Protein AF-A0AAN6Y343-F1 (afdb_monomer)

Foldseek 3Di:
DVVVVVVVVVVVVVVCVVCVVVVVVVCVVQVQLVVQQVVLVVQQVVQVVQQVVCLVVPVQEGDDQGEDGARDPQAFCACCCLPVVVVVVVVCCVPPPLRDYHTDHDDDPVDDPVVVVLVVLQVQQDQDPHGDPPNNVPDPLSNLNVLLVVLCCVQVVDPVNVQQLLQQLLVQLQVVVVVVDVVVDDDDDDDPDPLVVLQLSSLLSNCCQAFNNCLCPVQQVCLSVLLVQLVVCVSVVVSVPDCVVCVSNVVSVVSNLVSLLSSLVVLVVVDQPDPDDDCADNSGHHPSSNSLNVSCVSSVNDSSRNSVVVSVVSVQPRPVVSVLVVQLVVQQVVVHDQSVVLLCLQQVVQAPDGPRSHGNGSPVSCVRQLSVLSSQLSLLQPFWDKAKDFDQAQPDWDFDCDPDSRHTHGDHGGRIDIDTLNSLSQDQQWWQQFAQEPVPSHGPRHSNHGDSQLQKDFPPGPSGYTTHDPPDHGYDYPVPDDDDHSVRSVRIDGHDPPCVVRHDSPSDD

Mean predicted a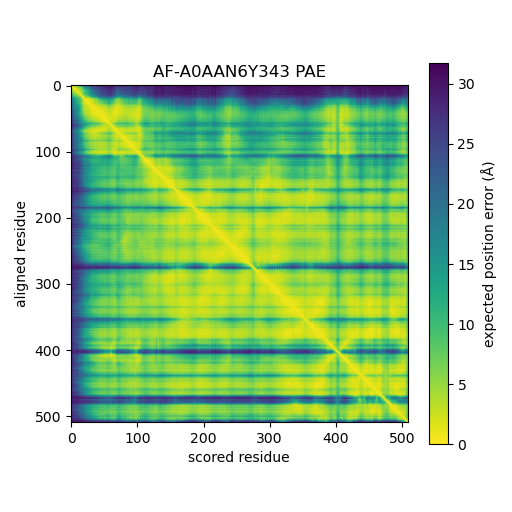ligned error: 9.2 Å

Structure (mmCIF, N/CA/C/O backbone):
data_AF-A0AAN6Y343-F1
#
_entry.id   AF-A0AAN6Y343-F1
#
loop_
_atom_site.group_PDB
_atom_site.id
_atom_site.type_symbol
_atom_site.label_atom_id
_atom_site.label_alt_id
_atom_site.label_comp_id
_atom_site.label_asym_id
_atom_site.label_entity_id
_atom_site.label_seq_id
_atom_site.pdbx_PDB_ins_code
_atom_site.Cartn_x
_atom_site.Cartn_y
_atom_site.Cartn_z
_atom_site.occupancy
_atom_site.B_iso_or_equiv
_atom_site.auth_seq_id
_atom_site.auth_comp_id
_atom_site.auth_asym_id
_atom_site.auth_atom_id
_atom_site.pdbx_PDB_model_num
ATOM 1 N N . MET A 1 1 ? -20.548 -42.676 -24.683 1.00 46.25 1 MET A N 1
ATOM 2 C CA . MET A 1 1 ? -19.450 -41.699 -24.480 1.00 46.25 1 MET A CA 1
ATOM 3 C C . MET A 1 1 ? -18.209 -42.011 -25.326 1.00 46.25 1 MET A C 1
ATOM 5 O O . MET A 1 1 ? -17.721 -41.102 -25.979 1.00 46.25 1 MET A O 1
ATOM 9 N N . PHE A 1 2 ? -17.742 -43.265 -25.418 1.00 39.06 2 PHE A N 1
ATOM 10 C CA . PHE A 1 2 ? -16.559 -43.635 -26.226 1.00 39.06 2 PHE A CA 1
ATOM 11 C C . PHE A 1 2 ? -16.686 -43.419 -27.751 1.00 39.06 2 PHE A C 1
ATOM 13 O O . PHE A 1 2 ? -15.700 -43.112 -28.414 1.00 39.06 2 PHE A O 1
ATOM 20 N N . THR A 1 3 ? -17.891 -43.504 -28.321 1.00 43.38 3 THR A N 1
ATOM 21 C CA . THR A 1 3 ? -18.121 -43.343 -29.770 1.00 43.38 3 THR A CA 1
ATOM 22 C C . THR A 1 3 ? -18.009 -41.898 -30.270 1.00 43.38 3 THR A C 1
ATOM 24 O O . THR A 1 3 ? -17.685 -41.691 -31.436 1.00 43.38 3 THR A O 1
ATOM 27 N N . SER A 1 4 ? -18.210 -40.900 -29.401 1.00 47.56 4 SER A N 1
ATOM 28 C CA . SER A 1 4 ? -18.133 -39.466 -29.741 1.00 47.56 4 SER A CA 1
ATOM 29 C C . SER A 1 4 ? -16.691 -38.942 -29.781 1.00 47.56 4 SER A C 1
ATOM 31 O O . SER A 1 4 ? -16.356 -38.147 -30.655 1.00 47.56 4 SER A O 1
ATOM 33 N N . LEU A 1 5 ? -15.818 -39.441 -28.899 1.00 44.97 5 LEU A N 1
ATOM 34 C CA . LEU A 1 5 ? -14.389 -39.104 -28.912 1.00 44.97 5 LEU A CA 1
ATOM 35 C C . LEU A 1 5 ? -13.673 -39.726 -30.115 1.00 44.97 5 LEU A C 1
ATOM 37 O O . LEU A 1 5 ? -12.875 -39.054 -30.762 1.00 44.97 5 LEU A O 1
ATOM 41 N N . ALA A 1 6 ? -13.997 -40.977 -30.463 1.00 45.94 6 ALA A N 1
ATOM 42 C CA . ALA A 1 6 ? -13.415 -41.653 -31.622 1.00 45.94 6 ALA A CA 1
ATOM 43 C C . ALA A 1 6 ? -13.793 -40.968 -32.947 1.00 45.94 6 ALA A C 1
ATOM 45 O O . ALA A 1 6 ? -12.943 -40.794 -33.815 1.00 45.94 6 ALA A O 1
ATOM 46 N N . SER A 1 7 ? -15.042 -40.518 -33.092 1.00 45.28 7 SER A N 1
ATOM 47 C CA . SER A 1 7 ? -15.488 -39.812 -34.299 1.00 45.28 7 SER A CA 1
ATOM 48 C C . SER A 1 7 ? -14.919 -38.390 -34.395 1.00 45.28 7 SER A C 1
ATOM 50 O O . SER A 1 7 ? -14.540 -37.986 -35.490 1.00 45.28 7 SER A O 1
ATOM 52 N N . GLN A 1 8 ? -14.730 -37.672 -33.278 1.00 45.81 8 GLN A N 1
ATOM 53 C CA . GLN A 1 8 ? -13.968 -36.413 -33.269 1.00 45.81 8 GLN A CA 1
ATOM 54 C C . GLN A 1 8 ? -12.487 -36.621 -33.629 1.00 45.81 8 GLN A C 1
ATOM 56 O O . GLN A 1 8 ? -11.945 -35.844 -34.411 1.00 45.81 8 GLN A O 1
ATOM 61 N N . TYR A 1 9 ? -11.849 -37.690 -33.135 1.00 50.53 9 TYR A N 1
ATOM 62 C CA . TYR A 1 9 ? -10.461 -38.038 -33.473 1.00 50.53 9 TYR A CA 1
ATOM 63 C C . TYR A 1 9 ? -10.283 -38.407 -34.950 1.00 50.53 9 TYR A C 1
ATOM 65 O O . TYR A 1 9 ? -9.330 -37.956 -35.584 1.00 50.53 9 TYR A O 1
ATOM 73 N N . ILE A 1 10 ? -11.206 -39.196 -35.512 1.00 50.91 10 ILE A N 1
ATOM 74 C CA . ILE A 1 10 ? -11.195 -39.578 -36.932 1.00 50.91 10 ILE A CA 1
ATOM 75 C C . ILE A 1 10 ? -11.452 -38.353 -37.820 1.00 50.91 10 ILE A C 1
ATOM 77 O O . ILE A 1 10 ? -10.828 -38.209 -38.868 1.00 50.91 10 ILE A O 1
ATOM 81 N N . PHE A 1 11 ? -12.321 -37.429 -37.400 1.00 49.31 11 PHE A N 1
ATOM 82 C CA . PHE A 1 11 ? -12.572 -36.197 -38.152 1.00 49.31 11 PHE A CA 1
ATOM 83 C C . PHE A 1 11 ? -11.365 -35.244 -38.118 1.00 49.31 11 PHE A C 1
ATOM 85 O O . PHE A 1 11 ? -11.015 -34.663 -39.148 1.00 49.31 11 PHE A O 1
ATOM 92 N N . LEU A 1 12 ? -10.680 -35.134 -36.971 1.00 50.88 12 LEU A N 1
ATOM 93 C CA . LEU A 1 12 ? -9.429 -34.378 -36.857 1.00 50.88 12 LEU A CA 1
ATOM 94 C C . LEU A 1 12 ? -8.316 -35.003 -37.716 1.00 50.88 12 LEU A C 1
ATOM 96 O O . LEU A 1 12 ? -7.625 -34.282 -38.434 1.00 50.88 12 LEU A O 1
ATOM 100 N N . SER A 1 13 ? -8.160 -36.334 -37.698 1.00 53.44 13 SER A N 1
ATOM 101 C CA . SER A 1 13 ? -7.120 -37.024 -38.479 1.00 53.44 13 SER A CA 1
ATOM 102 C C . SER A 1 13 ? -7.369 -36.945 -39.991 1.00 53.44 13 SER A C 1
ATOM 104 O O . SER A 1 13 ? -6.433 -36.727 -40.763 1.00 53.44 13 SER A O 1
ATOM 106 N N . ALA A 1 14 ? -8.632 -37.020 -40.422 1.00 52.72 14 ALA A N 1
ATOM 107 C CA . ALA A 1 14 ? -9.017 -36.884 -41.825 1.00 52.72 14 ALA A CA 1
ATOM 108 C C . ALA A 1 14 ? -8.813 -35.456 -42.372 1.00 52.72 14 ALA A C 1
ATOM 110 O O . ALA A 1 14 ? -8.491 -35.291 -43.550 1.00 52.72 14 ALA A O 1
ATOM 111 N N . GLN A 1 15 ? -8.963 -34.421 -41.536 1.00 54.88 15 GLN A N 1
ATOM 112 C CA . GLN A 1 15 ? -8.649 -33.027 -41.892 1.00 54.88 15 GLN A CA 1
ATOM 113 C C . GLN A 1 15 ? -7.131 -32.778 -41.952 1.00 54.88 15 GLN A C 1
ATOM 115 O O . GLN A 1 15 ? -6.648 -32.110 -42.867 1.00 54.88 15 GLN A O 1
ATOM 120 N N . VAL A 1 16 ? -6.361 -33.382 -41.040 1.00 55.34 16 VAL A N 1
ATOM 121 C CA . VAL A 1 16 ? -4.888 -33.306 -41.004 1.00 55.34 16 VAL A CA 1
ATOM 122 C C . VAL A 1 16 ? -4.246 -33.857 -42.285 1.00 55.34 16 VAL A C 1
ATOM 124 O O . VAL A 1 16 ? -3.305 -33.255 -42.803 1.00 55.34 16 VAL A O 1
ATOM 127 N N . HIS A 1 17 ? -4.778 -34.941 -42.859 1.00 59.00 17 HIS A N 1
ATOM 128 C CA . HIS A 1 17 ? -4.286 -35.486 -44.134 1.00 59.00 17 HIS A CA 1
ATOM 129 C C . HIS A 1 17 ? -4.532 -34.585 -45.353 1.00 59.00 17 HIS A C 1
ATOM 131 O O . HIS A 1 17 ? -3.800 -34.694 -46.334 1.00 59.00 17 HIS A O 1
ATOM 137 N N . LYS A 1 18 ? -5.515 -33.676 -45.309 1.00 62.81 18 LYS A N 1
ATOM 138 C CA . LYS A 1 18 ? -5.800 -32.747 -46.419 1.00 62.81 18 LYS A CA 1
ATOM 139 C C . LYS A 1 18 ? -4.938 -31.483 -46.392 1.00 62.81 18 LYS A C 1
ATOM 141 O O . LYS A 1 18 ? -4.827 -30.804 -47.408 1.00 62.81 18 LYS A O 1
ATOM 146 N N . HIS A 1 19 ? -4.295 -31.190 -45.261 1.00 67.12 19 HIS A N 1
ATOM 147 C CA . HIS A 1 19 ? -3.446 -30.012 -45.081 1.00 67.12 19 HIS A CA 1
ATOM 148 C C . HIS A 1 19 ? -2.105 -30.380 -44.416 1.00 67.12 19 HIS A C 1
ATOM 150 O O . HIS A 1 19 ? -1.792 -29.863 -43.341 1.00 67.12 19 HIS A O 1
ATOM 156 N N . PRO A 1 20 ? -1.274 -31.243 -45.040 1.00 69.88 20 PRO A N 1
ATOM 157 C CA . PRO A 1 20 ? 0.013 -31.659 -44.472 1.00 69.88 20 PRO A CA 1
ATOM 158 C C . PRO A 1 20 ? 0.933 -30.463 -44.204 1.00 69.88 20 PRO A C 1
ATOM 160 O O . PRO A 1 20 ? 1.634 -30.436 -43.198 1.00 69.88 20 PRO A O 1
ATOM 163 N N . TYR A 1 21 ? 0.857 -29.427 -45.043 1.00 73.50 21 TYR A N 1
ATOM 164 C CA . TYR A 1 21 ? 1.581 -28.175 -44.844 1.00 73.50 21 TYR A CA 1
ATOM 165 C C . TYR A 1 21 ? 1.161 -27.450 -43.562 1.00 73.50 21 TYR A C 1
ATOM 167 O O . TYR A 1 21 ? 2.031 -26.955 -42.865 1.00 73.50 21 TYR A O 1
ATOM 175 N N . LEU A 1 22 ? -0.126 -27.453 -43.188 1.00 73.81 22 LEU A N 1
ATOM 176 C CA . LEU A 1 22 ? -0.590 -26.830 -41.943 1.00 73.81 22 LEU A CA 1
ATOM 177 C C . LEU A 1 22 ? -0.021 -27.553 -40.718 1.00 73.81 22 LEU A C 1
ATOM 179 O O . LEU A 1 22 ? 0.433 -26.907 -39.780 1.00 73.81 22 LEU A O 1
ATOM 183 N N . VAL A 1 23 ? 0.001 -28.888 -40.734 1.00 74.56 23 VAL A N 1
ATOM 184 C CA . VAL A 1 23 ? 0.574 -29.679 -39.635 1.00 74.56 23 VAL A CA 1
ATOM 185 C C . VAL A 1 23 ? 2.085 -29.509 -39.553 1.00 74.56 23 VAL A C 1
ATOM 187 O O . VAL A 1 23 ? 2.605 -29.298 -38.463 1.00 74.56 23 VAL A O 1
ATOM 190 N N . ILE A 1 24 ? 2.787 -29.525 -40.688 1.00 77.38 24 ILE A N 1
ATOM 191 C CA . ILE A 1 24 ? 4.227 -29.249 -40.731 1.00 77.38 24 ILE A CA 1
ATOM 192 C C . ILE A 1 24 ? 4.507 -27.829 -40.223 1.00 77.38 24 ILE A C 1
ATOM 194 O O . ILE A 1 24 ? 5.395 -27.656 -39.398 1.00 77.38 24 ILE A O 1
ATOM 198 N N . THR A 1 25 ? 3.728 -26.824 -40.631 1.00 78.31 25 THR A N 1
ATOM 199 C CA . THR A 1 25 ? 3.859 -25.447 -40.134 1.00 78.31 25 THR A CA 1
ATOM 200 C C . THR A 1 25 ? 3.620 -25.366 -38.627 1.00 78.31 25 THR A C 1
ATOM 202 O O . THR A 1 25 ? 4.433 -24.774 -37.926 1.00 78.31 25 THR A O 1
ATOM 205 N N . LEU A 1 26 ? 2.566 -25.992 -38.096 1.00 79.25 26 LEU A N 1
ATOM 206 C CA . LEU A 1 26 ? 2.306 -26.018 -36.652 1.00 79.25 26 LEU A CA 1
ATOM 207 C C . LEU A 1 26 ? 3.423 -26.731 -35.877 1.00 79.25 26 LEU A C 1
ATOM 209 O O . LEU A 1 26 ? 3.828 -26.251 -34.822 1.00 79.25 26 LEU A O 1
ATOM 213 N N . LEU A 1 27 ? 3.962 -27.832 -36.407 1.00 79.56 27 LEU A N 1
ATOM 214 C CA . LEU A 1 27 ? 5.097 -28.539 -35.810 1.00 79.56 27 LEU A CA 1
ATOM 215 C C . LEU A 1 27 ? 6.378 -27.701 -35.851 1.00 79.56 27 LEU A C 1
ATOM 217 O O . LEU A 1 27 ? 7.088 -27.647 -34.852 1.00 79.56 27 LEU A O 1
ATOM 221 N N . LEU A 1 28 ? 6.657 -27.010 -36.959 1.00 81.50 28 LEU A N 1
ATOM 222 C CA . LEU A 1 28 ? 7.802 -26.104 -37.081 1.00 81.50 28 LEU A CA 1
ATOM 223 C C . LEU A 1 28 ? 7.682 -24.895 -36.144 1.00 81.50 28 LEU A C 1
ATOM 225 O O . LEU A 1 28 ? 8.693 -24.450 -35.611 1.00 81.50 28 LEU A O 1
ATOM 229 N N . LEU A 1 29 ? 6.466 -24.400 -35.896 1.00 83.44 29 LEU A N 1
ATOM 230 C CA . LEU A 1 29 ? 6.205 -23.343 -34.912 1.00 83.44 29 LEU A CA 1
ATOM 231 C C . LEU A 1 29 ? 6.300 -23.856 -33.465 1.00 83.44 29 LEU A C 1
ATOM 233 O O . LEU A 1 29 ? 6.765 -23.131 -32.588 1.00 83.44 29 LEU A O 1
ATOM 237 N N . ALA A 1 30 ? 5.895 -25.102 -33.203 1.00 85.44 30 ALA A N 1
ATOM 238 C CA . ALA A 1 30 ? 5.945 -25.710 -31.873 1.00 85.44 30 ALA A CA 1
ATOM 239 C C . ALA A 1 30 ? 7.348 -26.201 -31.482 1.00 85.44 30 ALA A C 1
ATOM 241 O O . ALA A 1 30 ? 7.701 -26.167 -30.304 1.00 85.44 30 ALA A O 1
ATOM 242 N N . LEU A 1 31 ? 8.163 -26.639 -32.446 1.00 89.38 31 LEU A N 1
ATOM 243 C CA . LEU A 1 31 ? 9.509 -27.167 -32.221 1.00 89.38 31 LEU A CA 1
ATOM 244 C C . LEU A 1 31 ? 10.419 -26.223 -31.410 1.00 89.38 31 LEU A C 1
ATOM 246 O O . LEU A 1 31 ? 10.967 -26.687 -30.410 1.00 89.38 31 LEU A O 1
ATOM 250 N N . PRO A 1 32 ? 10.580 -24.925 -31.745 1.00 88.69 32 PRO A N 1
ATOM 251 C CA . PRO A 1 32 ? 11.407 -24.025 -30.942 1.00 88.69 32 PRO A CA 1
ATOM 252 C C . PRO A 1 32 ? 10.867 -23.855 -29.519 1.00 88.69 32 PRO A C 1
ATOM 254 O O . PRO A 1 32 ? 11.659 -23.731 -28.589 1.00 88.69 32 PRO A O 1
ATOM 257 N N . LEU A 1 33 ? 9.546 -23.904 -29.318 1.00 90.44 33 LEU A N 1
ATOM 258 C CA . LEU A 1 33 ? 8.936 -23.815 -27.988 1.00 90.44 33 LEU A CA 1
ATOM 259 C C . LEU A 1 33 ? 9.229 -25.068 -27.151 1.00 90.44 33 LEU A C 1
ATOM 261 O O . LEU A 1 33 ? 9.635 -24.970 -25.995 1.00 90.44 33 LEU A O 1
ATOM 265 N N . LEU A 1 34 ? 9.078 -26.253 -27.752 1.00 91.38 34 LEU A N 1
ATOM 266 C CA . LEU A 1 34 ? 9.373 -27.539 -27.114 1.00 91.38 34 LEU A CA 1
ATOM 267 C C . LEU A 1 34 ? 10.863 -27.674 -26.782 1.00 91.38 34 LEU A C 1
ATOM 269 O O . LEU A 1 34 ? 11.205 -28.087 -25.675 1.00 91.38 34 LEU A O 1
ATOM 273 N N . LEU A 1 35 ? 11.748 -27.296 -27.709 1.00 92.88 35 LEU A N 1
ATOM 274 C CA . LEU A 1 35 ? 13.197 -27.310 -27.492 1.00 92.88 35 LEU A CA 1
ATOM 275 C C . LEU A 1 35 ? 13.606 -26.342 -26.382 1.00 92.88 35 LEU A C 1
ATOM 277 O O . LEU A 1 35 ? 14.426 -26.691 -25.536 1.00 92.88 35 LEU A O 1
ATOM 281 N N . THR A 1 36 ? 13.001 -25.155 -26.347 1.00 92.75 36 THR A N 1
ATOM 282 C CA . THR A 1 36 ? 13.247 -24.156 -25.301 1.00 92.75 36 THR A CA 1
ATOM 283 C C . THR A 1 36 ? 12.793 -24.663 -23.939 1.00 92.75 36 THR A C 1
ATOM 285 O O . THR A 1 36 ? 13.538 -24.562 -22.962 1.00 92.75 36 THR A O 1
ATOM 288 N N . TYR A 1 37 ? 11.616 -25.285 -23.868 1.00 93.19 37 TYR A N 1
ATOM 289 C CA . TYR A 1 37 ? 11.121 -25.889 -22.637 1.00 93.19 37 TYR A CA 1
ATOM 290 C C . TYR A 1 37 ? 12.002 -27.052 -22.164 1.00 93.19 37 TYR A C 1
ATOM 292 O O . TYR A 1 37 ? 12.371 -27.108 -20.990 1.00 93.19 37 TYR A O 1
ATOM 300 N N . ALA A 1 38 ? 12.406 -27.949 -23.068 1.00 94.81 38 ALA A N 1
ATOM 301 C CA . ALA A 1 38 ? 13.276 -29.075 -22.740 1.00 94.81 38 ALA A CA 1
ATOM 302 C C . ALA A 1 38 ? 14.657 -28.606 -22.250 1.00 94.81 38 ALA A C 1
ATOM 304 O O . ALA A 1 38 ? 15.135 -29.057 -21.206 1.00 94.81 38 ALA A O 1
ATOM 305 N N . LEU A 1 39 ? 15.274 -27.655 -22.960 1.00 95.44 39 LEU A N 1
ATOM 306 C CA . LEU A 1 39 ? 16.577 -27.101 -22.599 1.00 95.44 39 LEU A CA 1
ATOM 307 C C . LEU A 1 39 ? 16.520 -26.340 -21.269 1.00 95.44 39 LEU A C 1
ATOM 309 O O . LEU A 1 39 ? 17.350 -26.580 -20.394 1.00 95.44 39 LEU A O 1
ATOM 313 N N . SER A 1 40 ? 15.538 -25.455 -21.085 1.00 94.50 40 SER A N 1
ATOM 314 C CA . SER A 1 40 ? 15.382 -24.700 -19.833 1.00 94.50 40 SER A CA 1
ATOM 315 C C . SER A 1 40 ? 15.086 -25.615 -18.639 1.00 94.50 40 SER A C 1
ATOM 317 O O . SER A 1 40 ? 15.648 -25.408 -17.566 1.00 94.50 40 SER A O 1
ATOM 319 N N . THR A 1 41 ? 14.314 -26.690 -18.832 1.00 94.94 41 THR A N 1
ATOM 320 C CA . THR A 1 41 ? 14.096 -27.736 -17.815 1.00 94.94 41 THR A CA 1
ATOM 321 C C . THR A 1 41 ? 15.395 -28.441 -17.432 1.00 94.94 41 THR A C 1
ATOM 323 O O . THR A 1 41 ? 15.697 -28.587 -16.246 1.00 94.94 41 THR A O 1
ATOM 326 N N . TYR A 1 42 ? 16.204 -28.835 -18.418 1.00 96.75 42 TYR A N 1
ATOM 327 C CA . TYR A 1 42 ? 17.512 -29.435 -18.157 1.00 96.75 42 TYR A CA 1
ATOM 328 C C . TYR A 1 42 ? 18.430 -28.483 -17.370 1.00 96.75 42 TYR A C 1
ATOM 330 O O . TYR A 1 42 ? 19.020 -28.880 -16.361 1.00 96.75 42 TYR A O 1
ATOM 338 N N . LEU A 1 43 ? 18.512 -27.213 -17.783 1.00 95.00 43 LEU A N 1
ATOM 339 C CA . LEU A 1 43 ? 19.330 -26.197 -17.114 1.00 95.00 43 LEU A CA 1
ATOM 340 C C . LEU A 1 43 ? 18.863 -25.923 -15.678 1.00 95.00 43 LEU A C 1
ATOM 342 O O . LEU A 1 43 ? 19.702 -25.800 -14.786 1.00 95.00 43 LEU A O 1
ATOM 346 N N . PHE A 1 44 ? 17.551 -25.894 -15.435 1.00 93.38 44 PHE A N 1
ATOM 347 C CA . PHE A 1 44 ? 16.966 -25.741 -14.103 1.00 93.38 44 PHE A CA 1
ATOM 348 C C . PHE A 1 44 ? 17.410 -26.859 -13.149 1.00 93.38 44 PHE A C 1
ATOM 350 O O . PHE A 1 44 ? 17.939 -26.589 -12.068 1.00 93.38 44 PHE A O 1
ATOM 357 N N . HIS A 1 45 ? 17.258 -28.123 -13.555 1.00 93.00 45 HIS A N 1
ATOM 358 C CA . HIS A 1 45 ? 17.655 -29.259 -12.718 1.00 93.00 45 HIS A CA 1
ATOM 359 C C . HIS A 1 45 ? 19.170 -29.329 -12.507 1.00 93.00 45 HIS A C 1
ATOM 361 O O . HIS A 1 45 ? 19.623 -29.626 -11.398 1.00 93.00 45 HIS A O 1
ATOM 367 N N . ARG A 1 46 ? 19.958 -28.992 -13.535 1.00 94.38 46 ARG A N 1
ATOM 368 C CA . ARG A 1 46 ? 21.414 -28.870 -13.411 1.00 94.38 46 ARG A CA 1
ATOM 369 C C . ARG A 1 46 ? 21.798 -27.786 -12.399 1.00 94.38 46 ARG A C 1
ATOM 371 O O . ARG A 1 46 ? 22.648 -28.045 -11.554 1.00 94.38 46 ARG A O 1
ATOM 378 N N . ALA A 1 47 ? 21.154 -26.617 -12.437 1.00 89.88 47 ALA A N 1
ATOM 379 C CA . ALA A 1 47 ? 21.402 -25.528 -11.491 1.00 89.88 47 ALA A CA 1
ATOM 380 C C . ALA A 1 47 ? 21.105 -25.941 -10.042 1.00 89.88 47 ALA A C 1
ATOM 382 O O . ALA A 1 47 ? 21.939 -25.714 -9.171 1.00 89.88 47 ALA A O 1
ATOM 383 N N . ILE A 1 48 ? 19.981 -26.624 -9.788 1.00 89.00 48 ILE A N 1
ATOM 384 C CA . ILE A 1 48 ? 19.658 -27.155 -8.452 1.00 89.00 48 ILE A CA 1
ATOM 385 C C . ILE A 1 48 ? 20.723 -28.145 -7.975 1.00 89.00 48 ILE A C 1
ATOM 387 O O . ILE A 1 48 ? 21.147 -28.081 -6.820 1.00 89.00 48 ILE A O 1
ATOM 391 N N . SER A 1 49 ? 21.150 -29.066 -8.842 1.00 89.88 49 SER A N 1
ATOM 392 C CA . SER A 1 49 ? 22.184 -30.042 -8.491 1.00 89.88 49 SER A CA 1
ATOM 393 C C . SER A 1 49 ? 23.492 -29.347 -8.116 1.00 89.88 49 SER A C 1
ATOM 395 O O . SER A 1 49 ? 24.046 -29.624 -7.056 1.00 89.88 49 SER A O 1
ATOM 397 N N . THR A 1 50 ? 23.950 -28.402 -8.940 1.00 90.44 50 THR A N 1
ATOM 398 C CA . THR A 1 50 ? 25.163 -27.615 -8.680 1.00 90.44 50 THR A CA 1
ATOM 399 C C . THR A 1 50 ? 25.047 -26.805 -7.389 1.00 90.44 50 THR A C 1
ATOM 401 O O . THR A 1 50 ? 25.971 -26.805 -6.582 1.00 90.44 50 THR A O 1
ATOM 404 N N . ALA A 1 51 ? 23.900 -26.163 -7.151 1.00 87.25 51 ALA A N 1
ATOM 405 C CA . ALA A 1 51 ? 23.654 -25.372 -5.950 1.00 87.25 51 ALA A CA 1
ATOM 406 C C . ALA A 1 51 ? 23.738 -26.215 -4.670 1.00 87.25 51 ALA A C 1
ATOM 408 O O . ALA A 1 51 ? 24.339 -25.775 -3.692 1.00 87.25 51 ALA A O 1
ATOM 409 N N . LYS A 1 52 ? 23.203 -27.445 -4.686 1.00 86.38 52 LYS A N 1
ATOM 410 C CA . LYS A 1 52 ? 23.325 -28.394 -3.566 1.00 86.38 52 LYS A CA 1
ATOM 411 C C . LYS A 1 52 ? 24.775 -28.809 -3.321 1.00 86.38 52 LYS A C 1
ATOM 413 O O . LYS A 1 52 ? 25.210 -28.812 -2.173 1.00 86.38 52 LYS A O 1
ATOM 418 N N . THR A 1 53 ? 25.523 -29.123 -4.381 1.00 88.56 53 THR A N 1
ATOM 419 C CA . THR A 1 53 ? 26.950 -29.463 -4.276 1.00 88.56 53 THR A CA 1
ATOM 420 C C . THR A 1 53 ? 27.759 -28.299 -3.703 1.00 88.56 53 THR A C 1
ATOM 422 O O . THR A 1 53 ? 28.553 -28.496 -2.787 1.00 88.56 53 THR A O 1
ATOM 425 N N . ASN A 1 54 ? 27.509 -27.078 -4.179 1.00 87.00 54 ASN A N 1
ATOM 426 C CA . ASN A 1 54 ? 28.172 -25.872 -3.686 1.00 87.00 54 ASN A CA 1
ATOM 427 C C . ASN A 1 54 ? 27.831 -25.589 -2.221 1.00 87.00 54 ASN A C 1
ATOM 429 O O . ASN A 1 54 ? 28.735 -25.317 -1.438 1.00 87.00 54 ASN A O 1
ATOM 433 N N . ALA A 1 55 ? 26.563 -25.723 -1.827 1.00 85.88 55 ALA A N 1
ATOM 434 C CA . ALA A 1 55 ? 26.152 -25.530 -0.441 1.00 85.88 55 ALA A CA 1
ATOM 435 C C . ALA A 1 55 ? 26.834 -26.532 0.504 1.00 85.88 55 ALA A C 1
ATOM 437 O O . ALA A 1 55 ? 27.267 -26.148 1.588 1.00 85.88 55 ALA A O 1
ATOM 438 N N . ALA A 1 56 ? 26.980 -27.792 0.082 1.00 85.88 56 ALA A N 1
ATOM 439 C CA . ALA A 1 56 ? 27.693 -28.805 0.857 1.00 85.88 56 ALA A CA 1
ATOM 440 C C . ALA A 1 56 ? 29.198 -28.502 0.991 1.00 85.88 56 ALA A C 1
ATOM 442 O O . ALA A 1 56 ? 29.777 -28.772 2.039 1.00 85.88 56 ALA A O 1
ATOM 443 N N . ALA A 1 57 ? 29.824 -27.929 -0.042 1.00 87.75 57 ALA A N 1
ATOM 444 C CA . ALA A 1 57 ? 31.249 -27.590 -0.035 1.00 87.75 57 ALA A CA 1
ATOM 445 C C . ALA A 1 57 ? 31.569 -26.260 0.678 1.00 87.75 57 ALA A C 1
ATOM 447 O O . ALA A 1 57 ? 32.646 -26.114 1.247 1.00 87.75 57 ALA A O 1
ATOM 448 N N . ASN A 1 58 ? 30.643 -25.296 0.658 1.00 83.69 58 ASN A N 1
ATOM 449 C CA . ASN A 1 58 ? 30.900 -23.900 1.022 1.00 83.69 58 ASN A CA 1
ATOM 450 C C . ASN A 1 58 ? 30.029 -23.420 2.193 1.00 83.69 58 ASN A C 1
ATOM 452 O O . ASN A 1 58 ? 29.396 -22.370 2.097 1.00 83.69 58 ASN A O 1
ATOM 456 N N . ASN A 1 59 ? 29.959 -24.175 3.294 1.00 82.62 59 ASN A N 1
ATOM 457 C CA . ASN A 1 59 ? 29.233 -23.777 4.514 1.00 82.62 59 ASN A CA 1
ATOM 458 C C . ASN A 1 59 ? 27.788 -23.281 4.257 1.00 82.62 59 ASN A C 1
ATOM 460 O O . ASN A 1 59 ? 27.345 -22.293 4.844 1.00 82.62 59 ASN A O 1
ATOM 464 N N . GLY A 1 60 ? 27.057 -23.936 3.351 1.00 80.75 60 GLY A N 1
ATOM 465 C CA . GLY A 1 60 ? 25.673 -23.593 3.011 1.00 80.75 60 GLY A CA 1
ATOM 466 C C . GLY A 1 60 ? 25.503 -22.537 1.909 1.00 80.75 60 GLY A C 1
ATOM 467 O O . GLY A 1 60 ? 24.367 -22.194 1.587 1.00 80.75 60 GLY A O 1
ATOM 468 N N . LEU A 1 61 ? 26.576 -22.024 1.294 1.00 83.94 61 LEU A N 1
ATOM 469 C CA . LEU A 1 61 ? 26.483 -21.069 0.178 1.00 83.94 61 LEU A CA 1
ATOM 470 C C . LEU A 1 61 ? 26.066 -21.768 -1.132 1.00 83.94 61 LEU A C 1
ATOM 472 O O . LEU A 1 61 ? 26.829 -22.541 -1.712 1.00 83.94 61 LEU A O 1
ATOM 476 N N . ALA A 1 62 ? 24.867 -21.465 -1.628 1.00 83.81 62 ALA A N 1
ATOM 477 C CA . ALA A 1 62 ? 24.314 -22.001 -2.870 1.00 83.81 62 ALA A CA 1
ATOM 478 C C . ALA A 1 62 ? 24.439 -21.018 -4.041 1.00 83.81 62 ALA A C 1
ATOM 480 O O . ALA A 1 62 ? 24.122 -19.833 -3.932 1.00 83.81 62 ALA A O 1
ATOM 481 N N . SER A 1 63 ? 24.853 -21.545 -5.193 1.00 85.50 63 SER A N 1
ATOM 482 C CA . SER A 1 63 ? 24.899 -20.848 -6.482 1.00 85.50 63 SER A CA 1
ATOM 483 C C . SER A 1 63 ? 24.944 -21.882 -7.623 1.00 85.50 63 SER A C 1
ATOM 485 O O . SER A 1 63 ? 25.530 -22.951 -7.415 1.00 85.50 63 SER A O 1
ATOM 487 N N . PRO A 1 64 ? 24.375 -21.614 -8.814 1.00 86.06 64 PRO A N 1
ATOM 488 C CA . PRO A 1 64 ? 23.584 -20.434 -9.174 1.00 86.06 64 PRO A CA 1
ATOM 489 C C . PRO A 1 64 ? 22.118 -20.552 -8.733 1.00 86.06 64 PRO A C 1
ATOM 491 O O . PRO A 1 64 ? 21.611 -21.651 -8.502 1.00 86.06 64 PRO A O 1
ATOM 494 N N . THR A 1 65 ? 21.416 -19.419 -8.660 1.00 86.94 65 THR A N 1
ATOM 495 C CA . THR A 1 65 ? 19.959 -19.405 -8.449 1.00 86.94 65 THR A CA 1
ATOM 496 C C . THR A 1 65 ? 19.250 -20.015 -9.669 1.00 86.94 65 THR A C 1
ATOM 498 O O . THR A 1 65 ? 19.510 -19.579 -10.796 1.00 86.94 65 THR A O 1
ATOM 501 N N . PRO A 1 66 ? 18.371 -21.021 -9.494 1.00 89.69 66 PRO A N 1
ATOM 502 C CA . PRO A 1 66 ? 17.789 -21.754 -10.611 1.00 89.69 66 PRO A CA 1
ATOM 503 C C . PRO A 1 66 ? 16.751 -20.910 -11.360 1.00 89.69 66 PRO A C 1
ATOM 505 O O . PRO A 1 66 ? 15.865 -20.305 -10.755 1.00 89.69 66 PRO A O 1
ATOM 508 N N . ALA A 1 67 ? 16.841 -20.890 -12.691 1.00 91.31 67 ALA A N 1
ATOM 509 C CA . ALA A 1 67 ? 15.883 -20.195 -13.546 1.00 91.31 67 ALA A CA 1
ATOM 510 C C . ALA A 1 67 ? 14.752 -21.120 -13.983 1.00 91.31 67 ALA A C 1
ATOM 512 O O . ALA A 1 67 ? 15.009 -22.221 -14.471 1.00 91.31 67 ALA A O 1
ATOM 513 N N . LEU A 1 68 ? 13.510 -20.679 -13.795 1.00 92.56 68 LEU A N 1
ATOM 514 C CA . LEU A 1 68 ? 12.349 -21.523 -14.044 1.00 92.56 68 LEU A CA 1
ATOM 515 C C . LEU A 1 68 ? 12.213 -21.895 -15.525 1.00 92.56 68 LEU A C 1
ATOM 517 O O . LEU A 1 68 ? 12.488 -21.055 -16.387 1.00 92.56 68 LEU A O 1
ATOM 521 N N . PRO A 1 69 ? 11.781 -23.133 -15.834 1.00 92.69 69 PRO A N 1
ATOM 522 C CA . PRO A 1 69 ? 11.550 -23.546 -17.211 1.00 92.69 69 PRO A CA 1
ATOM 523 C C . PRO A 1 69 ? 10.445 -22.728 -17.880 1.00 92.69 69 PRO A C 1
ATOM 525 O O . PRO A 1 69 ? 9.392 -22.485 -17.286 1.00 92.69 69 PRO A O 1
ATOM 528 N N . TYR A 1 70 ? 10.656 -22.360 -19.143 1.00 91.44 70 TYR A N 1
ATOM 529 C CA . TYR A 1 70 ? 9.728 -21.536 -19.917 1.00 91.44 70 TYR A CA 1
ATOM 530 C C . TYR A 1 70 ? 9.589 -22.036 -21.354 1.00 91.44 70 TYR A C 1
ATOM 532 O O . TYR A 1 70 ? 10.465 -22.708 -21.893 1.00 91.44 70 TYR A O 1
ATOM 540 N N . TRP A 1 71 ? 8.454 -21.704 -21.967 1.00 88.62 71 TRP A N 1
ATOM 541 C CA . TRP A 1 71 ? 8.093 -22.176 -23.305 1.00 88.62 71 TRP A CA 1
ATOM 542 C C . TRP A 1 71 ? 8.539 -21.232 -24.412 1.00 88.62 71 TRP A C 1
ATOM 544 O O . TRP A 1 71 ? 8.963 -21.687 -25.465 1.00 88.62 71 TRP A O 1
ATOM 554 N N . ILE A 1 72 ? 8.408 -19.922 -24.197 1.00 85.81 72 ILE A N 1
ATOM 555 C CA . ILE A 1 72 ? 8.525 -18.940 -25.272 1.00 85.81 72 ILE A CA 1
ATOM 556 C C . ILE A 1 72 ? 9.879 -18.233 -25.170 1.00 85.81 72 ILE A C 1
ATOM 558 O O . ILE A 1 72 ? 10.102 -17.513 -24.192 1.00 85.81 72 ILE A O 1
ATOM 562 N N . PRO A 1 73 ? 10.779 -18.407 -26.156 1.00 83.31 73 PRO A N 1
ATOM 563 C CA . PRO A 1 73 ? 12.012 -17.632 -26.245 1.00 83.31 73 PRO A CA 1
ATOM 564 C C . PRO A 1 73 ? 11.739 -16.131 -26.142 1.00 83.31 73 PRO A C 1
ATOM 566 O O . PRO A 1 73 ? 10.731 -15.652 -26.661 1.00 83.31 73 PRO A O 1
ATOM 569 N N . PHE A 1 74 ? 12.644 -15.393 -25.498 1.00 79.00 74 PHE A N 1
ATOM 570 C CA . PHE A 1 74 ? 12.580 -13.938 -25.271 1.00 79.00 74 PHE A CA 1
ATOM 571 C C . PHE A 1 74 ? 11.445 -13.454 -24.348 1.00 79.00 74 PHE A C 1
ATOM 573 O O . PHE A 1 74 ? 11.691 -12.600 -23.503 1.00 79.00 74 PHE A O 1
ATOM 580 N N . LEU A 1 75 ? 10.232 -14.014 -24.440 1.00 79.81 75 LEU A N 1
ATOM 581 C CA . LEU A 1 75 ? 9.111 -13.655 -23.560 1.00 79.81 75 LEU A CA 1
ATOM 582 C C . LEU A 1 75 ? 9.182 -14.334 -22.187 1.00 79.81 75 LEU A C 1
ATOM 584 O O . LEU A 1 75 ? 8.652 -13.804 -21.213 1.00 79.81 75 LEU A O 1
ATOM 588 N N . GLY A 1 76 ? 9.799 -15.513 -22.083 1.00 88.31 76 GLY A N 1
ATOM 589 C CA . GLY A 1 76 ? 9.930 -16.232 -20.817 1.00 88.31 76 GLY A CA 1
ATOM 590 C C . GLY A 1 76 ? 8.577 -16.483 -20.139 1.00 88.31 76 GLY A C 1
ATOM 591 O O . GLY A 1 76 ? 7.728 -17.210 -20.655 1.00 88.31 76 GLY A O 1
ATOM 592 N N . HIS A 1 77 ? 8.382 -15.868 -18.974 1.00 89.56 77 HIS A N 1
ATOM 593 C CA . HIS A 1 77 ? 7.207 -15.972 -18.109 1.00 89.56 77 HIS A CA 1
ATOM 594 C C . HIS A 1 77 ? 6.240 -14.787 -18.257 1.00 89.56 77 HIS A C 1
ATOM 596 O O . HIS A 1 77 ? 5.264 -14.727 -17.509 1.00 89.56 77 HIS A O 1
ATOM 602 N N . THR A 1 78 ? 6.467 -13.858 -19.199 1.00 83.38 78 THR A N 1
ATOM 603 C CA . THR A 1 78 ? 5.647 -12.643 -19.360 1.00 83.38 78 THR A CA 1
ATOM 604 C C . THR A 1 78 ? 4.156 -12.953 -19.442 1.00 83.38 78 THR A C 1
ATOM 606 O O . THR A 1 78 ? 3.381 -12.340 -18.723 1.00 83.38 78 THR A O 1
ATOM 609 N N . ILE A 1 79 ? 3.729 -13.936 -20.244 1.00 82.75 79 ILE A N 1
ATOM 610 C CA . ILE A 1 79 ? 2.296 -14.260 -20.389 1.00 82.75 79 ILE A CA 1
ATOM 611 C C . ILE A 1 79 ? 1.692 -14.699 -19.047 1.00 82.75 79 ILE A C 1
ATOM 613 O O . ILE A 1 79 ? 0.650 -14.186 -18.639 1.00 82.75 79 ILE A O 1
ATOM 617 N N . SER A 1 80 ? 2.369 -15.598 -18.328 1.00 84.00 80 SER A N 1
ATOM 618 C CA . SER A 1 80 ? 1.923 -16.072 -17.013 1.00 84.00 80 SER A CA 1
ATOM 619 C C . SER A 1 80 ? 1.874 -14.942 -15.985 1.00 84.00 80 SER A C 1
ATOM 621 O O . SER A 1 80 ? 0.934 -14.868 -15.198 1.00 84.00 80 SER A O 1
ATOM 623 N N . LEU A 1 81 ? 2.857 -14.038 -16.008 1.00 80.00 81 LEU A N 1
ATOM 624 C CA . LEU A 1 81 ? 2.934 -12.894 -15.099 1.00 80.00 81 LEU A CA 1
ATOM 625 C C . LEU A 1 81 ? 1.920 -11.793 -15.429 1.00 80.00 81 LEU A C 1
ATOM 627 O O . LEU A 1 81 ? 1.459 -11.128 -14.511 1.00 80.00 81 LEU A O 1
ATOM 631 N N . VAL A 1 82 ? 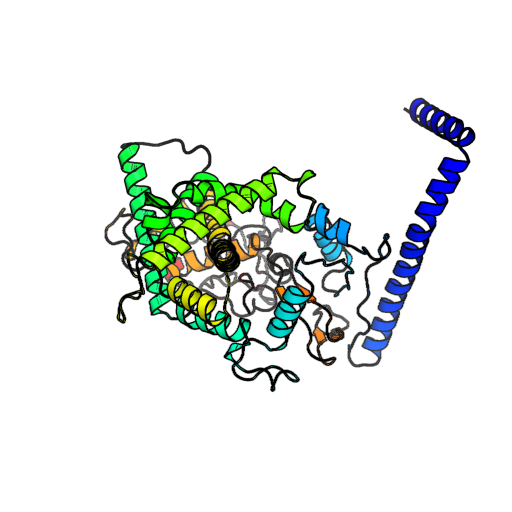1.542 -11.617 -16.695 1.00 78.50 82 VAL A N 1
ATOM 632 C CA . VAL A 1 82 ? 0.618 -10.564 -17.157 1.00 78.50 82 VAL A CA 1
ATOM 633 C C . VAL A 1 82 ? -0.852 -10.985 -17.041 1.00 78.50 82 VAL A C 1
ATOM 635 O O . VAL A 1 82 ? -1.712 -10.164 -16.702 1.00 78.50 82 VAL A O 1
ATOM 638 N N . PHE A 1 83 ? -1.161 -12.254 -17.326 1.00 81.19 83 PHE A N 1
ATOM 639 C CA . PHE A 1 83 ? -2.543 -12.743 -17.413 1.00 81.19 83 PHE A CA 1
ATOM 640 C C . PHE A 1 83 ? -2.952 -13.679 -16.269 1.00 81.19 83 PHE A C 1
ATOM 642 O O . PHE A 1 83 ? -4.141 -13.768 -15.973 1.00 81.19 83 PHE A O 1
ATOM 649 N N . GLU A 1 84 ? -2.005 -14.340 -15.593 1.00 82.69 84 GLU A N 1
ATOM 650 C CA . GLU A 1 84 ? -2.299 -15.333 -14.548 1.00 82.69 84 GLU A CA 1
ATOM 651 C C . GLU A 1 84 ? -1.479 -15.142 -13.261 1.00 82.69 84 GLU A C 1
ATOM 653 O O . GLU A 1 84 ? -1.262 -16.107 -12.521 1.00 82.69 84 GLU A O 1
ATOM 658 N N . THR A 1 85 ? -1.047 -13.913 -12.954 1.00 80.50 85 THR A N 1
ATOM 659 C CA . THR A 1 85 ? -0.080 -13.600 -11.884 1.00 80.50 85 THR A CA 1
ATOM 660 C C . THR A 1 85 ? -0.368 -14.348 -10.584 1.00 80.50 85 THR A C 1
ATOM 662 O O . THR A 1 85 ? 0.483 -15.077 -10.085 1.00 80.50 85 THR A O 1
ATOM 665 N N . SER A 1 86 ? -1.591 -14.253 -10.048 1.00 75.00 86 SER A N 1
ATOM 666 C CA . SER A 1 86 ? -1.933 -14.863 -8.757 1.00 75.00 86 SER A CA 1
ATOM 667 C C . SER A 1 86 ? -1.881 -16.391 -8.784 1.00 75.00 86 SER A C 1
ATOM 669 O O . SER A 1 86 ? -1.429 -17.014 -7.825 1.00 75.00 86 SER A O 1
ATOM 671 N N . ARG A 1 87 ? -2.352 -17.023 -9.869 1.00 83.31 87 ARG A N 1
ATOM 672 C CA . ARG A 1 87 ? -2.307 -18.487 -10.013 1.00 83.31 87 ARG A CA 1
ATOM 673 C C . ARG A 1 87 ? -0.865 -18.955 -10.183 1.00 83.31 87 ARG A C 1
ATOM 675 O O . ARG A 1 87 ? -0.470 -19.932 -9.550 1.00 83.31 87 ARG A O 1
ATOM 682 N N . PHE A 1 88 ? -0.095 -18.238 -10.996 1.00 85.88 88 PHE A N 1
ATOM 683 C CA . PHE A 1 88 ? 1.312 -18.511 -11.233 1.00 85.88 88 PHE A CA 1
ATOM 684 C C . PHE A 1 88 ? 2.121 -18.415 -9.933 1.00 85.88 88 PHE A C 1
ATOM 686 O O . PHE A 1 88 ? 2.741 -19.399 -9.541 1.00 85.88 88 PHE A O 1
ATOM 693 N N . MET A 1 89 ? 2.018 -17.303 -9.198 1.00 82.62 89 MET A N 1
ATOM 694 C CA . MET A 1 89 ? 2.743 -17.099 -7.937 1.00 82.62 89 MET A CA 1
ATOM 695 C C . MET A 1 89 ? 2.356 -18.116 -6.857 1.00 82.62 89 MET A C 1
ATOM 697 O O . MET A 1 89 ? 3.241 -18.662 -6.202 1.00 82.62 89 MET A O 1
ATOM 701 N N . ARG A 1 90 ? 1.063 -18.454 -6.710 1.00 81.62 90 ARG A N 1
ATOM 702 C CA . ARG A 1 90 ? 0.626 -19.514 -5.780 1.00 81.62 90 ARG A CA 1
ATOM 703 C C . ARG A 1 90 ? 1.234 -20.871 -6.122 1.00 81.62 90 ARG A C 1
ATOM 705 O O . ARG A 1 90 ? 1.686 -21.573 -5.224 1.00 81.62 90 ARG A O 1
ATOM 712 N N . ARG A 1 91 ? 1.282 -21.225 -7.410 1.00 85.44 91 ARG A N 1
ATOM 713 C CA . ARG A 1 91 ? 1.911 -22.470 -7.869 1.00 85.44 91 ARG A CA 1
ATOM 714 C C . ARG A 1 91 ? 3.411 -22.478 -7.582 1.00 85.44 91 ARG A C 1
ATOM 716 O O . ARG A 1 91 ? 3.938 -23.517 -7.195 1.00 85.44 91 ARG A O 1
ATOM 723 N N . LEU A 1 92 ? 4.101 -21.353 -7.771 1.00 84.06 92 LEU A N 1
ATOM 724 C CA . LEU A 1 92 ? 5.524 -21.254 -7.441 1.00 84.06 92 LEU A CA 1
ATOM 725 C C . LEU A 1 92 ? 5.757 -21.450 -5.943 1.00 84.06 92 LEU A C 1
ATOM 727 O O . LEU A 1 92 ? 6.556 -22.307 -5.573 1.00 84.06 92 LEU A O 1
ATOM 731 N N . ALA A 1 93 ? 5.002 -20.740 -5.103 1.00 79.50 93 ALA A N 1
ATOM 732 C CA . ALA A 1 93 ? 5.092 -20.864 -3.653 1.00 79.50 93 ALA A CA 1
ATOM 733 C C . ALA A 1 93 ? 4.811 -22.300 -3.178 1.00 79.50 93 ALA A C 1
ATOM 735 O O . ALA A 1 93 ? 5.580 -22.847 -2.394 1.00 79.50 93 ALA A O 1
ATOM 736 N N . SER A 1 94 ? 3.773 -22.961 -3.706 1.00 81.50 94 SER A N 1
ATOM 737 C CA . SER A 1 94 ? 3.446 -24.341 -3.321 1.00 81.50 94 SER A CA 1
ATOM 738 C C . SER A 1 94 ? 4.473 -25.371 -3.800 1.00 81.50 94 SER A C 1
ATOM 740 O O . SER A 1 94 ? 4.619 -26.420 -3.183 1.00 81.50 94 SER A O 1
ATOM 742 N N . THR A 1 95 ? 5.148 -25.112 -4.924 1.00 84.44 95 THR A N 1
ATOM 743 C CA . THR A 1 95 ? 6.088 -26.068 -5.536 1.00 84.44 95 THR A CA 1
ATOM 744 C C . THR A 1 95 ? 7.498 -25.925 -4.968 1.00 84.44 95 THR A C 1
ATOM 746 O O . THR A 1 95 ? 8.189 -26.924 -4.783 1.00 84.44 95 THR A O 1
ATOM 749 N N . TYR A 1 96 ? 7.938 -24.691 -4.716 1.00 81.38 96 TYR A N 1
ATOM 750 C CA . TYR A 1 96 ? 9.330 -24.376 -4.388 1.00 81.38 96 TYR A CA 1
ATOM 751 C C . TYR A 1 96 ? 9.520 -23.810 -2.975 1.00 81.38 96 TYR A C 1
ATOM 753 O O . TYR A 1 96 ? 10.660 -23.677 -2.528 1.00 81.38 96 TYR A O 1
ATOM 761 N N . GLY A 1 97 ? 8.434 -23.504 -2.257 1.00 77.50 97 GLY A N 1
ATOM 762 C CA . GLY A 1 97 ? 8.490 -22.910 -0.924 1.00 77.50 97 GLY A CA 1
ATOM 763 C C . GLY A 1 97 ? 9.321 -21.625 -0.917 1.00 77.50 97 GLY A C 1
ATOM 764 O O . GLY A 1 97 ? 9.142 -20.753 -1.763 1.00 77.50 97 GLY A O 1
ATOM 765 N N . ASN A 1 98 ? 10.279 -21.554 0.010 1.00 74.56 98 ASN A N 1
ATOM 766 C CA . ASN A 1 98 ? 11.170 -20.405 0.206 1.00 74.56 98 ASN A CA 1
ATOM 767 C C . ASN A 1 98 ? 12.466 -20.477 -0.628 1.00 74.56 98 ASN A C 1
ATOM 769 O O . ASN A 1 98 ? 13.456 -19.820 -0.295 1.00 74.56 98 ASN A O 1
ATOM 773 N N . MET A 1 99 ? 12.513 -21.312 -1.670 1.00 81.00 99 MET A N 1
ATOM 774 C CA . MET A 1 99 ? 13.640 -21.332 -2.603 1.00 81.00 99 MET A CA 1
ATOM 775 C C . MET A 1 99 ? 13.511 -20.162 -3.592 1.00 81.00 99 MET A C 1
ATOM 777 O O . MET A 1 99 ? 12.500 -20.085 -4.294 1.00 81.00 99 MET A O 1
ATOM 781 N N . PRO A 1 100 ? 14.516 -19.275 -3.713 1.00 84.19 100 PRO A N 1
ATOM 782 C CA . PRO A 1 100 ? 14.503 -18.249 -4.743 1.00 84.19 100 PRO A CA 1
ATOM 783 C C . PRO A 1 100 ? 14.576 -18.891 -6.129 1.00 84.19 100 PRO A C 1
ATOM 785 O O . PRO A 1 100 ? 15.334 -19.833 -6.372 1.00 84.19 100 PRO A O 1
ATOM 788 N N . VAL A 1 101 ? 13.782 -18.354 -7.049 1.00 88.38 101 VAL A N 1
ATOM 789 C CA . VAL A 1 101 ? 13.694 -18.806 -8.437 1.00 88.38 101 VAL A CA 1
ATOM 790 C C . VAL A 1 101 ? 13.813 -17.608 -9.369 1.00 88.38 101 VAL A C 1
ATOM 792 O O . VAL A 1 101 ? 13.187 -16.574 -9.148 1.00 88.38 101 VAL A O 1
ATOM 795 N N . LYS A 1 102 ? 14.624 -17.738 -10.421 1.00 90.12 102 LYS A N 1
ATOM 796 C CA . LYS A 1 102 ? 14.813 -16.681 -11.420 1.00 90.12 102 LYS A CA 1
ATOM 797 C C . LYS A 1 102 ? 13.704 -16.770 -12.471 1.00 90.12 102 LYS A C 1
ATOM 799 O O . LYS A 1 102 ? 13.486 -17.824 -13.073 1.00 90.12 102 LYS A O 1
ATOM 804 N N . LEU A 1 103 ? 13.009 -15.655 -12.682 1.00 89.88 103 LEU A N 1
ATOM 805 C CA . LEU A 1 103 ? 11.969 -15.493 -13.694 1.00 89.88 103 LEU A CA 1
ATOM 806 C C . LEU A 1 103 ? 12.480 -14.577 -14.803 1.00 89.88 103 LEU A C 1
ATOM 808 O O . LEU A 1 103 ? 12.987 -13.495 -14.538 1.00 89.88 103 LEU A O 1
ATOM 812 N N . TYR A 1 104 ? 12.302 -14.999 -16.049 1.00 86.69 104 TYR A N 1
ATOM 813 C CA . TYR A 1 104 ? 12.468 -14.130 -17.213 1.00 86.69 104 TYR A CA 1
ATOM 814 C C . TYR A 1 104 ? 11.139 -13.485 -17.568 1.00 86.69 104 TYR A C 1
ATOM 816 O O . TYR A 1 104 ? 10.157 -14.206 -17.729 1.00 86.69 104 TYR A O 1
ATOM 824 N N . PHE A 1 105 ? 11.108 -12.170 -17.720 1.00 79.06 105 PHE A N 1
ATOM 825 C CA . PHE A 1 105 ? 9.974 -11.457 -18.286 1.00 79.06 105 PHE A CA 1
ATOM 826 C C . PHE A 1 105 ? 10.497 -10.299 -19.126 1.00 79.06 105 PHE A C 1
ATOM 828 O O . PHE A 1 105 ? 11.456 -9.627 -18.757 1.00 79.06 105 PHE A O 1
ATOM 835 N N . MET A 1 106 ? 9.876 -10.088 -20.277 1.00 73.50 106 MET A N 1
ATOM 836 C CA . MET A 1 106 ? 10.094 -8.900 -21.081 1.00 73.50 106 MET A CA 1
ATOM 837 C C . MET A 1 106 ? 9.483 -7.697 -20.356 1.00 73.50 106 MET A C 1
ATOM 839 O O . MET A 1 106 ? 8.265 -7.638 -20.174 1.00 73.50 106 MET A O 1
ATOM 843 N N . ALA A 1 107 ? 10.337 -6.766 -19.939 1.00 64.06 107 ALA A N 1
ATOM 844 C CA . ALA A 1 107 ? 9.947 -5.446 -19.473 1.00 64.06 107 ALA A CA 1
ATOM 845 C C . ALA A 1 107 ? 10.122 -4.467 -20.636 1.00 64.06 107 ALA A C 1
ATOM 847 O O . ALA A 1 107 ? 11.232 -4.240 -21.104 1.00 64.06 107 ALA A O 1
ATOM 848 N N . ASP A 1 108 ? 9.023 -3.908 -21.127 1.00 63.12 108 ASP A N 1
ATOM 849 C CA . ASP A 1 108 ? 9.062 -2.696 -21.937 1.00 63.12 108 ASP A CA 1
ATOM 850 C C . ASP A 1 108 ? 8.272 -1.654 -21.147 1.00 63.12 108 ASP A C 1
ATOM 852 O O . ASP A 1 108 ? 7.097 -1.865 -20.834 1.00 63.12 108 ASP A O 1
ATOM 856 N N . THR A 1 109 ? 8.942 -0.573 -20.759 1.00 57.12 109 THR A N 1
ATOM 857 C CA . THR A 1 109 ? 8.355 0.511 -19.964 1.00 57.12 109 THR A CA 1
ATOM 858 C C . THR A 1 109 ? 7.475 1.419 -20.822 1.00 57.12 109 THR A C 1
ATOM 860 O O . THR A 1 109 ? 6.641 2.146 -20.291 1.00 57.12 109 THR A O 1
ATOM 863 N N . GLY A 1 110 ? 7.616 1.374 -22.155 1.00 56.88 110 GLY A N 1
ATOM 864 C CA . GLY A 1 110 ? 6.948 2.289 -23.084 1.00 56.88 110 GLY A CA 1
ATOM 865 C C . GLY A 1 110 ? 7.455 3.717 -23.059 1.00 56.88 110 GLY A C 1
ATOM 866 O O . GLY A 1 110 ? 6.918 4.556 -23.777 1.00 56.88 110 GLY A O 1
ATOM 867 N N . LEU A 1 111 ? 8.476 3.973 -22.249 1.00 62.50 111 LEU A N 1
ATOM 868 C CA . LEU A 1 111 ? 9.197 5.228 -22.204 1.00 62.50 111 LEU A CA 1
ATOM 869 C C . LEU A 1 111 ? 10.131 5.319 -23.412 1.00 62.50 111 LEU A C 1
ATOM 871 O O . LEU A 1 111 ? 10.626 4.296 -23.900 1.00 62.50 111 LEU A O 1
ATOM 875 N N . SER A 1 112 ? 10.392 6.539 -23.883 1.00 72.62 112 SER A N 1
ATOM 876 C CA . SER A 1 112 ? 11.430 6.765 -24.890 1.00 72.62 112 SER A CA 1
ATOM 877 C C . SER A 1 112 ? 12.786 6.284 -24.355 1.00 72.62 112 SER A C 1
ATOM 879 O O . SER A 1 112 ? 12.986 6.209 -23.142 1.00 72.62 112 SER A O 1
ATOM 881 N N . ARG A 1 113 ? 13.754 5.963 -25.227 1.00 74.38 113 ARG A N 1
ATOM 882 C CA . ARG A 1 113 ? 15.094 5.565 -24.750 1.00 74.38 113 ARG A CA 1
ATOM 883 C C . ARG A 1 113 ? 15.731 6.659 -23.889 1.00 74.38 113 ARG A C 1
ATOM 885 O O . ARG A 1 113 ? 16.451 6.339 -22.954 1.00 74.38 113 ARG A O 1
ATOM 892 N N . GLU A 1 114 ? 15.447 7.922 -24.186 1.00 76.69 114 GLU A N 1
ATOM 893 C CA . GLU A 1 114 ? 15.902 9.055 -23.385 1.00 76.69 114 GLU A CA 1
ATOM 894 C C . GLU A 1 114 ? 15.288 9.044 -21.980 1.00 76.69 114 GLU A C 1
ATOM 896 O O . GLU A 1 114 ? 16.017 9.144 -20.998 1.00 76.69 114 GLU A O 1
ATOM 901 N N . ASP A 1 115 ? 13.975 8.846 -21.865 1.00 70.62 115 ASP A N 1
ATOM 902 C CA . ASP A 1 115 ? 13.289 8.792 -20.568 1.00 70.62 115 ASP A CA 1
ATOM 903 C C . ASP A 1 115 ? 13.676 7.549 -19.758 1.00 70.62 115 ASP A C 1
ATOM 905 O O . ASP A 1 115 ? 13.822 7.627 -18.541 1.00 70.62 115 ASP A O 1
ATOM 909 N N . GLN A 1 116 ? 13.908 6.413 -20.427 1.00 70.75 116 GLN A N 1
ATOM 910 C CA . GLN A 1 116 ? 14.473 5.221 -19.790 1.00 70.75 116 GLN A CA 1
ATOM 911 C C . GLN A 1 116 ? 15.855 5.515 -19.214 1.00 70.75 116 GLN A C 1
ATOM 913 O O . GLN A 1 116 ? 16.103 5.191 -18.063 1.00 70.75 116 GLN A O 1
ATOM 918 N N . LEU A 1 117 ? 16.734 6.168 -19.981 1.00 77.44 117 LEU A N 1
ATOM 919 C CA . LEU A 1 117 ? 18.065 6.542 -19.506 1.00 77.44 117 LEU A CA 1
ATOM 920 C C . LEU A 1 117 ? 17.993 7.520 -18.330 1.00 77.44 117 LEU A C 1
ATOM 922 O O . LEU A 1 117 ? 18.771 7.388 -17.394 1.00 77.44 117 LEU A O 1
ATOM 926 N N . ARG A 1 118 ? 17.060 8.481 -18.345 1.00 76.00 118 ARG A N 1
ATOM 927 C CA . ARG A 1 118 ? 16.834 9.381 -17.203 1.00 76.00 118 ARG A CA 1
ATOM 928 C C . ARG A 1 118 ? 16.390 8.608 -15.960 1.00 76.00 118 ARG A C 1
ATOM 930 O O . ARG A 1 118 ? 16.954 8.836 -14.897 1.00 76.00 118 ARG A O 1
ATOM 937 N N . GLY A 1 119 ? 15.445 7.678 -16.106 1.00 74.62 119 GLY A N 1
ATOM 938 C CA . GLY A 1 119 ? 15.017 6.791 -15.021 1.00 74.62 119 GLY A CA 1
ATOM 939 C C . GLY A 1 119 ? 16.151 5.902 -14.503 1.00 74.62 119 GLY A C 1
ATOM 940 O O . GLY A 1 119 ? 16.361 5.827 -13.299 1.00 74.62 119 GLY A O 1
ATOM 941 N N . GLU A 1 120 ? 16.942 5.303 -15.399 1.00 78.56 120 GLU A N 1
ATOM 942 C CA . GLU A 1 120 ? 18.120 4.494 -15.053 1.00 78.56 120 GLU A CA 1
ATOM 943 C C . GLU A 1 120 ? 19.153 5.325 -14.273 1.00 78.56 120 GLU A C 1
ATOM 945 O O . GLU A 1 120 ? 19.625 4.891 -13.226 1.00 78.56 120 GLU A O 1
ATOM 950 N N . ILE A 1 121 ? 19.487 6.535 -14.744 1.00 82.44 121 ILE A N 1
ATOM 951 C CA . ILE A 1 121 ? 20.398 7.462 -14.048 1.00 82.44 121 ILE A CA 1
ATOM 952 C C . ILE A 1 121 ? 19.897 7.737 -12.632 1.00 82.44 121 ILE A C 1
ATOM 954 O O . ILE A 1 121 ? 20.664 7.719 -11.668 1.00 82.44 121 ILE A O 1
ATOM 958 N N . ASP A 1 122 ? 18.604 7.998 -12.509 1.00 78.94 122 ASP A N 1
ATOM 959 C CA . ASP A 1 122 ? 18.017 8.412 -11.255 1.00 78.94 122 ASP A CA 1
ATOM 960 C C . ASP A 1 122 ? 17.919 7.267 -10.238 1.00 78.94 122 ASP A C 1
ATOM 962 O O . ASP A 1 122 ? 18.258 7.443 -9.065 1.00 78.94 122 ASP A O 1
ATOM 966 N N . GLU A 1 123 ? 17.541 6.066 -10.683 1.00 80.69 123 GLU A N 1
ATOM 967 C CA . GLU A 1 123 ? 17.571 4.846 -9.869 1.00 80.69 123 GLU A CA 1
ATOM 968 C C . GLU A 1 123 ? 18.997 4.509 -9.418 1.00 80.69 123 GLU A C 1
ATOM 970 O O . GLU A 1 123 ? 19.235 4.210 -8.244 1.00 80.69 123 GLU A O 1
ATOM 975 N N . LEU A 1 124 ? 19.964 4.587 -10.334 1.00 84.25 124 LEU A N 1
ATOM 976 C CA . LEU A 1 124 ? 21.337 4.181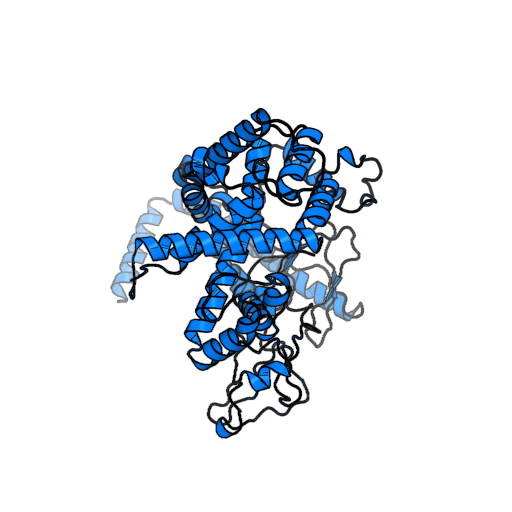 -10.061 1.00 84.25 124 LEU A CA 1
ATOM 977 C C . LEU A 1 124 ? 22.102 5.206 -9.222 1.00 84.25 124 LEU A C 1
ATOM 979 O O . LEU A 1 124 ? 22.958 4.798 -8.440 1.00 84.25 124 LEU A O 1
ATOM 983 N N . SER A 1 125 ? 21.782 6.501 -9.311 1.00 88.94 125 SER A N 1
ATOM 984 C CA . SER A 1 125 ? 22.425 7.540 -8.491 1.00 88.94 125 SER A CA 1
ATOM 985 C C . SER A 1 125 ? 22.024 7.488 -7.010 1.00 88.94 125 SER A C 1
ATOM 987 O O . SER A 1 125 ? 22.782 7.953 -6.157 1.00 88.94 125 SER A O 1
ATOM 989 N N . GLY A 1 126 ? 20.874 6.883 -6.692 1.00 87.19 126 GLY A N 1
ATOM 990 C CA . GLY A 1 126 ? 20.382 6.673 -5.329 1.00 87.19 126 GLY A CA 1
ATOM 991 C C . GLY A 1 126 ? 19.712 7.896 -4.688 1.00 87.19 126 GLY A C 1
ATOM 992 O O . GLY A 1 126 ? 19.794 9.016 -5.188 1.00 87.19 126 GLY A O 1
ATOM 993 N N . VAL A 1 127 ? 19.073 7.672 -3.534 1.00 89.44 127 VAL A N 1
ATOM 994 C CA . VAL A 1 127 ? 18.259 8.668 -2.797 1.00 89.44 127 VAL A CA 1
ATOM 995 C C . VAL A 1 127 ? 19.013 9.410 -1.684 1.00 89.44 127 VAL A C 1
ATOM 997 O O . VAL A 1 127 ? 18.467 10.324 -1.073 1.00 89.44 127 VAL A O 1
ATOM 1000 N N . LEU A 1 128 ? 20.246 9.003 -1.369 1.00 89.38 128 LEU A N 1
ATOM 1001 C CA . LEU A 1 128 ? 21.022 9.551 -0.250 1.00 89.38 128 LEU A CA 1
ATOM 1002 C C . LEU A 1 128 ? 21.865 10.765 -0.671 1.00 89.38 128 LEU A C 1
ATOM 1004 O O . LEU A 1 128 ? 22.229 10.866 -1.843 1.00 89.38 128 LEU A O 1
ATOM 1008 N N . PRO A 1 129 ? 22.254 11.661 0.262 1.00 89.69 129 PRO A N 1
ATOM 1009 C CA . PRO A 1 129 ? 23.107 12.804 -0.064 1.00 89.69 129 PRO A CA 1
ATOM 1010 C C . PRO A 1 129 ? 24.405 12.403 -0.773 1.00 89.69 129 PRO A C 1
ATOM 1012 O O . PRO A 1 129 ? 24.754 13.002 -1.783 1.00 89.69 129 PRO A O 1
ATOM 1015 N N . GLN A 1 130 ? 25.077 11.338 -0.320 1.00 90.62 130 GLN A N 1
ATOM 1016 C CA . GLN A 1 130 ? 26.137 10.723 -1.120 1.00 90.62 130 GLN A CA 1
ATOM 1017 C C . GLN A 1 130 ? 25.531 9.907 -2.272 1.00 90.62 130 GLN A C 1
ATOM 1019 O O . GLN A 1 130 ? 24.724 9.014 -1.998 1.00 90.62 130 GLN A O 1
ATOM 1024 N N . PRO A 1 131 ? 25.923 10.170 -3.534 1.00 91.19 131 PRO A N 1
ATOM 1025 C CA . PRO A 1 131 ? 25.574 9.306 -4.654 1.00 91.19 131 PRO A CA 1
ATOM 1026 C C . PRO A 1 131 ? 26.109 7.886 -4.466 1.00 91.19 131 PRO A C 1
ATOM 1028 O O . PRO A 1 131 ? 27.136 7.672 -3.819 1.00 91.19 131 PRO A O 1
ATOM 1031 N N . ASN A 1 132 ? 25.437 6.921 -5.087 1.00 88.31 132 ASN A N 1
ATOM 1032 C CA . ASN A 1 132 ? 25.947 5.556 -5.172 1.00 88.31 132 ASN A CA 1
ATOM 1033 C C . ASN A 1 132 ? 27.290 5.499 -5.935 1.00 88.31 132 ASN A C 1
ATOM 1035 O O . ASN A 1 132 ? 27.551 6.355 -6.789 1.00 88.31 132 ASN A O 1
ATOM 1039 N N . PRO A 1 133 ? 28.116 4.458 -5.699 1.00 87.12 133 PRO A N 1
ATOM 1040 C CA . PRO A 1 133 ? 29.384 4.282 -6.401 1.00 87.12 133 PRO A CA 1
ATOM 1041 C C . PRO A 1 133 ? 29.245 4.350 -7.928 1.00 87.12 133 PRO A C 1
ATOM 1043 O O . PRO A 1 133 ? 28.407 3.663 -8.514 1.00 87.12 133 PRO A O 1
ATOM 1046 N N . GLY A 1 134 ? 30.085 5.161 -8.575 1.00 88.00 134 GLY A N 1
ATOM 1047 C CA . GLY A 1 134 ? 30.059 5.403 -10.023 1.00 88.00 134 GLY A CA 1
ATOM 1048 C C . GLY A 1 134 ? 29.206 6.601 -10.460 1.00 88.00 134 GLY A C 1
ATOM 1049 O O . GLY A 1 134 ? 29.271 6.992 -11.628 1.00 88.00 134 GLY A O 1
ATOM 1050 N N . TRP A 1 135 ? 28.453 7.216 -9.543 1.00 90.31 135 TRP A N 1
ATOM 1051 C CA . TRP A 1 135 ? 27.582 8.371 -9.799 1.00 90.31 135 TRP A CA 1
ATOM 1052 C C . TRP A 1 135 ? 28.021 9.647 -9.074 1.00 90.31 135 TRP A C 1
ATOM 1054 O O . TRP A 1 135 ? 27.295 10.637 -9.067 1.00 90.31 135 TRP A O 1
ATOM 1064 N N . GLU A 1 136 ? 29.233 9.676 -8.517 1.00 92.50 136 GLU A N 1
ATOM 1065 C CA . GLU A 1 136 ? 29.770 10.799 -7.733 1.00 92.50 136 GLU A CA 1
ATOM 1066 C C . GLU A 1 136 ? 29.917 12.095 -8.548 1.00 92.50 136 GLU A C 1
ATOM 1068 O O . GLU A 1 136 ? 30.009 13.187 -7.993 1.00 92.50 136 GLU A O 1
ATOM 1073 N N . HIS A 1 137 ? 29.941 11.979 -9.876 1.00 91.12 137 HIS A N 1
ATOM 1074 C CA . HIS A 1 137 ? 30.037 13.092 -10.815 1.00 91.12 137 HIS A CA 1
ATOM 1075 C C . HIS A 1 137 ? 28.691 13.793 -11.074 1.00 91.12 137 HIS A C 1
ATOM 1077 O O . HIS A 1 137 ? 28.672 14.879 -11.660 1.00 91.12 137 HIS A O 1
ATOM 1083 N N . LEU A 1 138 ? 27.567 13.173 -10.698 1.00 90.06 138 LEU A N 1
ATOM 1084 C CA . LEU A 1 138 ? 26.234 13.699 -10.961 1.00 90.06 138 LEU A CA 1
ATOM 1085 C C . LEU A 1 138 ? 25.845 14.706 -9.862 1.00 90.06 138 LEU A C 1
ATOM 1087 O O . LEU A 1 138 ? 25.760 14.326 -8.695 1.00 90.06 138 LEU A O 1
ATOM 1091 N N . PRO A 1 139 ? 25.591 15.985 -10.194 1.00 89.31 139 PRO A N 1
ATOM 1092 C CA . PRO A 1 139 ? 25.222 16.979 -9.193 1.00 89.31 139 PRO A CA 1
ATOM 1093 C C . PRO A 1 139 ? 23.801 16.745 -8.659 1.00 89.31 139 PRO A C 1
ATOM 1095 O O . PRO A 1 139 ? 22.919 16.310 -9.398 1.00 89.31 139 PRO A O 1
ATOM 1098 N N . ASP A 1 140 ? 23.551 17.133 -7.406 1.00 88.56 140 ASP A N 1
ATOM 1099 C CA . ASP A 1 140 ? 22.277 16.886 -6.706 1.00 88.56 140 ASP A CA 1
ATOM 1100 C C . ASP A 1 140 ? 21.036 17.426 -7.431 1.00 88.56 140 ASP A C 1
ATOM 1102 O O . ASP A 1 140 ? 19.988 16.787 -7.418 1.00 88.56 140 ASP A O 1
ATOM 1106 N N . HIS A 1 141 ? 21.143 18.556 -8.138 1.00 85.94 141 HIS A N 1
ATOM 1107 C CA . HIS A 1 141 ? 20.028 19.122 -8.915 1.00 85.94 141 HIS A CA 1
ATOM 1108 C C . HIS A 1 141 ? 19.644 18.291 -10.155 1.00 85.94 141 HIS A C 1
ATOM 1110 O O . HIS A 1 141 ? 18.691 18.633 -10.845 1.00 85.94 141 HIS A O 1
ATOM 1116 N N . LYS A 1 142 ? 20.389 17.224 -10.469 1.00 86.75 142 LYS A N 1
ATOM 1117 C CA . LYS A 1 142 ? 20.062 16.251 -11.524 1.00 86.75 142 LYS A CA 1
ATOM 1118 C C . LYS A 1 142 ? 19.607 14.899 -10.971 1.00 86.75 142 LYS A C 1
ATOM 1120 O O . LYS A 1 142 ? 19.351 13.993 -11.756 1.00 86.75 142 LYS A O 1
ATOM 1125 N N . ARG A 1 143 ? 19.523 14.761 -9.645 1.00 90.50 143 ARG A N 1
ATOM 1126 C CA . ARG A 1 143 ? 19.129 13.533 -8.944 1.00 90.50 143 ARG A CA 1
ATOM 1127 C C . ARG A 1 143 ? 17.684 13.682 -8.484 1.00 90.50 143 ARG A C 1
ATOM 1129 O O . ARG A 1 143 ? 17.417 14.201 -7.400 1.00 90.50 143 ARG A O 1
ATOM 1136 N N . TRP A 1 144 ? 16.751 13.293 -9.344 1.00 88.62 144 TRP A N 1
ATOM 1137 C CA . TRP A 1 144 ? 15.318 13.397 -9.088 1.00 88.62 144 TRP A CA 1
ATOM 1138 C C . TRP A 1 144 ? 14.914 12.599 -7.845 1.00 88.62 144 TRP A C 1
ATOM 1140 O O . TRP A 1 144 ? 14.325 13.177 -6.941 1.00 88.62 144 TRP A O 1
ATOM 1150 N N . ASN A 1 145 ? 15.331 11.343 -7.716 1.00 89.31 145 ASN A N 1
ATOM 1151 C CA . ASN A 1 145 ? 15.043 10.467 -6.583 1.00 89.31 145 ASN A CA 1
ATOM 1152 C C . ASN A 1 145 ? 15.561 11.032 -5.255 1.00 89.31 145 ASN A C 1
ATOM 1154 O O . ASN A 1 145 ? 14.876 10.929 -4.241 1.00 89.31 145 ASN A O 1
ATOM 1158 N N . LEU A 1 146 ? 16.738 11.674 -5.241 1.00 91.62 146 LEU A N 1
ATOM 1159 C CA . LEU A 1 146 ? 17.238 12.396 -4.062 1.00 91.62 146 LEU A CA 1
ATOM 1160 C C . LEU A 1 146 ? 16.270 13.517 -3.658 1.00 91.62 146 LEU A C 1
ATOM 1162 O O . LEU A 1 146 ? 15.925 13.655 -2.483 1.00 91.62 146 LEU A O 1
ATOM 1166 N N . ARG A 1 147 ? 15.840 14.330 -4.629 1.00 91.00 147 ARG A N 1
ATOM 1167 C CA . ARG A 1 147 ? 14.950 15.474 -4.387 1.00 91.00 147 ARG A CA 1
ATOM 1168 C C . ARG A 1 147 ? 13.545 15.021 -4.003 1.00 91.00 147 ARG A C 1
ATOM 1170 O O . ARG A 1 147 ? 13.004 15.528 -3.027 1.00 91.00 147 ARG A O 1
ATOM 1177 N N . GLU A 1 148 ? 12.995 14.030 -4.693 1.00 89.62 148 GLU A N 1
ATOM 1178 C CA . GLU A 1 148 ? 11.681 13.458 -4.415 1.00 89.62 148 GLU A CA 1
ATOM 1179 C C . GLU A 1 148 ? 11.657 12.791 -3.033 1.00 89.62 148 GLU A C 1
ATOM 1181 O O . GLU A 1 148 ? 10.745 13.043 -2.244 1.00 89.62 148 GLU A O 1
ATOM 1186 N N . HIS A 1 149 ? 12.697 12.026 -2.682 1.00 89.94 149 HIS A N 1
ATOM 1187 C CA . HIS A 1 149 ? 12.836 11.432 -1.352 1.00 89.94 149 HIS A CA 1
ATOM 1188 C C . HIS A 1 149 ? 12.912 12.498 -0.252 1.00 89.94 149 HIS A C 1
ATOM 1190 O O . HIS A 1 149 ? 12.239 12.373 0.770 1.00 89.94 149 HIS A O 1
ATOM 1196 N N . ALA A 1 150 ? 13.677 13.575 -0.466 1.00 89.81 150 ALA A N 1
ATOM 1197 C CA . ALA A 1 150 ? 13.755 14.686 0.480 1.00 89.81 150 ALA A CA 1
ATOM 1198 C C . ALA A 1 150 ? 12.405 15.410 0.647 1.00 89.81 150 ALA A C 1
ATOM 1200 O O . ALA A 1 150 ? 12.021 15.723 1.773 1.00 89.81 150 ALA A O 1
ATOM 1201 N N . VAL A 1 151 ? 11.669 15.637 -0.449 1.00 90.00 151 VAL A N 1
ATOM 1202 C CA . VAL A 1 151 ? 10.331 16.249 -0.428 1.00 90.00 151 VAL A CA 1
ATOM 1203 C C . VAL A 1 151 ? 9.350 15.367 0.347 1.00 90.00 151 VAL A C 1
ATOM 1205 O O . VAL A 1 151 ? 8.741 15.833 1.308 1.00 90.00 151 VAL A O 1
ATOM 1208 N N . TYR A 1 152 ? 9.224 14.080 0.017 1.00 89.25 152 TYR A N 1
ATOM 1209 C CA . TYR A 1 152 ? 8.319 13.205 0.768 1.00 89.25 152 TYR A CA 1
ATOM 1210 C C . TYR A 1 152 ? 8.745 13.049 2.232 1.00 89.25 152 TYR A C 1
ATOM 1212 O O . TYR A 1 152 ? 7.893 13.115 3.110 1.00 89.25 152 TYR A O 1
ATOM 1220 N N . GLY A 1 153 ? 10.041 12.922 2.527 1.00 87.88 153 GLY A N 1
ATOM 1221 C CA . GLY A 1 153 ? 10.524 12.841 3.908 1.00 87.88 153 GLY A CA 1
ATOM 1222 C C . GLY A 1 153 ? 10.179 14.085 4.734 1.00 87.88 153 GLY A C 1
ATOM 1223 O O . GLY A 1 153 ? 9.717 13.970 5.868 1.00 87.88 153 GLY A O 1
ATOM 1224 N N . ALA A 1 154 ? 10.332 15.283 4.165 1.00 85.94 154 ALA A N 1
ATOM 1225 C CA . ALA A 1 154 ? 10.003 16.531 4.854 1.00 85.94 154 ALA A CA 1
ATOM 1226 C C . ALA A 1 154 ? 8.488 16.722 5.054 1.00 85.94 154 ALA A C 1
ATOM 1228 O O . ALA A 1 154 ? 8.055 17.207 6.104 1.00 85.94 154 ALA A O 1
ATOM 1229 N N . HIS A 1 155 ? 7.689 16.328 4.059 1.00 86.81 155 HIS A N 1
ATOM 1230 C CA . HIS A 1 155 ? 6.273 16.690 3.975 1.00 86.81 155 HIS A CA 1
ATOM 1231 C C . HIS A 1 155 ? 5.288 15.557 4.304 1.00 86.81 155 HIS A C 1
ATOM 1233 O O . HIS A 1 155 ? 4.100 15.825 4.445 1.00 86.81 155 HIS A O 1
ATOM 1239 N N . LEU A 1 156 ? 5.754 14.312 4.453 1.00 85.19 156 LEU A N 1
ATOM 1240 C CA . LEU A 1 156 ? 4.938 13.172 4.894 1.00 85.19 156 LEU A CA 1
ATOM 1241 C C . LEU A 1 156 ? 5.441 12.501 6.171 1.00 85.19 156 LEU A C 1
ATOM 1243 O O . LEU A 1 156 ? 4.671 11.755 6.756 1.00 85.19 156 LEU A O 1
ATOM 1247 N N . SER A 1 157 ? 6.697 12.708 6.584 1.00 78.38 157 SER A N 1
ATOM 1248 C CA . SER A 1 157 ? 7.276 12.017 7.754 1.00 78.38 157 SER A CA 1
ATOM 1249 C C . SER A 1 157 ? 7.578 12.938 8.935 1.00 78.38 157 SER A C 1
ATOM 1251 O O . SER A 1 157 ? 8.090 12.491 9.962 1.00 78.38 157 SER A O 1
ATOM 1253 N N . SER A 1 158 ? 7.303 14.239 8.810 1.00 77.00 158 SER A N 1
ATOM 1254 C CA . SER A 1 158 ? 7.367 15.141 9.956 1.00 77.00 158 SER A CA 1
ATOM 1255 C C . SER A 1 158 ? 6.065 15.054 10.751 1.00 77.00 158 SER A C 1
ATOM 1257 O O . SER A 1 158 ? 4.973 15.115 10.189 1.00 77.00 158 SER A O 1
ATOM 1259 N N . SER A 1 159 ? 6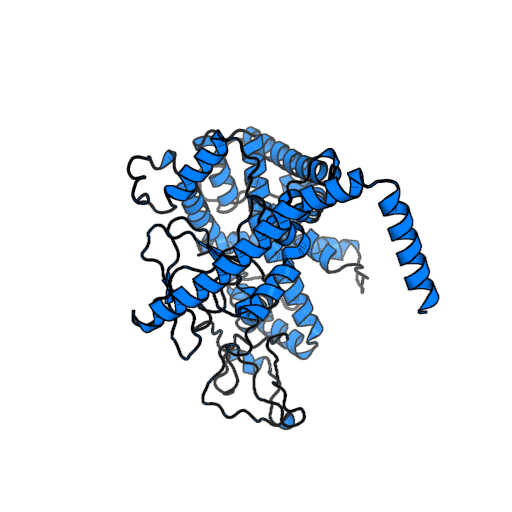.176 14.949 12.077 1.00 74.38 159 SER A N 1
ATOM 1260 C CA . SER A 1 159 ? 5.018 14.777 12.968 1.00 74.38 159 SER A CA 1
ATOM 1261 C C . SER A 1 159 ? 3.971 15.887 12.828 1.00 74.38 159 SER A C 1
ATOM 1263 O O . SER A 1 159 ? 2.781 15.635 13.002 1.00 74.38 159 SER A O 1
ATOM 1265 N N . ALA A 1 160 ? 4.397 17.108 12.498 1.00 78.50 160 ALA A N 1
ATOM 1266 C CA . ALA A 1 160 ? 3.497 18.230 12.261 1.00 78.50 160 ALA A CA 1
ATOM 1267 C C . ALA A 1 160 ? 2.688 18.058 10.962 1.00 78.50 160 ALA A C 1
ATOM 1269 O O . ALA A 1 160 ? 1.466 18.197 10.976 1.00 78.50 160 ALA A O 1
ATOM 1270 N N . GLN A 1 161 ? 3.340 17.667 9.861 1.00 78.25 161 GLN A N 1
ATOM 1271 C CA . GLN A 1 161 ? 2.665 17.454 8.577 1.00 78.25 161 GLN A CA 1
ATOM 1272 C C . GLN A 1 161 ? 1.748 16.230 8.607 1.00 78.25 161 GLN A C 1
ATOM 1274 O O . GLN A 1 161 ? 0.619 16.308 8.128 1.00 78.25 161 GLN A O 1
ATOM 1279 N N . GLU A 1 162 ? 2.189 15.131 9.227 1.00 79.94 162 GLU A N 1
ATOM 1280 C CA . GLU A 1 162 ? 1.349 13.948 9.449 1.00 79.94 162 GLU A CA 1
ATOM 1281 C C . GLU A 1 162 ? 0.069 14.309 10.215 1.00 79.94 162 GLU A C 1
ATOM 1283 O O . GLU A 1 162 ? -1.033 13.951 9.794 1.00 79.94 162 GLU A O 1
ATOM 1288 N N . SER A 1 163 ? 0.210 15.068 11.307 1.00 84.19 163 SER A N 1
ATOM 1289 C CA . SER A 1 163 ? -0.917 15.509 12.133 1.00 84.19 163 SER A CA 1
ATOM 1290 C C . SER A 1 163 ? -1.908 16.360 11.337 1.00 84.19 163 SER A C 1
ATOM 1292 O O . SER A 1 163 ? -3.115 16.124 11.391 1.00 84.19 163 SER A O 1
ATOM 1294 N N . ILE A 1 164 ? -1.415 17.306 10.536 1.00 87.88 164 ILE A N 1
ATOM 1295 C CA . ILE A 1 164 ? -2.265 18.238 9.785 1.00 87.88 164 ILE A CA 1
ATOM 1296 C C . ILE A 1 164 ? -2.962 17.569 8.616 1.00 87.88 164 ILE A C 1
ATOM 1298 O O . ILE A 1 164 ? -4.160 17.770 8.442 1.00 87.88 164 ILE A O 1
ATOM 1302 N N . LEU A 1 165 ? -2.260 16.746 7.838 1.00 89.19 165 LEU A N 1
ATOM 1303 C CA . LEU A 1 165 ? -2.890 15.982 6.763 1.00 89.19 165 LEU A CA 1
ATOM 1304 C C . LEU A 1 165 ? -3.929 15.006 7.323 1.00 89.19 165 LEU A C 1
ATOM 1306 O O . LEU A 1 165 ? -5.024 14.900 6.773 1.00 89.19 165 LEU A O 1
ATOM 1310 N N . GLY A 1 166 ? -3.624 14.350 8.447 1.00 89.56 166 GLY A N 1
ATOM 1311 C CA . GLY A 1 166 ? -4.570 13.490 9.154 1.00 89.56 166 GLY A CA 1
ATOM 1312 C C . GLY A 1 166 ? -5.798 14.251 9.661 1.00 89.56 166 GLY A C 1
ATOM 1313 O O . GLY A 1 166 ? -6.922 13.783 9.486 1.00 89.56 166 GLY A O 1
ATOM 1314 N N . ALA A 1 167 ? -5.606 15.438 10.243 1.00 90.25 167 ALA A N 1
ATOM 1315 C CA . ALA A 1 167 ? -6.691 16.310 10.688 1.00 90.25 167 ALA A CA 1
ATOM 1316 C C . ALA A 1 167 ? -7.555 16.793 9.516 1.00 90.25 167 ALA A C 1
ATOM 1318 O O . ALA A 1 167 ? -8.772 16.666 9.578 1.00 90.25 167 ALA A O 1
ATOM 1319 N N . ARG A 1 168 ? -6.950 17.257 8.415 1.00 91.75 168 ARG A N 1
ATOM 1320 C CA . ARG A 1 168 ? -7.677 17.696 7.211 1.00 91.75 168 ARG A CA 1
ATOM 1321 C C . ARG A 1 168 ? -8.473 16.574 6.563 1.00 91.75 168 ARG A C 1
ATOM 1323 O O . ARG A 1 168 ? -9.620 16.790 6.180 1.00 91.75 168 ARG A O 1
ATOM 1330 N N . LEU A 1 169 ? -7.893 15.379 6.480 1.00 92.50 169 LEU A N 1
ATOM 1331 C CA . LEU A 1 169 ? -8.599 14.192 6.007 1.00 92.50 169 LEU A CA 1
ATOM 1332 C C . LEU A 1 169 ? -9.822 13.895 6.887 1.00 92.50 169 LEU A C 1
ATOM 1334 O O . LEU A 1 169 ? -10.913 13.686 6.363 1.00 92.50 169 LEU A O 1
ATOM 1338 N N . ALA A 1 170 ? -9.646 13.890 8.210 1.00 92.56 170 ALA A N 1
ATOM 1339 C CA . ALA A 1 170 ? -10.723 13.636 9.162 1.00 92.56 170 ALA A CA 1
ATOM 1340 C C . ALA A 1 170 ? -11.825 14.706 9.098 1.00 92.56 170 ALA A C 1
ATOM 1342 O O . ALA A 1 170 ? -13.002 14.365 9.028 1.00 92.56 170 ALA A O 1
ATOM 1343 N N . GLU A 1 171 ? -11.452 15.987 9.075 1.00 91.94 171 GLU A N 1
ATOM 1344 C CA . GLU A 1 171 ? -12.372 17.121 8.941 1.00 91.94 171 GLU A CA 1
ATOM 1345 C C . GLU A 1 171 ? -13.189 17.029 7.649 1.00 91.94 171 GLU A C 1
ATOM 1347 O O . GLU A 1 171 ? -14.415 17.117 7.700 1.00 91.94 171 GLU A O 1
ATOM 1352 N N . GLY A 1 172 ? -12.524 16.815 6.507 1.00 92.44 172 GLY A N 1
ATOM 1353 C CA . GLY A 1 172 ? -13.180 16.684 5.206 1.00 92.44 172 GLY A CA 1
ATOM 1354 C C . GLY A 1 172 ? -14.134 15.494 5.167 1.00 92.44 172 GLY A C 1
ATOM 1355 O O . GLY A 1 172 ? -15.297 15.645 4.805 1.00 92.44 172 GLY A O 1
ATOM 1356 N N . PHE A 1 173 ? -13.685 14.328 5.637 1.00 93.31 173 PHE A N 1
ATOM 1357 C CA . PHE A 1 173 ? -14.513 13.124 5.664 1.00 93.31 173 PHE A CA 1
ATOM 1358 C C . PHE A 1 173 ? -15.738 13.279 6.578 1.00 93.31 173 PHE A C 1
ATOM 1360 O O . PHE A 1 173 ? -16.851 12.930 6.185 1.00 93.31 173 PHE A O 1
ATOM 1367 N N . THR A 1 174 ? -15.562 13.846 7.777 1.00 92.69 174 THR A N 1
ATOM 1368 C CA . THR A 1 174 ? -16.667 14.113 8.708 1.00 92.69 174 THR A CA 1
ATOM 1369 C C . THR A 1 174 ? -17.650 15.135 8.138 1.00 92.69 174 THR A C 1
ATOM 1371 O O . THR A 1 174 ? -18.860 14.920 8.216 1.00 92.69 174 THR A O 1
ATOM 1374 N N . ARG A 1 175 ? -17.159 16.228 7.541 1.00 91.94 175 ARG A N 1
ATOM 1375 C CA . ARG A 1 175 ? -17.991 17.261 6.901 1.00 91.94 175 ARG A CA 1
ATOM 1376 C C . ARG A 1 175 ? -18.871 16.670 5.802 1.00 91.94 175 ARG A C 1
ATOM 1378 O O . ARG A 1 175 ? -20.071 16.951 5.766 1.00 91.94 175 ARG A O 1
ATOM 1385 N N . ASP A 1 176 ? -18.284 15.860 4.929 1.00 90.50 176 ASP A N 1
ATOM 1386 C CA . ASP A 1 176 ? -18.983 15.306 3.771 1.00 90.50 176 ASP A CA 1
ATOM 1387 C C . ASP A 1 176 ? -20.013 14.252 4.220 1.00 90.50 176 ASP A C 1
ATOM 1389 O O . ASP A 1 176 ? -21.152 14.258 3.754 1.00 90.50 176 ASP A O 1
ATOM 1393 N N . LEU A 1 177 ? -19.676 13.430 5.223 1.00 89.94 177 LEU A N 1
ATOM 1394 C CA . LEU A 1 177 ? -20.603 12.457 5.807 1.00 89.94 177 LEU A CA 1
ATOM 1395 C C . LEU A 1 177 ? -21.784 13.121 6.535 1.00 89.94 177 LEU A C 1
ATOM 1397 O O . LEU A 1 177 ? -22.918 12.657 6.412 1.00 89.94 177 LEU A O 1
ATOM 1401 N N . LEU A 1 178 ? -21.544 14.210 7.274 1.00 89.81 178 LEU A N 1
ATOM 1402 C CA . LEU A 1 178 ? -22.603 14.983 7.934 1.00 89.81 178 LEU A CA 1
ATOM 1403 C C . LEU A 1 178 ? -23.517 15.679 6.921 1.00 89.81 178 LEU A C 1
ATOM 1405 O O . LEU A 1 178 ? -24.733 15.681 7.105 1.00 89.81 178 LEU A O 1
ATOM 1409 N N . SER A 1 179 ? -22.946 16.230 5.847 1.00 90.75 179 SER A N 1
ATOM 1410 C CA . SER A 1 179 ? -23.718 16.822 4.747 1.00 90.75 179 SER A CA 1
ATOM 1411 C C . SER A 1 179 ? -24.614 15.773 4.089 1.00 90.75 179 SER A C 1
ATOM 1413 O O . SER A 1 179 ? -25.818 15.982 3.963 1.00 90.75 179 SER A O 1
ATOM 1415 N N . TRP A 1 180 ? -24.054 14.601 3.776 1.00 89.81 180 TRP A N 1
ATOM 1416 C CA . TRP A 1 180 ? -24.811 13.482 3.220 1.00 89.81 180 TRP A CA 1
ATOM 1417 C C . TRP A 1 180 ? -25.941 13.026 4.155 1.00 89.81 180 TRP A C 1
ATOM 1419 O O . TRP A 1 180 ? -27.072 12.838 3.708 1.00 89.81 180 TRP A O 1
ATOM 1429 N N . ALA A 1 181 ? -25.676 12.900 5.459 1.00 87.62 181 ALA A N 1
ATOM 1430 C CA . ALA A 1 181 ? -26.696 12.528 6.439 1.00 87.62 181 ALA A CA 1
ATOM 1431 C C . ALA A 1 181 ? -27.826 13.572 6.528 1.00 87.62 181 ALA A C 1
ATOM 1433 O O . ALA A 1 181 ? -29.000 13.206 6.580 1.00 87.62 181 ALA A O 1
ATOM 1434 N N . ALA A 1 182 ? -27.495 14.866 6.488 1.00 89.94 182 ALA A N 1
ATOM 1435 C CA . ALA A 1 182 ? -28.481 15.946 6.514 1.00 89.94 182 ALA A CA 1
ATOM 1436 C C . ALA A 1 182 ? -29.403 15.939 5.280 1.00 89.94 182 ALA A C 1
ATOM 1438 O O . ALA A 1 182 ? -30.593 16.225 5.406 1.00 89.94 182 ALA A O 1
ATOM 1439 N N . GLU A 1 183 ? -28.882 15.578 4.105 1.00 91.62 183 GLU A N 1
ATOM 1440 C CA . GLU A 1 183 ? -29.665 15.469 2.865 1.00 91.62 183 GLU A CA 1
ATOM 1441 C C . GLU A 1 183 ? -30.663 14.303 2.875 1.00 91.62 183 GLU A C 1
ATOM 1443 O O . GLU A 1 183 ? -31.714 14.385 2.237 1.00 91.62 183 GLU A O 1
ATOM 1448 N N . HIS A 1 184 ? -30.351 13.223 3.594 1.00 89.06 184 HIS A N 1
ATOM 1449 C CA . HIS A 1 184 ? -31.156 11.998 3.595 1.00 89.06 184 HIS A CA 1
ATOM 1450 C C . HIS A 1 184 ? -32.074 11.864 4.825 1.00 89.06 184 HIS A C 1
ATOM 1452 O O . HIS A 1 184 ? -32.963 11.011 4.834 1.00 89.06 184 HIS A O 1
ATOM 1458 N N . GLY A 1 185 ? -31.920 12.740 5.822 1.00 83.06 185 GLY A N 1
ATOM 1459 C CA . GLY A 1 185 ? -32.784 12.822 6.998 1.00 83.06 185 GLY A CA 1
ATOM 1460 C C . GLY A 1 185 ? -32.491 11.773 8.076 1.00 83.06 185 GLY A C 1
ATOM 1461 O O . GLY A 1 185 ? -31.487 11.065 8.050 1.00 83.06 185 GLY A O 1
ATOM 1462 N N . GLU A 1 186 ? -33.379 11.693 9.068 1.00 83.19 186 GLU A N 1
ATOM 1463 C CA . GLU A 1 186 ? -33.253 10.756 10.187 1.00 83.19 186 GLU A CA 1
ATOM 1464 C C . GLU A 1 186 ? -33.824 9.375 9.823 1.00 83.19 186 GLU A C 1
ATOM 1466 O O . GLU A 1 186 ? -34.991 9.252 9.452 1.00 83.19 186 GLU A O 1
ATOM 1471 N N . GLY A 1 187 ? -33.022 8.314 9.965 1.00 86.44 187 GLY A N 1
ATOM 1472 C CA . GLY A 1 187 ? -33.472 6.934 9.770 1.00 86.44 187 GLY A CA 1
ATOM 1473 C C . GLY A 1 187 ? -32.398 6.010 9.201 1.00 86.44 187 GLY A C 1
ATOM 1474 O O . GLY A 1 187 ? -31.276 6.422 8.918 1.00 86.44 187 GLY A O 1
ATOM 1475 N N . TRP A 1 188 ? -32.750 4.733 9.040 1.00 90.12 188 TRP A N 1
ATOM 1476 C CA . TRP A 1 188 ? -31.910 3.788 8.307 1.00 90.12 188 TRP A CA 1
ATOM 1477 C C . TRP A 1 188 ? -32.023 4.053 6.808 1.00 90.12 188 TRP A C 1
ATOM 1479 O O . TRP A 1 188 ? -33.127 4.102 6.268 1.00 90.12 188 TRP A O 1
ATOM 1489 N N . ILE A 1 189 ? -30.873 4.192 6.153 1.00 89.69 189 ILE A N 1
ATOM 1490 C CA . ILE A 1 189 ? -30.762 4.369 4.706 1.00 89.69 189 ILE A CA 1
ATOM 1491 C C . ILE A 1 189 ? -30.055 3.145 4.142 1.00 89.69 189 ILE A C 1
ATOM 1493 O O . ILE A 1 189 ? -28.987 2.753 4.620 1.00 89.69 189 ILE A O 1
ATOM 1497 N N . ASP A 1 190 ? -30.636 2.564 3.099 1.00 89.31 190 ASP A N 1
ATOM 1498 C CA . ASP A 1 190 ? -30.002 1.476 2.370 1.00 89.31 190 ASP A CA 1
ATOM 1499 C C . ASP A 1 190 ? -28.886 2.035 1.479 1.00 89.31 190 ASP A C 1
ATOM 1501 O O . ASP A 1 190 ? -29.142 2.714 0.484 1.00 89.31 190 ASP A O 1
ATOM 1505 N N . VAL A 1 191 ? -27.633 1.729 1.825 1.00 90.12 191 VAL A N 1
ATOM 1506 C CA . VAL A 1 191 ? -26.458 2.000 0.983 1.00 90.12 191 VAL A CA 1
ATOM 1507 C C . VAL A 1 191 ? -26.166 0.743 0.154 1.00 90.12 191 VAL A C 1
ATOM 1509 O O . VAL A 1 191 ? -25.712 -0.253 0.721 1.00 90.12 191 VAL A O 1
ATOM 1512 N N . PRO A 1 192 ? -26.392 0.745 -1.178 1.00 88.69 192 PRO A N 1
ATOM 1513 C CA . PRO A 1 192 ? -26.309 -0.480 -1.983 1.00 88.69 192 PRO A CA 1
ATOM 1514 C C . PRO A 1 192 ? -24.909 -1.099 -2.039 1.00 88.69 192 PRO A C 1
ATOM 1516 O O . PRO A 1 192 ? -24.771 -2.314 -2.169 1.00 88.69 192 PRO A O 1
ATOM 1519 N N . ASP A 1 193 ? -23.871 -0.264 -1.967 1.00 93.00 193 ASP A N 1
ATOM 1520 C CA . ASP A 1 193 ? -22.473 -0.685 -2.007 1.00 93.00 193 ASP A CA 1
ATOM 1521 C C . ASP A 1 193 ? -21.643 0.153 -1.026 1.00 93.00 193 ASP A C 1
ATOM 1523 O O . ASP A 1 193 ? -21.235 1.279 -1.319 1.00 93.00 193 ASP A O 1
ATOM 1527 N N . LEU A 1 194 ? -21.379 -0.425 0.150 1.00 90.56 194 LEU A N 1
ATOM 1528 C CA . LEU A 1 194 ? -20.563 0.189 1.198 1.00 90.56 194 LEU A CA 1
ATOM 1529 C C . LEU A 1 194 ? -19.132 0.486 0.723 1.00 90.56 194 LEU A C 1
ATOM 1531 O O . LEU A 1 194 ? -18.547 1.490 1.120 1.00 90.56 194 LEU A O 1
ATOM 1535 N N . THR A 1 195 ? -18.564 -0.366 -0.135 1.00 92.12 195 THR A N 1
ATOM 1536 C CA . THR A 1 195 ? -17.194 -0.183 -0.637 1.00 92.12 195 THR A CA 1
ATOM 1537 C C . THR A 1 195 ? -17.139 1.018 -1.565 1.00 92.12 195 THR A C 1
ATOM 1539 O O . THR A 1 195 ? -16.256 1.863 -1.424 1.00 92.12 195 THR A O 1
ATOM 1542 N N . LYS A 1 196 ? -18.097 1.121 -2.492 1.00 92.44 196 LYS A N 1
ATOM 1543 C CA . LYS A 1 196 ? -18.207 2.268 -3.394 1.00 92.44 196 LYS A CA 1
ATOM 1544 C C . LYS A 1 196 ? -18.473 3.563 -2.623 1.00 92.44 196 LYS A C 1
ATOM 1546 O O . LYS A 1 196 ? -17.799 4.556 -2.869 1.00 92.44 196 LYS A O 1
ATOM 1551 N N . PHE A 1 197 ? -19.390 3.531 -1.659 1.00 92.44 197 PHE A N 1
ATOM 1552 C CA . PHE A 1 197 ? -19.689 4.688 -0.819 1.00 92.44 197 PHE A CA 1
ATOM 1553 C C . PHE A 1 197 ? -18.444 5.185 -0.071 1.00 92.44 197 PHE A C 1
ATOM 1555 O O . PHE A 1 197 ? -18.081 6.355 -0.169 1.00 92.44 197 PHE A O 1
ATOM 1562 N N . LEU A 1 198 ? -17.741 4.293 0.633 1.00 93.19 198 LEU A N 1
ATOM 1563 C CA . LEU A 1 198 ? -16.559 4.673 1.407 1.00 93.19 198 LEU A CA 1
ATOM 1564 C C . LEU A 1 198 ? -15.399 5.111 0.518 1.00 93.19 198 LEU A C 1
ATOM 1566 O O . LEU A 1 198 ? -14.743 6.097 0.841 1.00 93.19 198 LEU A O 1
ATOM 1570 N N . ARG A 1 199 ? -15.141 4.417 -0.600 1.00 92.75 199 ARG A N 1
ATOM 1571 C CA . ARG A 1 199 ? -14.014 4.766 -1.478 1.00 92.75 199 ARG A CA 1
ATOM 1572 C C . ARG A 1 199 ? -14.186 6.146 -2.110 1.00 92.75 199 ARG A C 1
ATOM 1574 O O . ARG A 1 199 ? -13.206 6.868 -2.239 1.00 92.75 199 ARG A O 1
ATOM 1581 N N . GLU A 1 200 ? -15.410 6.518 -2.483 1.00 92.06 200 GLU A N 1
ATOM 1582 C CA . GLU A 1 200 ? -15.695 7.824 -3.085 1.00 92.06 200 GLU A CA 1
ATOM 1583 C C . GLU A 1 200 ? -15.506 8.947 -2.059 1.00 92.06 200 GLU A C 1
ATOM 1585 O O . GLU A 1 200 ? -14.738 9.873 -2.313 1.00 92.06 200 GLU A O 1
ATOM 1590 N N . ASN A 1 201 ? -16.093 8.814 -0.866 1.00 92.75 201 ASN A N 1
ATOM 1591 C CA . ASN A 1 201 ? -15.969 9.820 0.194 1.00 92.75 201 ASN A CA 1
ATOM 1592 C C . ASN A 1 201 ? -14.531 9.948 0.732 1.00 92.75 201 ASN A C 1
ATOM 1594 O O . ASN A 1 201 ? -14.036 11.057 0.923 1.00 92.75 201 ASN A O 1
ATOM 1598 N N . LEU A 1 202 ? -13.819 8.831 0.931 1.00 93.81 202 LEU A N 1
ATOM 1599 C CA . LEU A 1 202 ? -12.415 8.862 1.365 1.00 93.81 202 LEU A CA 1
ATOM 1600 C C . LEU A 1 202 ? -11.503 9.482 0.303 1.00 93.81 202 LEU A C 1
ATOM 1602 O O . LEU A 1 202 ? -10.580 10.215 0.649 1.00 93.81 202 LEU A O 1
ATOM 1606 N N . PHE A 1 203 ? -11.756 9.214 -0.982 1.00 93.69 203 PHE A N 1
ATOM 1607 C CA . PHE A 1 203 ? -10.987 9.822 -2.065 1.00 93.69 203 PHE A CA 1
ATOM 1608 C C . PHE A 1 203 ? -11.175 11.338 -2.116 1.00 93.69 203 PHE A C 1
ATOM 1610 O O . PHE A 1 203 ? -10.185 12.053 -2.268 1.00 93.69 203 PHE A O 1
ATOM 1617 N N . ILE A 1 204 ? -12.413 11.821 -1.973 1.00 93.81 204 ILE A N 1
ATOM 1618 C CA . ILE A 1 204 ? -12.722 13.256 -1.943 1.00 93.81 204 ILE A CA 1
ATOM 1619 C C . ILE A 1 204 ? -11.973 13.920 -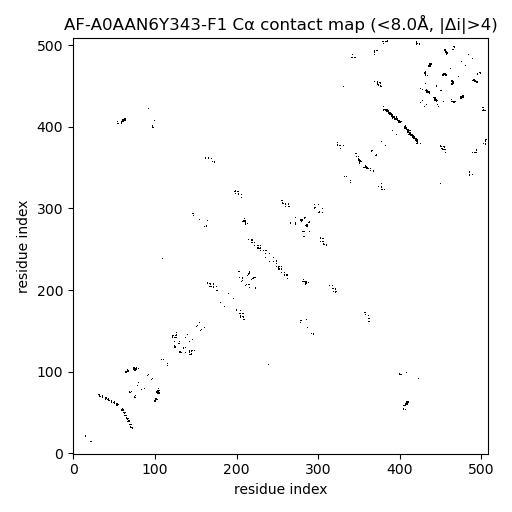0.785 1.00 93.81 204 ILE A C 1
ATOM 1621 O O . ILE A 1 204 ? -11.160 14.813 -1.020 1.00 93.81 204 ILE A O 1
ATOM 1625 N N . ALA A 1 205 ? -12.138 13.406 0.436 1.00 94.00 205 ALA A N 1
ATOM 1626 C CA . ALA A 1 205 ? -11.490 13.958 1.621 1.00 94.00 205 ALA A CA 1
ATOM 1627 C C . ALA A 1 205 ? -9.950 13.939 1.526 1.00 94.00 205 ALA A C 1
ATOM 1629 O O . ALA A 1 205 ? -9.294 14.933 1.839 1.00 94.00 205 ALA A O 1
ATOM 1630 N N . ALA A 1 206 ? -9.356 12.839 1.045 1.00 93.69 206 ALA A N 1
ATOM 1631 C CA . ALA A 1 206 ? -7.905 12.730 0.877 1.00 93.69 206 ALA A CA 1
ATOM 1632 C C . ALA A 1 206 ? -7.368 13.669 -0.211 1.00 93.69 206 ALA A C 1
ATOM 1634 O O . ALA A 1 206 ? -6.306 14.270 -0.048 1.00 93.69 206 ALA A O 1
ATOM 1635 N N . THR A 1 207 ? -8.100 13.815 -1.314 1.00 94.06 207 THR A N 1
ATOM 1636 C CA . THR A 1 207 ? -7.709 14.697 -2.416 1.00 94.06 207 THR A CA 1
ATOM 1637 C C . THR A 1 207 ? -7.792 16.160 -1.993 1.00 94.06 207 THR A C 1
ATOM 1639 O O . THR A 1 207 ? -6.825 16.887 -2.212 1.00 94.06 207 THR A O 1
ATOM 1642 N N . SER A 1 208 ? -8.861 16.570 -1.301 1.00 92.94 208 SER A N 1
ATOM 1643 C CA . SER A 1 208 ? -8.970 17.904 -0.695 1.00 92.94 208 SER A CA 1
ATOM 1644 C C . SER A 1 208 ? -7.844 18.181 0.305 1.00 92.94 208 SER A C 1
ATOM 1646 O O . SER A 1 208 ? -7.233 19.248 0.275 1.00 92.94 208 SER A O 1
ATOM 1648 N N . ALA A 1 209 ? -7.509 17.211 1.164 1.00 92.50 209 ALA A N 1
ATOM 1649 C CA . ALA A 1 209 ? -6.425 17.360 2.134 1.00 92.50 209 ALA A CA 1
ATOM 1650 C C . ALA A 1 209 ? -5.046 17.525 1.465 1.00 92.50 209 ALA A C 1
ATOM 1652 O O . ALA A 1 209 ? -4.206 18.277 1.956 1.00 92.50 209 ALA A O 1
ATOM 1653 N N . LEU A 1 210 ? -4.796 16.859 0.335 1.00 91.94 210 LEU A N 1
ATOM 1654 C CA . LEU A 1 210 ? -3.523 16.953 -0.385 1.00 91.94 210 LEU A CA 1
ATOM 1655 C C . LEU A 1 210 ? -3.428 18.199 -1.277 1.00 91.94 210 LEU A C 1
ATOM 1657 O O . LEU A 1 210 ? -2.379 18.852 -1.296 1.00 91.94 210 LEU A O 1
ATOM 1661 N N . TYR A 1 211 ? -4.483 18.506 -2.030 1.00 91.44 211 TYR A N 1
ATOM 1662 C CA . TYR A 1 211 ? -4.476 19.494 -3.110 1.00 91.44 211 TYR A CA 1
ATOM 1663 C C . TYR A 1 211 ? -5.156 20.791 -2.715 1.00 91.44 211 TYR A C 1
ATOM 1665 O O . TYR A 1 211 ? -4.457 21.771 -2.595 1.00 91.44 211 TYR A O 1
ATOM 1673 N N . GLU A 1 212 ? -6.476 20.816 -2.576 1.00 88.75 212 GLU A N 1
ATOM 1674 C CA . GLU A 1 212 ? -7.321 21.841 -1.945 1.00 88.75 212 GLU A CA 1
ATOM 1675 C C . GLU A 1 212 ? -8.798 21.513 -2.290 1.00 88.75 212 GLU A C 1
ATOM 1677 O O . GLU A 1 212 ? -9.066 20.544 -3.009 1.00 88.75 212 GLU A O 1
ATOM 1682 N N . ASP A 1 213 ? -9.763 22.282 -1.772 1.00 86.75 213 ASP A N 1
ATOM 1683 C CA . ASP A 1 213 ? -11.200 22.054 -2.014 1.00 86.75 213 ASP A CA 1
ATOM 1684 C C . ASP A 1 213 ? -11.715 22.532 -3.401 1.00 86.75 213 ASP A C 1
ATOM 1686 O O . ASP A 1 213 ? -12.657 21.963 -3.954 1.00 86.75 213 ASP A O 1
ATOM 1690 N N . GLU A 1 214 ? -11.113 23.562 -3.996 1.00 88.62 214 GLU A N 1
ATOM 1691 C CA . GLU A 1 214 ? -11.405 24.100 -5.338 1.00 88.62 214 GLU A CA 1
ATOM 1692 C C . GLU A 1 214 ? -11.163 23.083 -6.479 1.00 88.62 214 GLU A C 1
ATOM 1694 O O . GLU A 1 214 ? -11.905 23.086 -7.467 1.00 88.62 214 GLU A O 1
ATOM 1699 N N . LEU A 1 215 ? -10.188 22.175 -6.337 1.00 91.38 215 LEU A N 1
ATOM 1700 C CA . LEU A 1 215 ? -9.874 21.110 -7.291 1.00 91.38 215 LEU A CA 1
ATOM 1701 C C . LEU A 1 215 ? -11.119 20.276 -7.586 1.00 91.38 215 LEU A C 1
ATOM 1703 O O . LEU A 1 215 ? -11.467 20.078 -8.749 1.00 91.38 215 LEU A O 1
ATOM 1707 N N . LEU A 1 216 ? -11.785 19.798 -6.536 1.00 92.44 216 LEU A N 1
ATOM 1708 C CA . LEU A 1 216 ? -12.986 18.972 -6.653 1.00 92.44 216 LEU A CA 1
ATOM 1709 C C . LEU A 1 216 ? -14.271 19.803 -6.735 1.00 92.44 216 LEU A C 1
ATOM 1711 O O . LEU A 1 216 ? -15.304 19.283 -7.142 1.00 92.44 216 LEU A O 1
ATOM 1715 N N . GLY A 1 217 ? -14.212 21.085 -6.371 1.00 89.00 217 GLY A N 1
ATOM 1716 C CA . GLY A 1 217 ? -15.323 22.019 -6.493 1.00 89.00 217 GLY A CA 1
ATOM 1717 C C . GLY A 1 217 ? -15.475 22.579 -7.908 1.00 89.00 217 GLY A C 1
ATOM 1718 O O . GLY A 1 217 ? -16.299 22.119 -8.695 1.00 89.00 217 GLY A O 1
ATOM 1719 N N . SER A 1 218 ? -14.720 23.632 -8.223 1.00 90.31 218 SER A N 1
ATOM 1720 C CA . SER A 1 218 ? -14.936 24.445 -9.429 1.00 90.31 218 SER A CA 1
ATOM 1721 C C . SER A 1 218 ? -14.078 24.027 -10.626 1.00 90.31 218 SER A C 1
ATOM 1723 O O . SER A 1 218 ? -14.437 24.348 -11.761 1.00 90.31 218 SER A O 1
ATOM 1725 N N . ILE A 1 219 ? -12.959 23.327 -10.408 1.00 92.44 219 ILE A N 1
ATOM 1726 C CA . ILE A 1 219 ? -11.979 23.038 -11.467 1.00 92.44 219 ILE A CA 1
ATOM 1727 C C . ILE A 1 219 ? -12.250 21.692 -12.148 1.00 92.44 219 ILE A C 1
ATOM 1729 O O . ILE A 1 219 ? -12.322 21.619 -13.379 1.00 92.44 219 ILE A O 1
ATOM 1733 N N . ALA A 1 220 ? -12.357 20.621 -11.364 1.00 94.56 220 ALA A N 1
ATOM 1734 C CA . ALA A 1 220 ? -12.460 19.251 -11.852 1.00 94.56 220 ALA A CA 1
ATOM 1735 C C . ALA A 1 220 ? -13.442 18.403 -11.013 1.00 94.56 220 ALA A C 1
ATOM 1737 O O . ALA A 1 220 ? -13.039 17.397 -10.423 1.00 94.56 220 ALA A O 1
ATOM 1738 N N . PRO A 1 221 ? -14.744 18.752 -10.993 1.00 94.81 221 PRO A N 1
ATOM 1739 C CA . PRO A 1 221 ? -15.751 18.023 -10.214 1.00 94.81 221 PRO A CA 1
ATOM 1740 C C . PRO A 1 221 ? -15.919 16.554 -10.632 1.00 94.81 221 PRO A C 1
ATOM 1742 O O . PRO A 1 221 ? -16.269 15.711 -9.811 1.00 94.81 221 PRO A O 1
ATOM 1745 N N . ASP A 1 222 ? -15.613 16.215 -11.888 1.00 94.50 222 ASP A N 1
ATOM 1746 C CA . ASP A 1 222 ? -15.680 14.838 -12.395 1.00 94.50 222 ASP A CA 1
ATOM 1747 C C . ASP A 1 222 ? -14.447 13.985 -12.029 1.00 94.50 222 ASP A C 1
ATOM 1749 O O . ASP A 1 222 ? -14.448 12.768 -12.251 1.00 94.50 222 ASP A O 1
ATOM 1753 N N . LEU A 1 223 ? -13.398 14.585 -11.441 1.00 94.94 223 LEU A N 1
ATOM 1754 C CA . LEU A 1 223 ? -12.141 13.898 -11.124 1.00 94.94 223 LEU A CA 1
ATOM 1755 C C . LEU A 1 223 ? -12.332 12.631 -10.273 1.00 94.94 223 LEU A C 1
ATOM 1757 O O . LEU A 1 223 ? -11.704 11.632 -10.621 1.00 94.94 223 LEU A O 1
ATOM 1761 N N . PRO A 1 224 ? -13.170 12.588 -9.215 1.00 93.75 224 PRO A N 1
ATOM 1762 C CA . PRO A 1 224 ? -13.353 11.368 -8.430 1.00 93.75 224 PRO A CA 1
ATOM 1763 C C . PRO A 1 224 ? -13.844 10.202 -9.283 1.00 93.75 224 PRO A C 1
ATOM 1765 O O . PRO A 1 224 ? -13.283 9.106 -9.234 1.00 93.75 224 PRO A O 1
ATOM 1768 N N . LYS A 1 225 ? -14.849 10.447 -10.127 1.00 93.56 225 LYS A N 1
ATOM 1769 C CA . LYS A 1 225 ? -15.392 9.430 -11.024 1.00 93.56 225 LYS A CA 1
ATOM 1770 C C . LYS A 1 225 ? -14.346 8.994 -12.051 1.00 93.56 225 LYS A C 1
ATOM 1772 O O . LYS A 1 225 ? -14.129 7.798 -12.231 1.00 93.56 225 LYS A O 1
ATOM 1777 N N . ASP A 1 226 ? -13.695 9.948 -12.713 1.00 94.19 226 ASP A N 1
ATOM 1778 C CA . ASP A 1 226 ? -12.701 9.649 -13.744 1.00 94.19 226 ASP A CA 1
ATOM 1779 C C . ASP A 1 226 ? -11.478 8.923 -13.182 1.00 94.19 226 ASP A C 1
ATOM 1781 O O . ASP A 1 226 ? -10.951 8.018 -13.829 1.00 94.19 226 ASP A O 1
ATOM 1785 N N . TYR A 1 227 ? -11.057 9.267 -11.965 1.00 93.38 227 TYR A N 1
ATOM 1786 C CA . TYR A 1 227 ? -9.981 8.587 -11.258 1.00 93.38 227 TYR A CA 1
ATOM 1787 C C . TYR A 1 227 ? -10.325 7.123 -10.974 1.00 93.38 227 TYR A C 1
ATOM 1789 O O . TYR A 1 227 ? -9.517 6.247 -11.275 1.00 93.38 227 TYR A O 1
ATOM 1797 N N . TRP A 1 228 ? -11.513 6.829 -10.432 1.00 93.62 228 TRP A N 1
ATOM 1798 C CA . TRP A 1 228 ? -11.914 5.444 -10.161 1.00 93.62 228 TRP A CA 1
ATOM 1799 C C . TRP A 1 228 ? -12.126 4.645 -11.451 1.00 93.62 228 TRP A C 1
ATOM 1801 O O . TRP A 1 228 ? -11.682 3.499 -11.527 1.00 93.62 228 TRP A O 1
ATOM 1811 N N . ASP A 1 229 ? -12.695 5.260 -12.494 1.00 93.88 229 ASP A N 1
ATOM 1812 C CA . ASP A 1 229 ? -12.780 4.654 -13.828 1.00 93.88 229 ASP A CA 1
ATOM 1813 C C . ASP A 1 229 ? -11.381 4.312 -14.368 1.00 93.88 229 ASP A C 1
ATOM 1815 O O . ASP A 1 229 ? -11.176 3.238 -14.935 1.00 93.88 229 ASP A O 1
ATOM 1819 N N . TRP A 1 230 ? -10.402 5.206 -14.201 1.00 92.38 230 TRP A N 1
ATOM 1820 C CA . TRP A 1 230 ? -9.016 4.961 -14.594 1.00 92.38 230 TRP A CA 1
ATOM 1821 C C . TRP A 1 230 ? -8.374 3.849 -13.757 1.00 92.38 230 TRP A C 1
ATOM 1823 O O . TRP A 1 230 ? -7.782 2.925 -14.325 1.00 92.38 230 TRP A O 1
ATOM 1833 N N . LEU A 1 231 ? -8.528 3.889 -12.432 1.00 90.62 231 LEU A N 1
ATOM 1834 C CA . LEU A 1 231 ? -7.960 2.912 -11.507 1.00 90.62 231 LEU A CA 1
ATOM 1835 C C . LEU A 1 231 ? -8.490 1.496 -11.778 1.00 90.62 231 LEU A C 1
ATOM 1837 O O . LEU A 1 231 ? -7.707 0.548 -11.824 1.00 90.62 231 LEU A O 1
ATOM 1841 N N . ASP A 1 232 ? -9.785 1.344 -12.059 1.00 91.00 232 ASP A N 1
ATOM 1842 C CA . ASP A 1 232 ? -10.390 0.053 -12.415 1.00 91.00 232 ASP A CA 1
ATOM 1843 C C . ASP A 1 232 ? -9.823 -0.507 -13.741 1.00 91.00 232 ASP A C 1
ATOM 1845 O O . ASP A 1 232 ? -9.791 -1.722 -13.970 1.00 91.00 232 ASP A O 1
ATOM 1849 N N . GLN A 1 233 ? -9.316 0.364 -14.621 1.00 90.94 233 GLN A N 1
ATOM 1850 C CA . GLN A 1 233 ? -8.656 -0.017 -15.873 1.00 90.94 233 GLN A CA 1
ATOM 1851 C C . GLN A 1 233 ? -7.134 -0.192 -15.737 1.00 90.94 233 GLN A C 1
ATOM 1853 O O . GLN A 1 233 ? -6.517 -0.772 -16.639 1.00 90.94 233 GLN A O 1
ATOM 1858 N N . MET A 1 234 ? -6.516 0.242 -14.632 1.00 84.81 234 MET A N 1
ATOM 1859 C CA . MET A 1 234 ? -5.061 0.188 -14.433 1.00 84.81 234 MET A CA 1
ATOM 1860 C C . MET A 1 234 ? -4.451 -1.197 -14.659 1.00 84.81 234 MET A C 1
ATOM 1862 O O . MET A 1 234 ? -3.445 -1.274 -15.368 1.00 84.81 234 MET A O 1
ATOM 1866 N N . PRO A 1 235 ? -5.051 -2.315 -14.193 1.00 83.50 235 PRO A N 1
ATOM 1867 C CA . PRO A 1 235 ? -4.518 -3.638 -14.488 1.00 83.50 235 PRO A CA 1
ATOM 1868 C C . PRO A 1 235 ? -4.359 -3.903 -15.983 1.00 83.50 235 PRO A C 1
ATOM 1870 O O . PRO A 1 235 ? -3.434 -4.610 -16.349 1.00 83.50 235 PRO A O 1
ATOM 1873 N N . ARG A 1 236 ? -5.218 -3.345 -16.851 1.00 83.69 236 ARG A N 1
ATOM 1874 C CA . ARG A 1 236 ? -5.109 -3.472 -18.315 1.00 83.69 236 ARG A CA 1
ATOM 1875 C C . ARG A 1 236 ? -4.012 -2.575 -18.887 1.00 83.69 236 ARG A C 1
ATOM 1877 O O . ARG A 1 236 ? -3.295 -3.019 -19.781 1.00 83.69 236 ARG A O 1
ATOM 1884 N N . LEU A 1 237 ? -3.868 -1.359 -18.359 1.00 83.44 237 LEU A N 1
ATOM 1885 C CA . LEU A 1 237 ? -2.811 -0.418 -18.745 1.00 83.44 237 LEU A CA 1
ATOM 1886 C C . LEU A 1 237 ? -1.419 -0.954 -18.382 1.00 83.44 237 LEU A C 1
ATOM 1888 O O . LEU A 1 237 ? -0.514 -0.881 -19.208 1.00 83.44 237 LEU A O 1
ATOM 1892 N N . PHE A 1 238 ? -1.263 -1.598 -17.219 1.00 79.06 238 PHE A N 1
ATOM 1893 C CA . PHE A 1 238 ? -0.014 -2.263 -16.824 1.00 79.06 238 PHE A CA 1
ATOM 1894 C C . PHE A 1 238 ? 0.376 -3.429 -17.744 1.00 79.06 238 PHE A C 1
ATOM 1896 O O . PHE A 1 238 ? 1.559 -3.727 -17.880 1.00 79.06 238 PHE A O 1
ATOM 1903 N N . ARG A 1 239 ? -0.588 -4.064 -18.433 1.00 79.75 239 ARG A N 1
ATOM 1904 C CA . ARG A 1 239 ? -0.291 -5.061 -19.484 1.00 79.75 239 ARG A CA 1
ATOM 1905 C C . ARG A 1 239 ? 0.185 -4.430 -20.792 1.00 79.75 239 ARG A C 1
ATOM 1907 O O . ARG A 1 239 ? 0.550 -5.165 -21.704 1.00 79.75 239 ARG A O 1
ATOM 1914 N N . ARG A 1 240 ? 0.112 -3.099 -20.908 1.00 77.69 240 ARG A N 1
ATOM 1915 C CA . ARG A 1 240 ? 0.488 -2.309 -22.090 1.00 77.69 240 ARG A CA 1
ATOM 1916 C C . ARG A 1 240 ? -0.182 -2.791 -23.380 1.00 77.69 240 ARG A C 1
ATOM 1918 O O . ARG A 1 240 ? 0.425 -2.813 -24.448 1.00 77.69 240 ARG A O 1
ATOM 1925 N N . LEU A 1 241 ? -1.453 -3.186 -23.282 1.00 83.00 241 LEU A N 1
ATOM 1926 C CA . LEU A 1 241 ? -2.238 -3.565 -24.457 1.00 83.00 241 LEU A CA 1
ATOM 1927 C C . LEU A 1 241 ? -2.433 -2.338 -25.370 1.00 83.00 241 LEU A C 1
ATOM 1929 O O . LEU A 1 241 ? -2.711 -1.259 -24.854 1.00 83.00 241 LEU A O 1
ATOM 1933 N N . PRO A 1 242 ? -2.339 -2.480 -26.705 1.00 85.75 242 PRO A N 1
ATOM 1934 C CA . PRO A 1 242 ? -2.557 -1.385 -27.647 1.00 85.75 242 PRO A CA 1
ATOM 1935 C C . PRO A 1 242 ? -3.869 -0.616 -27.434 1.00 85.75 242 PRO A C 1
ATOM 1937 O O . PRO A 1 242 ? -4.899 -1.200 -27.090 1.00 85.75 242 PRO A O 1
ATOM 1940 N N . ARG A 1 243 ? -3.868 0.689 -27.750 1.00 90.81 243 ARG A N 1
ATOM 1941 C CA . ARG A 1 243 ? -5.035 1.582 -27.585 1.00 90.81 243 ARG A CA 1
ATOM 1942 C C . ARG A 1 243 ? -6.299 1.076 -28.277 1.00 90.81 243 ARG A C 1
ATOM 1944 O O . ARG A 1 243 ? -7.382 1.248 -27.740 1.00 90.81 243 ARG A O 1
ATOM 1951 N N . TRP A 1 244 ? -6.178 0.396 -29.416 1.00 92.12 244 TRP A N 1
ATOM 1952 C CA . TRP A 1 244 ? -7.327 -0.191 -30.114 1.00 92.12 244 TRP A CA 1
ATOM 1953 C C . TRP A 1 244 ? -7.931 -1.413 -29.394 1.00 92.12 244 TRP A C 1
ATOM 1955 O O . TRP A 1 244 ? -9.102 -1.709 -29.603 1.00 92.12 244 TRP A O 1
ATOM 1965 N N . MET A 1 245 ? -7.177 -2.104 -28.528 1.00 91.69 245 MET A N 1
ATOM 1966 C CA . MET A 1 245 ? -7.676 -3.229 -27.718 1.00 91.69 245 MET A CA 1
ATOM 1967 C C . MET A 1 245 ? -8.381 -2.764 -26.445 1.00 91.69 245 MET A C 1
ATOM 1969 O O . MET A 1 245 ? -9.306 -3.421 -25.971 1.00 91.69 245 MET A O 1
ATOM 1973 N N . ILE A 1 246 ? -7.918 -1.656 -25.864 1.00 92.81 246 ILE A N 1
ATOM 1974 C CA . ILE A 1 246 ? -8.425 -1.118 -24.597 1.00 92.81 246 ILE A CA 1
ATOM 1975 C C . ILE A 1 246 ? -8.704 0.395 -24.681 1.00 92.81 246 ILE A C 1
ATOM 1977 O O . ILE A 1 246 ? -8.242 1.148 -23.822 1.00 92.81 246 ILE A O 1
ATOM 1981 N N . PRO A 1 247 ? -9.477 0.878 -25.675 1.00 95.12 247 PRO A N 1
ATOM 1982 C CA . PRO A 1 247 ? -9.649 2.315 -25.909 1.00 95.12 247 PRO A CA 1
ATOM 1983 C C . PRO A 1 247 ? -10.250 3.035 -24.698 1.00 95.12 247 PRO A C 1
ATOM 1985 O O . PRO A 1 247 ? -9.815 4.131 -24.358 1.00 95.12 247 PRO A O 1
ATOM 1988 N N . GLY A 1 248 ? -11.173 2.383 -23.981 1.00 94.06 248 GLY A N 1
ATOM 1989 C CA . GLY A 1 248 ? -11.763 2.923 -22.755 1.00 94.06 248 GLY A CA 1
ATOM 1990 C C . GLY A 1 248 ? -10.761 3.117 -21.611 1.00 94.06 248 GLY A C 1
ATOM 1991 O O . GLY A 1 248 ? -10.897 4.070 -20.852 1.00 94.06 248 GLY A O 1
ATOM 1992 N N . ALA A 1 249 ? -9.729 2.271 -21.511 1.00 92.88 249 ALA A N 1
ATOM 1993 C CA . ALA A 1 249 ? -8.695 2.397 -20.483 1.00 92.88 249 ALA A CA 1
ATOM 1994 C C . ALA A 1 249 ? -7.806 3.626 -20.716 1.00 92.88 249 ALA A C 1
ATOM 1996 O O . ALA A 1 249 ? -7.517 4.370 -19.781 1.00 92.88 249 ALA A O 1
ATOM 1997 N N . TYR A 1 250 ? -7.412 3.859 -21.971 1.00 93.31 250 TYR A N 1
ATOM 1998 C CA . TYR A 1 250 ? -6.660 5.056 -22.350 1.00 93.31 250 TYR A CA 1
ATOM 1999 C C . TYR A 1 250 ? -7.504 6.319 -22.195 1.00 93.31 250 TYR A C 1
ATOM 2001 O O . TYR A 1 250 ? -7.036 7.279 -21.595 1.00 93.31 250 TYR A O 1
ATOM 2009 N N . ALA A 1 251 ? -8.762 6.289 -22.644 1.00 94.62 251 ALA A N 1
ATOM 2010 C CA . ALA A 1 251 ? -9.671 7.420 -22.493 1.00 94.62 251 ALA A CA 1
ATOM 2011 C C . ALA A 1 251 ? -9.918 7.780 -21.018 1.00 94.62 251 ALA A C 1
ATOM 2013 O O . ALA A 1 251 ? -10.016 8.956 -20.693 1.00 94.62 251 ALA A O 1
ATOM 2014 N N . ALA A 1 252 ? -10.019 6.794 -20.116 1.00 94.06 252 ALA A N 1
ATOM 2015 C CA . ALA A 1 252 ? -10.149 7.057 -18.681 1.00 94.06 252 ALA A CA 1
ATOM 2016 C C . ALA A 1 252 ? -8.906 7.762 -18.115 1.00 94.06 252 ALA A C 1
ATOM 2018 O O . ALA A 1 252 ? -9.042 8.796 -17.470 1.00 94.06 252 ALA A O 1
ATOM 2019 N N . ARG A 1 253 ? -7.700 7.269 -18.441 1.00 92.62 253 ARG A N 1
ATOM 2020 C CA . ARG A 1 253 ? -6.438 7.918 -18.048 1.00 92.62 253 ARG A CA 1
ATOM 2021 C C . ARG A 1 253 ? -6.345 9.356 -18.564 1.00 92.62 253 ARG A C 1
ATOM 2023 O O . ARG A 1 253 ? -5.934 10.239 -17.823 1.00 92.62 253 ARG A O 1
ATOM 2030 N N . GLU A 1 254 ? -6.699 9.578 -19.828 1.00 94.25 254 GLU A N 1
ATOM 2031 C CA . GLU A 1 254 ? -6.662 10.901 -20.465 1.00 94.25 254 GLU A CA 1
ATOM 2032 C C . GLU A 1 254 ? -7.582 11.897 -19.743 1.00 94.25 254 GLU A C 1
ATOM 2034 O O . GLU A 1 254 ? -7.124 12.978 -19.393 1.00 94.25 254 GLU A O 1
ATOM 2039 N N . ARG A 1 255 ? -8.819 11.511 -19.391 1.00 95.75 255 ARG A N 1
ATOM 2040 C CA . ARG A 1 255 ? -9.723 12.386 -18.616 1.00 95.75 255 ARG A CA 1
ATOM 2041 C C . ARG A 1 255 ? -9.173 12.749 -17.232 1.00 95.75 255 ARG A C 1
ATOM 2043 O O . ARG A 1 255 ? -9.259 13.905 -16.822 1.00 95.75 255 ARG A O 1
ATOM 2050 N N . THR A 1 256 ? -8.571 11.790 -16.520 1.00 94.06 256 THR A N 1
ATOM 2051 C CA . THR A 1 256 ? -7.915 12.061 -15.228 1.00 94.06 256 THR A CA 1
ATOM 2052 C C . THR A 1 256 ? -6.761 13.054 -15.383 1.00 94.06 256 THR A C 1
ATOM 2054 O O . THR A 1 256 ? -6.641 13.986 -14.589 1.00 94.06 256 THR A O 1
ATOM 2057 N N . LEU A 1 257 ? -5.921 12.877 -16.407 1.00 93.56 257 LEU A N 1
ATOM 2058 C CA . LEU A 1 257 ? -4.802 13.779 -16.681 1.00 93.56 257 LEU A CA 1
ATOM 2059 C C . LEU A 1 257 ? -5.283 15.179 -17.061 1.00 93.56 257 LEU A C 1
ATOM 2061 O O . LEU A 1 257 ? -4.763 16.150 -16.519 1.00 93.56 257 LEU A O 1
ATOM 2065 N N . ASP A 1 258 ? -6.306 15.289 -17.908 1.00 95.12 258 ASP A N 1
ATOM 2066 C CA . ASP A 1 258 ? -6.888 16.571 -18.308 1.00 95.12 258 ASP A CA 1
ATOM 2067 C C . ASP A 1 258 ? -7.391 17.371 -17.097 1.00 95.12 258 ASP A C 1
ATOM 2069 O O . ASP A 1 258 ? -7.164 18.578 -17.007 1.00 95.12 258 ASP A O 1
ATOM 2073 N N . SER A 1 259 ? -8.037 16.707 -16.135 1.00 95.31 259 SER A N 1
ATOM 2074 C CA . SER A 1 259 ? -8.483 17.323 -14.878 1.00 95.31 259 SER A CA 1
ATOM 2075 C C . SER A 1 259 ? -7.319 17.886 -14.057 1.00 95.31 259 SER A C 1
ATOM 2077 O O . SER A 1 259 ? -7.370 19.029 -13.601 1.00 95.31 259 SER A O 1
ATOM 2079 N N . LEU A 1 260 ? -6.231 17.124 -13.926 1.00 93.62 260 LEU A N 1
ATOM 2080 C CA . LEU A 1 260 ? -5.040 17.559 -13.192 1.00 93.62 260 LEU A CA 1
ATOM 2081 C C . LEU A 1 260 ? -4.260 18.650 -13.933 1.00 93.62 260 LEU A C 1
ATOM 2083 O O . LEU A 1 260 ? -3.700 19.535 -13.293 1.00 93.62 260 LEU A O 1
ATOM 2087 N N . MET A 1 261 ? -4.258 18.634 -15.267 1.00 93.06 261 MET A N 1
ATOM 2088 C CA . MET A 1 261 ? -3.672 19.702 -16.081 1.00 93.06 261 MET A CA 1
ATOM 2089 C C . MET A 1 261 ? -4.425 21.023 -15.906 1.00 93.06 261 MET A C 1
ATOM 2091 O O . MET A 1 261 ? -3.787 22.064 -15.757 1.00 93.06 261 MET A O 1
ATOM 2095 N N . LYS A 1 262 ? -5.766 20.992 -15.896 1.00 93.00 262 LYS A N 1
ATOM 2096 C CA . LYS A 1 262 ? -6.597 22.181 -15.633 1.00 93.00 262 LYS A CA 1
ATOM 2097 C C . LYS A 1 262 ? -6.311 22.763 -14.253 1.00 93.00 262 LYS A C 1
ATOM 2099 O O . LYS A 1 262 ? -6.182 23.978 -14.121 1.00 93.00 262 LYS A O 1
ATOM 2104 N N . TRP A 1 263 ? -6.186 21.899 -13.249 1.00 91.75 263 TRP A N 1
ATOM 2105 C CA . TRP A 1 263 ? -5.832 22.306 -11.893 1.00 91.75 263 TRP A CA 1
ATOM 2106 C C . TRP A 1 263 ? -4.444 22.937 -11.814 1.00 91.75 263 TRP A C 1
ATOM 2108 O O . TRP A 1 263 ? -4.320 24.068 -11.353 1.00 91.75 263 TRP A O 1
ATOM 2118 N N . ASP A 1 264 ? -3.421 22.266 -12.341 1.00 88.06 264 ASP A N 1
ATOM 2119 C CA . ASP A 1 264 ? -2.040 22.758 -12.333 1.00 88.06 264 ASP A CA 1
ATOM 2120 C C . ASP A 1 264 ? -1.927 24.114 -13.062 1.00 88.06 264 ASP A C 1
ATOM 2122 O O . ASP A 1 264 ? -1.264 25.047 -12.606 1.00 88.06 264 ASP A O 1
ATOM 2126 N N . GLU A 1 265 ? -2.656 24.285 -14.170 1.00 87.50 265 GLU A N 1
ATOM 2127 C CA . GLU A 1 265 ? -2.752 25.568 -14.868 1.00 87.50 265 GLU A CA 1
ATOM 2128 C C . GLU A 1 265 ? -3.450 26.655 -14.037 1.00 87.50 265 GLU A C 1
ATOM 2130 O O . GLU A 1 265 ? -2.963 27.789 -13.987 1.00 87.50 265 GLU A O 1
ATOM 2135 N N . ALA A 1 266 ? -4.567 26.335 -13.380 1.00 87.12 266 ALA A N 1
ATOM 2136 C CA . ALA A 1 266 ? -5.277 27.275 -12.517 1.00 87.12 266 ALA A CA 1
ATOM 2137 C C . ALA A 1 266 ? -4.390 27.745 -11.354 1.00 87.12 266 ALA A C 1
ATOM 2139 O O . ALA A 1 266 ? -4.294 28.948 -11.104 1.00 87.12 266 ALA A O 1
ATOM 2140 N N . LYS A 1 267 ? -3.669 26.823 -10.704 1.00 84.31 267 LYS A N 1
ATOM 2141 C CA . LYS A 1 267 ? -2.759 27.148 -9.599 1.00 84.31 267 LYS A CA 1
ATOM 2142 C C . LYS A 1 267 ? -1.588 28.012 -10.055 1.00 84.31 267 LYS A C 1
ATOM 2144 O O . LYS A 1 267 ? -1.331 29.045 -9.446 1.00 84.31 267 LYS A O 1
ATOM 2149 N N . ARG A 1 268 ? -0.945 27.690 -11.183 1.00 79.62 268 ARG A N 1
ATOM 2150 C CA . ARG A 1 268 ? 0.138 28.534 -11.725 1.00 79.62 268 ARG A CA 1
ATOM 2151 C C . ARG A 1 268 ? -0.318 29.955 -12.080 1.00 79.62 268 ARG A C 1
ATOM 2153 O O . ARG A 1 268 ? 0.480 30.885 -11.987 1.00 79.62 268 ARG A O 1
ATOM 2160 N N . ARG A 1 269 ? -1.584 30.155 -12.473 1.00 82.81 269 ARG A N 1
ATOM 2161 C CA . ARG A 1 269 ? -2.157 31.497 -12.711 1.00 82.81 269 ARG A CA 1
ATOM 2162 C C . ARG A 1 269 ? -2.476 32.253 -11.417 1.00 82.81 269 ARG A C 1
ATOM 2164 O O . ARG A 1 269 ? -2.438 33.480 -11.430 1.00 82.81 269 ARG A O 1
ATOM 2171 N N . GLY A 1 270 ? -2.788 31.539 -10.334 1.00 76.31 270 GLY A N 1
ATOM 2172 C CA . GLY A 1 270 ? -3.128 32.101 -9.021 1.00 76.31 270 GLY A CA 1
ATOM 2173 C C . GLY A 1 270 ? -1.959 32.762 -8.282 1.00 76.31 270 GLY A C 1
ATOM 2174 O O . GLY A 1 270 ? -2.184 33.500 -7.326 1.00 76.31 270 GLY A O 1
ATOM 2175 N N . GLY A 1 271 ? -0.727 32.565 -8.760 1.00 74.00 271 GLY A N 1
ATOM 2176 C CA . GLY A 1 271 ? 0.490 33.094 -8.150 1.00 74.00 271 GLY A CA 1
ATOM 2177 C C . GLY A 1 271 ? 1.194 32.070 -7.262 1.00 74.00 271 GLY A C 1
ATOM 2178 O O . GLY A 1 271 ? 0.792 30.915 -7.171 1.00 74.00 271 GLY A O 1
ATOM 2179 N N . ALA A 1 272 ? 2.306 32.484 -6.653 1.00 69.94 272 ALA A N 1
ATOM 2180 C CA . ALA A 1 272 ? 3.035 31.638 -5.716 1.00 69.94 272 ALA A CA 1
ATOM 2181 C C . ALA A 1 272 ? 2.347 31.644 -4.337 1.00 69.94 272 ALA A C 1
ATOM 2183 O O . ALA A 1 272 ? 1.819 32.691 -3.942 1.00 69.94 272 ALA A O 1
ATOM 2184 N N . PRO A 1 273 ? 2.423 30.538 -3.573 1.00 68.00 273 PRO A N 1
ATOM 2185 C CA . PRO A 1 273 ? 1.943 30.510 -2.197 1.00 68.00 273 PRO A CA 1
ATOM 2186 C C . PRO A 1 273 ? 2.602 31.619 -1.370 1.00 68.00 273 PRO A C 1
ATOM 2188 O O . PRO A 1 273 ? 3.759 31.998 -1.599 1.00 68.00 273 PRO A O 1
ATOM 2191 N N . SER A 1 274 ? 1.868 32.160 -0.395 1.00 63.47 274 SER A N 1
ATOM 2192 C CA . SER A 1 274 ? 2.417 33.183 0.495 1.00 63.47 274 SER A CA 1
ATOM 2193 C C . SER A 1 274 ? 3.655 32.642 1.212 1.00 63.47 274 SER A C 1
ATOM 2195 O O . SER A 1 274 ? 3.621 31.555 1.789 1.00 63.47 274 SER A O 1
ATOM 2197 N N . LYS A 1 275 ? 4.764 33.396 1.191 1.00 56.16 275 LYS A N 1
ATOM 2198 C CA . LYS A 1 275 ? 5.996 33.013 1.895 1.00 56.16 275 LYS A CA 1
ATOM 2199 C C . LYS A 1 275 ? 5.760 33.030 3.411 1.00 56.16 275 LYS A C 1
ATOM 2201 O O . LYS A 1 275 ? 5.933 34.068 4.042 1.00 56.16 275 LYS A O 1
ATOM 2206 N N . GLY A 1 276 ? 5.419 31.873 3.981 1.00 56.22 276 GLY A N 1
ATOM 2207 C CA . GLY A 1 276 ? 5.443 31.613 5.421 1.00 56.22 276 GLY A CA 1
ATOM 2208 C C . GLY A 1 276 ? 4.165 31.013 6.026 1.00 56.22 276 GLY A C 1
ATOM 2209 O O . GLY A 1 276 ? 3.056 31.445 5.740 1.00 56.22 276 GLY A O 1
ATOM 2210 N N . GLN A 1 277 ? 4.403 30.084 6.961 1.00 55.72 277 GLN A N 1
ATOM 2211 C CA . GLN A 1 277 ? 3.587 29.651 8.111 1.00 55.72 277 GLN A CA 1
ATOM 2212 C C . GLN A 1 277 ? 2.401 28.696 7.949 1.00 55.72 277 GLN A C 1
ATOM 2214 O O . GLN A 1 277 ? 2.094 28.031 8.937 1.00 55.72 277 GLN A O 1
ATOM 2219 N N . LEU A 1 278 ? 1.752 28.566 6.793 1.00 59.03 278 LEU A N 1
ATOM 2220 C CA . LEU A 1 278 ? 0.655 27.599 6.686 1.00 59.03 278 LEU A CA 1
ATOM 2221 C C . LEU A 1 278 ? 1.180 26.217 6.302 1.00 59.03 278 LEU A C 1
ATOM 2223 O O . LEU A 1 278 ? 1.692 26.001 5.208 1.00 59.03 278 LEU A O 1
ATOM 2227 N N . GLU A 1 279 ? 1.020 25.263 7.213 1.00 75.12 279 GLU A N 1
ATOM 2228 C CA . GLU A 1 279 ? 1.303 23.850 6.950 1.00 75.12 279 GLU A CA 1
ATOM 2229 C C . GLU A 1 279 ? 0.259 23.218 6.001 1.00 75.12 279 GLU A C 1
ATOM 2231 O O . GLU A 1 279 ? 0.489 22.146 5.443 1.00 75.12 279 GLU A O 1
ATOM 2236 N N . TRP A 1 280 ? -0.853 23.924 5.760 1.00 83.38 280 TRP A N 1
ATOM 2237 C CA . TRP A 1 280 ? -1.834 23.669 4.706 1.00 83.38 280 TRP A CA 1
ATOM 2238 C C . TRP A 1 280 ? -2.494 24.987 4.265 1.00 83.38 280 TRP A C 1
ATOM 2240 O O . TRP A 1 280 ? -3.032 25.717 5.102 1.00 83.38 280 TRP A O 1
ATOM 2250 N N . ASP A 1 281 ? -2.454 25.296 2.968 1.00 83.81 281 ASP A N 1
ATOM 2251 C CA . ASP A 1 281 ? -2.938 26.546 2.370 1.00 83.81 281 ASP A CA 1
ATOM 2252 C C . ASP A 1 281 ? -4.289 26.329 1.650 1.00 83.81 281 ASP A C 1
ATOM 2254 O O . ASP A 1 281 ? -4.377 25.441 0.805 1.00 83.81 281 ASP A O 1
ATOM 2258 N N . PRO A 1 282 ? -5.340 27.127 1.915 1.00 83.69 282 PRO A N 1
ATOM 2259 C CA . PRO A 1 282 ? -6.645 26.949 1.266 1.00 83.69 282 PRO A CA 1
ATOM 2260 C C . PRO A 1 282 ? -6.662 27.100 -0.263 1.00 83.69 282 PRO A C 1
ATOM 2262 O O . PRO A 1 282 ? -7.592 26.624 -0.905 1.00 83.69 282 PRO A O 1
ATOM 2265 N N . LEU A 1 283 ? -5.677 27.787 -0.848 1.00 81.19 283 LEU A N 1
ATOM 2266 C CA . LEU A 1 283 ? -5.583 28.043 -2.288 1.00 81.19 283 LEU A CA 1
ATOM 2267 C C . LEU A 1 283 ? -4.566 27.133 -2.987 1.00 81.19 283 LEU A C 1
ATOM 2269 O O . LEU A 1 283 ? -4.706 26.892 -4.189 1.00 81.19 283 LEU A O 1
ATOM 2273 N N . HIS A 1 284 ? -3.551 26.660 -2.259 1.00 82.44 284 HIS A N 1
ATOM 2274 C CA . HIS A 1 284 ? -2.406 25.921 -2.809 1.00 82.44 284 HIS A CA 1
ATOM 2275 C C . HIS A 1 284 ? -2.212 24.519 -2.218 1.00 82.44 284 HIS A C 1
ATOM 2277 O O . HIS A 1 284 ? -1.359 23.771 -2.700 1.00 82.44 284 HIS A O 1
ATOM 2283 N N . GLY A 1 285 ? -2.958 24.165 -1.174 1.00 88.31 285 GLY A N 1
ATOM 2284 C CA . GLY A 1 285 ? -2.951 22.838 -0.582 1.00 88.31 285 GLY A CA 1
ATOM 2285 C C . GLY A 1 285 ? -1.906 22.561 0.459 1.00 88.31 285 GLY A C 1
ATOM 2286 O O . GLY A 1 285 ? -1.336 23.450 1.093 1.00 88.31 285 GLY A O 1
ATOM 2287 N N . SER A 1 286 ? -1.619 21.270 0.590 1.00 89.75 286 SER A N 1
ATOM 2288 C CA . SER A 1 286 ? -0.543 20.784 1.438 1.00 89.75 286 SER A CA 1
ATOM 2289 C C . SER A 1 286 ? 0.817 21.315 0.992 1.00 89.75 286 SER A C 1
ATOM 2291 O O . SER A 1 286 ? 1.082 21.533 -0.196 1.00 89.75 286 SER A O 1
ATOM 2293 N N . THR A 1 287 ? 1.728 21.445 1.953 1.00 88.69 287 THR A N 1
ATOM 2294 C CA . THR A 1 287 ? 3.125 21.784 1.657 1.00 88.69 287 THR A CA 1
ATOM 2295 C C . THR A 1 287 ? 3.795 20.750 0.742 1.00 88.69 287 THR A C 1
ATOM 2297 O O . THR A 1 287 ? 4.664 21.121 -0.043 1.00 88.69 287 THR A O 1
ATOM 2300 N N . LEU A 1 288 ? 3.350 19.484 0.769 1.00 89.50 288 LEU A N 1
ATOM 2301 C CA . LEU A 1 288 ? 3.799 18.440 -0.156 1.00 89.50 288 LEU A CA 1
ATOM 2302 C C . LEU A 1 288 ? 3.495 18.809 -1.610 1.00 89.50 288 LEU A C 1
ATOM 2304 O O . LEU A 1 288 ? 4.390 18.786 -2.453 1.00 89.50 288 LEU A O 1
ATOM 2308 N N . THR A 1 289 ? 2.239 19.144 -1.911 1.00 89.88 289 THR A N 1
ATOM 2309 C CA . THR A 1 289 ? 1.814 19.492 -3.272 1.00 89.88 289 THR A CA 1
ATOM 2310 C C . THR A 1 289 ? 2.582 20.709 -3.780 1.00 89.88 289 THR A C 1
ATOM 2312 O O . THR A 1 289 ? 3.124 20.667 -4.883 1.00 89.88 289 THR A O 1
ATOM 2315 N N . GLN A 1 290 ? 2.731 21.736 -2.941 1.00 88.12 290 GLN A N 1
ATOM 2316 C CA . GLN A 1 290 ? 3.492 22.944 -3.267 1.00 88.12 290 GLN A CA 1
ATOM 2317 C C . GLN A 1 290 ? 4.975 22.646 -3.545 1.00 88.12 290 GLN A C 1
ATOM 2319 O O . GLN A 1 290 ? 5.519 23.085 -4.559 1.00 88.12 290 GLN A O 1
ATOM 2324 N N . ALA A 1 291 ? 5.632 21.870 -2.675 1.00 89.06 291 ALA A N 1
ATOM 2325 C CA . ALA A 1 291 ? 7.038 21.502 -2.832 1.00 89.06 291 ALA A CA 1
ATOM 2326 C C . ALA A 1 291 ? 7.280 20.674 -4.102 1.00 89.06 291 ALA A C 1
ATOM 2328 O O . ALA A 1 291 ? 8.291 20.865 -4.780 1.00 89.06 291 ALA A O 1
ATOM 2329 N N . ARG A 1 292 ? 6.337 19.795 -4.466 1.00 90.31 292 ARG A N 1
ATOM 2330 C CA . ARG A 1 292 ? 6.401 19.026 -5.715 1.00 90.31 292 ARG A CA 1
ATOM 2331 C C . ARG A 1 292 ? 6.263 19.915 -6.944 1.00 90.31 292 ARG A C 1
ATOM 2333 O O . ARG A 1 292 ? 7.052 19.754 -7.866 1.00 90.31 292 ARG A O 1
ATOM 2340 N N . THR A 1 293 ? 5.345 20.882 -6.954 1.00 87.44 293 THR A N 1
ATOM 2341 C CA . THR A 1 293 ? 5.229 21.832 -8.075 1.00 87.44 293 THR A CA 1
ATOM 2342 C C . THR A 1 293 ? 6.522 22.629 -8.270 1.00 87.44 293 THR A C 1
ATOM 2344 O O . THR A 1 293 ? 7.009 22.729 -9.393 1.00 87.44 293 THR A O 1
ATOM 2347 N N . VAL A 1 294 ? 7.139 23.113 -7.183 1.00 87.81 294 VAL A N 1
ATOM 2348 C CA . VAL A 1 294 ? 8.452 23.786 -7.246 1.00 87.81 294 VAL A CA 1
ATOM 2349 C C . VAL A 1 294 ? 9.523 22.849 -7.803 1.00 87.81 294 VAL A C 1
ATOM 2351 O O . VAL A 1 294 ? 10.265 23.231 -8.703 1.00 87.81 294 VAL A O 1
ATOM 2354 N N . MET A 1 295 ? 9.582 21.610 -7.310 1.00 89.44 295 MET A N 1
ATOM 2355 C CA . MET A 1 295 ? 10.516 20.602 -7.809 1.00 8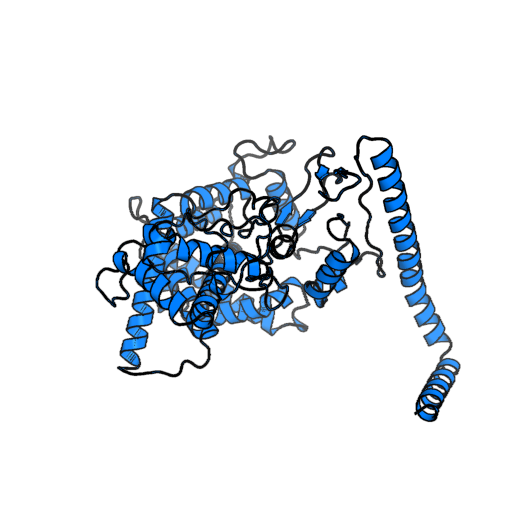9.44 295 MET A CA 1
ATOM 2356 C C . MET A 1 295 ? 10.315 20.344 -9.310 1.00 89.44 295 MET A C 1
ATOM 2358 O O . MET A 1 295 ? 11.285 20.274 -10.057 1.00 89.44 295 MET A O 1
ATOM 2362 N N . PHE A 1 296 ? 9.079 20.239 -9.791 1.00 88.50 296 PHE A N 1
ATOM 2363 C CA . PHE A 1 296 ? 8.805 20.027 -11.213 1.00 88.50 296 PHE A CA 1
ATOM 2364 C C . PHE A 1 296 ? 9.336 21.175 -12.072 1.00 88.50 296 PHE A C 1
ATOM 2366 O O . PHE A 1 296 ? 9.954 20.920 -13.107 1.00 88.50 296 PHE A O 1
ATOM 2373 N N . ASP A 1 297 ? 9.167 22.415 -11.616 1.00 86.69 297 ASP A N 1
ATOM 2374 C CA . ASP A 1 297 ? 9.691 23.590 -12.305 1.00 86.69 297 ASP A CA 1
ATOM 2375 C C . ASP A 1 297 ? 11.239 23.617 -12.281 1.00 86.69 297 ASP A C 1
ATOM 2377 O O . ASP A 1 297 ? 11.858 23.894 -13.310 1.00 86.69 297 ASP A O 1
ATOM 2381 N N . GLU A 1 298 ? 11.883 23.246 -11.162 1.00 87.56 298 GLU A N 1
ATOM 2382 C CA . GLU A 1 298 ? 13.353 23.115 -11.045 1.00 87.56 298 GLU A CA 1
ATOM 2383 C C . GLU A 1 298 ? 13.937 22.092 -12.036 1.00 87.56 298 GLU A C 1
ATOM 2385 O O . GLU A 1 298 ? 15.003 22.319 -12.613 1.00 87.56 298 GLU A O 1
ATOM 2390 N N . PHE A 1 299 ? 13.233 20.978 -12.259 1.00 86.50 299 PHE A N 1
ATOM 2391 C CA . PHE A 1 299 ? 13.632 19.925 -13.199 1.00 86.50 299 PHE A CA 1
ATOM 2392 C C . PHE A 1 299 ? 13.174 20.185 -14.646 1.00 86.50 299 PHE A C 1
ATOM 2394 O O . PHE A 1 299 ? 13.452 19.374 -15.533 1.00 86.50 299 PHE A O 1
ATOM 2401 N N . GLY A 1 300 ? 12.488 21.302 -14.912 1.00 86.75 300 GLY A N 1
ATOM 2402 C CA . GLY A 1 300 ? 11.986 21.643 -16.245 1.00 86.75 300 GLY A CA 1
ATOM 2403 C C . GLY A 1 300 ? 10.900 20.688 -16.753 1.00 86.75 300 GLY A C 1
ATOM 2404 O O . GLY A 1 300 ? 10.771 20.478 -17.961 1.00 86.75 300 GLY A O 1
ATOM 2405 N N . ILE A 1 301 ? 10.134 20.080 -15.845 1.00 85.38 301 ILE A N 1
ATOM 2406 C CA . ILE A 1 301 ? 9.041 19.174 -16.188 1.00 85.38 301 ILE A CA 1
ATOM 2407 C C . ILE A 1 301 ? 7.897 19.974 -16.818 1.00 85.38 301 ILE A C 1
ATOM 2409 O O . ILE A 1 301 ? 7.354 20.910 -16.234 1.00 85.38 301 ILE A O 1
ATOM 2413 N N . GLY A 1 302 ? 7.507 19.587 -18.033 1.00 86.31 302 GLY A N 1
ATOM 2414 C CA . GLY A 1 302 ? 6.377 20.199 -18.729 1.00 86.31 302 GLY A CA 1
ATOM 2415 C C . GLY A 1 302 ? 5.032 19.904 -18.056 1.00 86.31 302 GLY A C 1
ATOM 2416 O O . GLY A 1 302 ? 4.903 18.993 -17.242 1.00 86.31 302 GLY A O 1
ATOM 2417 N N . ARG A 1 303 ? 3.986 20.637 -18.455 1.00 83.50 303 ARG A N 1
ATOM 2418 C CA . ARG A 1 303 ? 2.631 20.528 -17.873 1.00 83.50 303 ARG A CA 1
ATOM 2419 C C . ARG A 1 303 ? 2.059 19.109 -17.880 1.00 83.50 303 ARG A C 1
ATOM 2421 O O . ARG A 1 303 ? 1.508 18.664 -16.882 1.00 83.50 303 ARG A O 1
ATOM 2428 N N . GLU A 1 304 ? 2.212 18.394 -18.990 1.00 84.75 304 GLU A N 1
ATOM 2429 C CA . GLU A 1 304 ? 1.742 17.008 -19.102 1.00 84.75 304 GLU A CA 1
ATOM 2430 C C . GLU A 1 304 ? 2.488 16.079 -18.129 1.00 84.75 304 GLU A C 1
ATOM 2432 O O . GLU A 1 304 ? 1.873 15.244 -17.468 1.00 84.75 304 GLU A O 1
ATOM 2437 N N . GLY A 1 305 ? 3.803 16.272 -17.978 1.00 85.44 305 GLY A N 1
ATOM 2438 C CA . GLY A 1 305 ? 4.612 15.542 -17.002 1.00 85.44 305 GLY A CA 1
ATOM 2439 C C . GLY A 1 305 ? 4.203 15.854 -15.562 1.00 85.44 305 GLY A C 1
ATOM 2440 O O . GLY A 1 305 ? 4.030 14.936 -14.767 1.00 85.44 305 GLY A O 1
ATOM 2441 N N . SER A 1 306 ? 3.964 17.128 -15.241 1.00 87.06 306 SER A N 1
ATOM 2442 C CA . SER A 1 306 ? 3.464 17.571 -13.932 1.00 87.06 306 SER A CA 1
ATOM 2443 C C . SER A 1 306 ? 2.142 16.880 -13.581 1.00 87.06 306 SER A C 1
ATOM 2445 O O . SER A 1 306 ? 2.031 16.222 -12.544 1.00 87.06 306 SER A O 1
ATOM 2447 N N . ALA A 1 307 ? 1.160 16.920 -14.488 1.00 88.56 307 ALA A N 1
ATOM 2448 C CA . ALA A 1 307 ? -0.123 16.244 -14.304 1.00 88.56 307 ALA A CA 1
ATOM 2449 C C . ALA A 1 307 ? 0.029 14.724 -14.141 1.00 88.56 307 ALA A C 1
ATOM 2451 O O . ALA A 1 307 ? -0.630 14.122 -13.290 1.00 88.56 307 ALA A O 1
ATOM 2452 N N . LEU A 1 308 ? 0.941 14.099 -14.894 1.00 86.94 308 LEU A N 1
ATOM 2453 C CA . LEU A 1 308 ? 1.267 12.685 -14.728 1.00 86.94 308 LEU A CA 1
ATOM 2454 C C . LEU A 1 308 ? 1.816 12.392 -13.326 1.00 86.94 308 LEU A C 1
ATOM 2456 O O . LEU A 1 308 ? 1.333 11.470 -12.669 1.00 86.94 308 LEU A O 1
ATOM 2460 N N . PHE A 1 309 ? 2.764 13.182 -12.827 1.00 88.44 309 PHE A N 1
ATOM 2461 C CA . PHE A 1 309 ? 3.317 12.995 -11.486 1.00 88.44 309 PHE A CA 1
ATOM 2462 C C . PHE A 1 309 ? 2.307 13.303 -10.372 1.00 88.44 309 PHE A C 1
ATOM 2464 O O . PHE A 1 309 ? 2.329 12.651 -9.324 1.00 88.44 309 PHE A O 1
ATOM 2471 N N . HIS A 1 310 ? 1.386 14.246 -10.568 1.00 90.06 310 HIS A N 1
ATOM 2472 C CA . HIS A 1 310 ? 0.251 14.446 -9.665 1.00 90.06 310 HIS A CA 1
ATOM 2473 C C . HIS A 1 310 ? -0.692 13.232 -9.673 1.00 90.06 310 HIS A C 1
ATOM 2475 O O . HIS A 1 310 ? -1.056 12.739 -8.606 1.00 90.06 310 HIS A O 1
ATOM 2481 N N . SER A 1 311 ? -0.994 12.659 -10.843 1.00 89.31 311 SER A N 1
ATOM 2482 C CA . SER A 1 311 ? -1.804 11.434 -10.930 1.00 89.31 311 SER A CA 1
ATOM 2483 C C . SER A 1 311 ? -1.133 10.246 -10.229 1.00 89.31 311 SER A C 1
ATOM 2485 O O . SER A 1 311 ? -1.800 9.468 -9.546 1.00 89.31 311 SER A O 1
ATOM 2487 N N . ALA A 1 312 ? 0.197 10.143 -10.328 1.00 86.75 312 ALA A N 1
ATOM 2488 C CA . ALA A 1 312 ? 0.984 9.116 -9.655 1.00 86.75 312 ALA A CA 1
ATOM 2489 C C . ALA A 1 312 ? 0.951 9.271 -8.126 1.00 86.75 312 ALA A C 1
ATOM 2491 O O . ALA A 1 312 ? 0.851 8.273 -7.417 1.00 86.75 312 ALA A O 1
ATOM 2492 N N . MET A 1 313 ? 0.962 10.505 -7.611 1.00 89.69 313 MET A N 1
ATOM 2493 C CA . MET A 1 313 ? 0.817 10.761 -6.173 1.00 89.69 313 MET A CA 1
ATOM 2494 C C . MET A 1 313 ? -0.571 10.371 -5.664 1.00 89.69 313 MET A C 1
ATOM 2496 O O . MET A 1 313 ? -0.667 9.698 -4.641 1.00 89.69 313 MET A O 1
ATOM 2500 N N . LEU A 1 314 ? -1.639 10.704 -6.399 1.00 90.12 314 LEU A N 1
ATOM 2501 C CA . LEU A 1 314 ? -2.985 10.230 -6.062 1.00 90.12 314 LEU A CA 1
ATOM 2502 C C . LEU A 1 314 ? -3.052 8.698 -6.067 1.00 90.12 314 LEU A C 1
ATOM 2504 O O . LEU A 1 314 ? -3.614 8.112 -5.151 1.00 90.12 314 LEU A O 1
ATOM 2508 N N . PHE A 1 315 ? -2.460 8.033 -7.063 1.00 85.81 315 PHE A N 1
ATOM 2509 C CA . PHE A 1 315 ? -2.350 6.569 -7.105 1.00 85.81 315 PHE A CA 1
ATOM 2510 C C . PHE A 1 315 ? -1.583 5.985 -5.909 1.00 85.81 315 PHE A C 1
ATOM 2512 O O . PHE A 1 315 ? -1.977 4.947 -5.382 1.00 85.81 315 PHE A O 1
ATOM 2519 N N . ALA A 1 316 ? -0.507 6.635 -5.467 1.00 83.94 316 ALA A N 1
ATOM 2520 C CA . ALA A 1 316 ? 0.311 6.148 -4.364 1.00 83.94 316 ALA A CA 1
ATOM 2521 C C . ALA A 1 316 ? -0.363 6.331 -2.993 1.00 83.94 316 ALA A C 1
ATOM 2523 O O . ALA A 1 316 ? -0.278 5.438 -2.148 1.00 83.94 316 ALA A O 1
ATOM 2524 N N . LEU A 1 317 ? -1.032 7.468 -2.771 1.00 84.00 317 LEU A N 1
ATOM 2525 C CA . LEU A 1 317 ? -1.483 7.881 -1.439 1.00 84.00 317 LEU A CA 1
ATOM 2526 C C . LEU A 1 317 ? -2.927 7.485 -1.101 1.00 84.00 317 LEU A C 1
ATOM 2528 O O . LEU A 1 317 ? -3.238 7.354 0.079 1.00 84.00 317 LEU A O 1
ATOM 2532 N N . THR A 1 318 ? -3.814 7.272 -2.081 1.00 85.94 318 THR A N 1
ATOM 2533 C CA . THR A 1 318 ? -5.254 7.112 -1.785 1.00 85.94 318 THR A CA 1
ATOM 2534 C C . THR A 1 318 ? -5.768 5.664 -1.786 1.00 85.94 318 THR A C 1
ATOM 2536 O O . THR A 1 318 ? -6.391 5.272 -0.791 1.00 85.94 318 THR A O 1
ATOM 2539 N N . PRO A 1 319 ? -5.521 4.796 -2.793 1.00 86.19 319 PRO A N 1
ATOM 2540 C CA . PRO A 1 319 ? -6.265 3.540 -2.916 1.00 86.19 319 PRO A CA 1
ATOM 2541 C C . PRO A 1 319 ? -5.901 2.516 -1.844 1.00 86.19 319 PRO A C 1
ATOM 2543 O O . PRO A 1 319 ? -6.784 1.867 -1.289 1.00 86.19 319 PRO A O 1
ATOM 2546 N N . ASN A 1 320 ? -4.612 2.380 -1.521 1.00 87.62 320 ASN A N 1
ATOM 2547 C CA . ASN A 1 320 ? -4.152 1.402 -0.533 1.00 87.62 320 ASN A CA 1
ATOM 2548 C C . ASN A 1 320 ? -4.718 1.706 0.859 1.00 87.62 320 ASN A C 1
ATOM 2550 O O . ASN A 1 320 ? -5.250 0.806 1.508 1.00 87.62 320 ASN A O 1
ATOM 2554 N N . ALA A 1 321 ? -4.656 2.972 1.284 1.00 88.69 321 ALA A N 1
ATOM 2555 C CA . ALA A 1 321 ? -5.242 3.422 2.543 1.00 88.69 321 ALA A CA 1
ATOM 2556 C C . ALA A 1 321 ? -6.766 3.224 2.543 1.00 88.69 321 ALA A C 1
ATOM 2558 O O . ALA A 1 321 ? -7.313 2.648 3.478 1.00 88.69 321 ALA A O 1
ATOM 2559 N N . THR A 1 322 ? -7.437 3.599 1.450 1.00 91.75 322 THR A N 1
ATOM 2560 C CA . THR A 1 322 ? -8.889 3.439 1.284 1.00 91.75 322 THR A CA 1
ATOM 2561 C C . THR A 1 322 ? -9.329 1.985 1.451 1.00 91.75 322 THR A C 1
ATOM 2563 O O . THR A 1 322 ? -10.194 1.682 2.272 1.00 91.75 322 THR A O 1
ATOM 2566 N N . TYR A 1 323 ? -8.715 1.055 0.716 1.00 92.38 323 TYR A N 1
ATOM 2567 C CA . TYR A 1 323 ? -9.084 -0.357 0.805 1.00 92.38 323 TYR A CA 1
ATOM 2568 C C . TYR A 1 323 ? -8.675 -0.988 2.139 1.00 92.38 323 TYR A C 1
ATOM 2570 O O . TYR A 1 323 ? -9.405 -1.848 2.631 1.00 92.38 323 TYR A O 1
ATOM 2578 N N . ALA A 1 324 ? -7.566 -0.565 2.756 1.00 93.56 324 ALA A N 1
ATOM 2579 C CA . ALA A 1 324 ? -7.203 -1.010 4.101 1.00 93.56 324 ALA A CA 1
ATOM 2580 C C . ALA A 1 324 ? -8.265 -0.599 5.134 1.00 93.56 324 ALA A C 1
ATOM 2582 O O . ALA A 1 324 ? -8.701 -1.440 5.919 1.00 93.56 324 ALA A O 1
ATOM 2583 N N . THR A 1 325 ? -8.749 0.646 5.080 1.00 94.31 325 THR A N 1
ATOM 2584 C CA . THR A 1 325 ? -9.833 1.149 5.938 1.00 94.31 325 THR A CA 1
ATOM 2585 C C . THR A 1 325 ? -11.131 0.371 5.728 1.00 94.31 325 THR A C 1
ATOM 2587 O O . THR A 1 325 ? -11.746 -0.077 6.696 1.00 94.31 325 THR A O 1
ATOM 2590 N N . ILE A 1 326 ? -11.531 0.147 4.471 1.00 95.62 326 ILE A N 1
ATOM 2591 C CA . ILE A 1 326 ? -12.752 -0.607 4.146 1.00 95.62 326 ILE A CA 1
ATOM 2592 C C . ILE A 1 326 ? -12.656 -2.042 4.672 1.00 95.62 326 ILE A C 1
ATOM 2594 O O . ILE A 1 326 ? -13.588 -2.527 5.312 1.00 95.62 326 ILE A O 1
ATOM 2598 N N . TRP A 1 327 ? -11.527 -2.725 4.456 1.00 96.94 327 TRP A N 1
ATOM 2599 C CA . TRP A 1 327 ? -11.339 -4.077 4.979 1.00 96.94 327 TRP A CA 1
ATOM 2600 C C . TRP A 1 327 ? -11.342 -4.118 6.506 1.00 96.94 327 TRP A C 1
ATOM 2602 O O . TRP A 1 327 ? -11.992 -4.999 7.065 1.00 96.94 327 TRP A O 1
ATOM 2612 N N . ALA A 1 328 ? -10.672 -3.178 7.177 1.00 97.31 328 ALA A N 1
ATOM 2613 C CA . ALA A 1 328 ? -10.662 -3.094 8.635 1.00 97.31 328 ALA A CA 1
ATOM 2614 C C . ALA A 1 328 ? -12.084 -2.923 9.194 1.00 97.31 328 ALA A C 1
ATOM 2616 O O . ALA A 1 328 ? -12.480 -3.656 10.101 1.00 97.31 328 ALA A O 1
ATOM 2617 N N . LEU A 1 329 ? -12.889 -2.037 8.596 1.00 96.69 329 LEU A N 1
ATOM 2618 C CA . LEU A 1 329 ? -14.292 -1.856 8.968 1.00 96.69 329 LEU A CA 1
ATOM 2619 C C . LEU A 1 329 ? -15.111 -3.134 8.749 1.00 96.69 329 LEU A C 1
ATOM 2621 O O . LEU A 1 329 ? -15.837 -3.560 9.643 1.00 96.69 329 LEU A O 1
ATOM 2625 N N . LEU A 1 330 ? -14.977 -3.781 7.587 1.00 96.50 330 LEU A N 1
ATOM 2626 C CA . LEU A 1 330 ? -15.674 -5.038 7.297 1.00 96.50 330 LEU A CA 1
ATOM 2627 C C . LEU A 1 330 ? -15.293 -6.147 8.285 1.00 96.50 330 LEU A C 1
ATOM 2629 O O . LEU A 1 330 ? -16.150 -6.940 8.670 1.00 96.50 330 LEU A O 1
ATOM 2633 N N . HIS A 1 331 ? -14.029 -6.204 8.708 1.00 97.31 331 HIS A N 1
ATOM 2634 C CA . HIS A 1 331 ? -13.571 -7.130 9.737 1.00 97.31 331 HIS A CA 1
ATOM 2635 C C . HIS A 1 331 ? -14.221 -6.830 11.094 1.00 97.31 331 HIS A C 1
ATOM 2637 O O . HIS A 1 331 ? -14.787 -7.741 11.693 1.00 97.31 331 HIS A O 1
ATOM 2643 N N . ILE A 1 332 ? -14.249 -5.565 11.528 1.00 97.56 332 ILE A N 1
ATOM 2644 C CA . ILE A 1 332 ? -14.924 -5.146 12.769 1.00 97.56 332 ILE A CA 1
ATOM 2645 C C . ILE A 1 332 ? -16.410 -5.533 12.753 1.00 97.56 332 ILE A C 1
ATOM 2647 O O . ILE A 1 332 ? -16.902 -6.150 13.698 1.00 97.56 332 ILE A O 1
ATOM 2651 N N . LEU A 1 333 ? -17.116 -5.211 11.666 1.00 96.06 333 LEU A N 1
ATOM 2652 C CA . LEU A 1 333 ? -18.545 -5.499 11.521 1.00 96.06 333 LEU A CA 1
ATOM 2653 C C . LEU A 1 333 ? -18.836 -7.004 11.496 1.00 96.06 333 LEU A C 1
ATOM 2655 O O . LEU A 1 333 ? -19.847 -7.446 12.039 1.00 96.06 333 LEU A O 1
ATOM 2659 N N . ARG A 1 334 ? -17.952 -7.795 10.877 1.00 96.31 334 ARG A N 1
ATOM 2660 C CA . ARG A 1 334 ? -18.106 -9.248 10.759 1.00 96.31 334 ARG A CA 1
ATOM 2661 C C . ARG A 1 334 ? -17.882 -9.986 12.078 1.00 96.31 334 ARG A C 1
ATOM 2663 O O . ARG A 1 334 ? -18.595 -10.953 12.326 1.00 96.31 334 ARG A O 1
ATOM 2670 N N . GLU A 1 335 ? -16.909 -9.569 12.888 1.00 94.56 335 GLU A N 1
ATOM 2671 C CA . GLU A 1 335 ? -16.661 -10.168 14.213 1.00 94.56 335 GLU A CA 1
ATOM 2672 C C . GLU A 1 335 ? -17.827 -9.913 15.182 1.00 94.56 335 GLU A C 1
ATOM 2674 O O . GLU A 1 335 ? -18.114 -10.723 16.062 1.00 94.56 335 GLU A O 1
ATOM 2679 N N . GLY A 1 336 ? -18.558 -8.814 14.982 1.00 95.38 336 GLY A N 1
ATOM 2680 C CA . GLY A 1 336 ? -19.837 -8.574 15.634 1.00 95.38 336 GLY A CA 1
ATOM 2681 C C . GLY A 1 336 ? -19.756 -7.722 16.908 1.00 95.38 336 GLY A C 1
ATOM 2682 O O . GLY A 1 336 ? -18.783 -6.996 17.133 1.00 95.38 336 GLY A O 1
ATOM 2683 N N . PRO A 1 337 ? -20.810 -7.755 17.748 1.00 96.50 337 PRO A N 1
ATOM 2684 C CA . PRO A 1 337 ? -21.037 -6.740 18.779 1.00 96.50 337 PRO A CA 1
ATOM 2685 C C . PRO A 1 337 ? -19.922 -6.598 19.820 1.00 96.50 337 PRO A C 1
ATOM 2687 O O . PRO A 1 337 ? -19.680 -5.487 20.295 1.00 96.50 337 PRO A O 1
ATOM 2690 N N . ASN A 1 338 ? -19.225 -7.688 20.167 1.00 96.38 338 ASN A N 1
ATOM 2691 C CA . ASN A 1 338 ? -18.134 -7.634 21.141 1.00 96.38 338 ASN A CA 1
ATOM 2692 C C . ASN A 1 338 ? -16.998 -6.723 20.650 1.00 96.38 338 ASN A C 1
ATOM 2694 O O . ASN A 1 338 ? -16.658 -5.756 21.337 1.00 96.38 338 ASN A O 1
ATOM 2698 N N . LEU A 1 339 ? -16.464 -6.978 19.448 1.00 97.81 339 LEU A N 1
ATOM 2699 C CA . LEU A 1 339 ? -15.357 -6.194 18.900 1.00 97.81 339 LEU A CA 1
ATOM 2700 C C . LEU A 1 339 ? -15.776 -4.744 18.644 1.00 97.81 339 LEU A C 1
ATOM 2702 O O . LEU A 1 339 ? -15.035 -3.830 19.000 1.00 97.81 339 LEU A O 1
ATOM 2706 N N . ILE A 1 340 ? -16.990 -4.528 18.121 1.00 97.75 340 ILE A N 1
ATOM 2707 C CA . ILE A 1 340 ? -17.559 -3.185 17.935 1.00 97.75 340 ILE A CA 1
ATOM 2708 C C . ILE A 1 340 ? -17.553 -2.412 19.261 1.00 97.75 340 ILE A C 1
ATOM 2710 O O . ILE A 1 340 ? -17.048 -1.294 19.318 1.00 97.75 340 ILE A O 1
ATOM 2714 N N . SER A 1 341 ? -18.051 -3.010 20.349 1.00 97.31 341 SER A N 1
ATOM 2715 C CA . SER A 1 341 ? -18.118 -2.332 21.650 1.00 97.31 341 SER A CA 1
ATOM 2716 C C . SER A 1 341 ? -16.739 -1.973 22.212 1.00 97.31 341 SER A C 1
ATOM 2718 O O . SER A 1 341 ? -16.579 -0.927 22.839 1.00 97.31 341 SER A O 1
ATOM 2720 N N . ARG A 1 342 ? -15.728 -2.811 21.961 1.00 97.81 342 ARG A N 1
ATOM 2721 C CA . ARG A 1 342 ? -14.348 -2.598 22.414 1.00 97.81 342 ARG A CA 1
ATOM 2722 C C . ARG A 1 342 ? -13.655 -1.496 21.628 1.00 97.81 342 ARG A C 1
ATOM 2724 O O . ARG A 1 342 ? -13.057 -0.625 22.249 1.00 97.81 342 ARG A O 1
ATOM 2731 N N . VAL A 1 343 ? -13.807 -1.493 20.303 1.00 97.06 343 VAL A N 1
ATOM 2732 C CA . VAL A 1 343 ? -13.298 -0.423 19.435 1.00 97.06 343 VAL A CA 1
ATOM 2733 C C . VAL A 1 343 ? -13.927 0.915 19.817 1.00 97.06 343 VAL A C 1
ATOM 2735 O O . VAL A 1 343 ? -13.200 1.871 20.062 1.00 97.06 343 VAL A O 1
ATOM 2738 N N . LEU A 1 344 ? -15.256 0.968 19.966 1.00 95.25 344 LEU A N 1
ATOM 2739 C CA . LEU A 1 344 ? -15.953 2.188 20.385 1.00 95.25 344 LEU A CA 1
ATOM 2740 C C . LEU A 1 344 ? -15.505 2.660 21.775 1.00 95.25 344 LEU A C 1
ATOM 2742 O O . LEU A 1 344 ? -15.318 3.855 21.988 1.00 95.25 344 LEU A O 1
ATOM 2746 N N . ALA A 1 345 ? -15.309 1.739 22.724 1.00 95.62 345 ALA A N 1
ATOM 2747 C CA . ALA A 1 345 ? -14.835 2.080 24.063 1.00 95.62 345 ALA A CA 1
ATOM 2748 C C . ALA A 1 345 ? -13.385 2.595 24.071 1.00 95.62 345 ALA A C 1
ATOM 2750 O O . ALA A 1 345 ? -13.066 3.477 24.869 1.00 95.62 345 ALA A O 1
ATOM 2751 N N . GLU A 1 346 ? -12.515 2.051 23.216 1.00 95.81 346 GLU A N 1
ATOM 2752 C CA . GLU A 1 346 ? -11.129 2.502 23.062 1.00 95.81 346 GLU A CA 1
ATOM 2753 C C . GLU A 1 346 ? -11.063 3.888 22.401 1.00 95.81 346 GLU A C 1
ATOM 2755 O O . GLU A 1 346 ? -10.298 4.744 22.842 1.00 95.81 346 GLU A O 1
ATOM 2760 N N . SER A 1 347 ? -11.904 4.137 21.392 1.00 94.50 347 SER A N 1
ATOM 2761 C CA . SER A 1 347 ? -11.883 5.372 20.605 1.00 94.50 347 SER A CA 1
ATOM 2762 C C . SER A 1 347 ? -12.659 6.535 21.231 1.00 94.50 347 SER A C 1
ATOM 2764 O O . SER A 1 347 ? -12.341 7.689 20.953 1.00 94.50 347 SER A O 1
ATOM 2766 N N . ALA A 1 348 ? -13.663 6.270 22.075 1.00 93.38 348 ALA A N 1
ATOM 2767 C CA . ALA A 1 348 ? -14.559 7.289 22.638 1.00 93.38 348 ALA A CA 1
ATOM 2768 C C . ALA A 1 348 ? -13.864 8.529 23.251 1.00 93.38 348 ALA A C 1
ATOM 2770 O O . ALA A 1 348 ? -14.356 9.633 23.019 1.00 93.38 348 ALA A O 1
ATOM 2771 N N . PRO A 1 349 ? -12.732 8.421 23.983 1.00 92.38 349 PRO A N 1
ATOM 2772 C CA . PRO A 1 349 ? -12.061 9.588 24.570 1.00 92.38 349 PRO A CA 1
ATOM 2773 C C . PRO A 1 349 ? -11.491 10.594 23.555 1.00 92.38 349 PRO A C 1
ATOM 2775 O O . PRO A 1 349 ? -11.129 11.706 23.942 1.00 92.38 349 PRO A O 1
ATOM 2778 N N . TYR A 1 350 ? -11.384 10.204 22.283 1.00 93.19 350 TYR A N 1
ATOM 2779 C CA . TYR A 1 350 ? -10.744 10.982 21.218 1.00 93.19 350 TYR A CA 1
ATOM 2780 C C . TYR A 1 350 ? -11.744 11.699 20.307 1.00 93.19 350 TYR A C 1
ATOM 2782 O O . TYR A 1 350 ? -11.342 12.356 19.348 1.00 93.19 350 TYR A O 1
ATOM 2790 N N . PHE A 1 351 ? -13.035 11.624 20.628 1.00 91.88 351 PHE A N 1
ATOM 2791 C CA . PHE A 1 351 ? -14.086 12.432 20.014 1.00 91.88 351 PHE A CA 1
ATOM 2792 C C . PHE A 1 351 ? -14.424 13.621 20.917 1.00 91.88 351 PHE A C 1
ATOM 2794 O O . PHE A 1 351 ? -14.267 13.553 22.137 1.00 91.88 351 PHE A O 1
ATOM 2801 N N . GLN A 1 352 ? -14.847 14.738 20.320 1.00 88.12 352 GLN A N 1
ATOM 2802 C CA . GLN A 1 352 ? -15.138 15.968 21.069 1.00 88.12 352 GLN A CA 1
ATOM 2803 C C . GLN A 1 352 ? -16.301 15.785 22.053 1.00 88.12 352 GLN A C 1
ATOM 2805 O O . GLN A 1 352 ? -16.240 16.273 23.180 1.00 88.12 352 GLN A O 1
ATOM 2810 N N . GLU A 1 353 ? -17.331 15.048 21.638 1.00 87.62 353 GLU A N 1
ATOM 2811 C CA . GLU A 1 353 ? -18.525 14.765 22.431 1.00 87.62 353 GLU A CA 1
ATOM 2812 C C . GLU A 1 353 ? -18.953 13.300 22.247 1.00 87.62 353 GLU A C 1
ATOM 2814 O O . GLU A 1 353 ? -18.656 12.696 21.207 1.00 87.62 353 GLU A O 1
ATOM 2819 N N . PRO A 1 354 ? -19.670 12.705 23.220 1.00 81.06 354 PRO A N 1
ATOM 2820 C CA . PRO A 1 354 ? -20.264 11.385 23.046 1.00 81.06 354 PRO A CA 1
ATOM 2821 C C . PRO A 1 354 ? -21.150 11.339 21.794 1.00 81.06 354 PRO A C 1
ATOM 2823 O O . PRO A 1 354 ? -22.009 12.196 21.613 1.00 81.06 354 PRO A O 1
ATOM 2826 N N . ASN A 1 355 ? -20.966 10.316 20.957 1.00 77.50 355 ASN A N 1
ATOM 2827 C CA . ASN A 1 355 ? -21.682 10.130 19.685 1.00 77.50 355 ASN A CA 1
ATOM 2828 C C . ASN A 1 355 ? -21.452 11.233 18.630 1.00 77.50 355 ASN A C 1
ATOM 2830 O O . ASN A 1 355 ? -22.213 11.318 17.669 1.00 77.50 355 ASN A O 1
ATOM 2834 N N . SER A 1 356 ? -20.411 12.058 18.774 1.00 84.00 356 SER A N 1
ATOM 2835 C CA . SER A 1 356 ? -19.997 13.007 17.737 1.00 84.00 356 SER A CA 1
ATOM 2836 C C . SER A 1 356 ? -19.080 12.349 16.704 1.00 84.00 356 SER A C 1
ATOM 2838 O O . SER A 1 356 ? -18.306 11.452 17.031 1.00 84.00 356 SER A O 1
ATOM 2840 N N . LEU A 1 357 ? -19.133 12.834 15.460 1.00 85.06 357 LEU A N 1
ATOM 2841 C CA . LEU A 1 357 ? -18.176 12.494 14.398 1.00 85.06 357 LEU A CA 1
ATOM 2842 C C . LEU A 1 357 ? -16.950 13.427 14.386 1.00 85.06 357 LEU A C 1
ATOM 2844 O O . LEU A 1 357 ? -16.017 13.218 13.611 1.00 85.06 357 LEU A O 1
ATOM 2848 N N . SER A 1 358 ? -16.936 14.458 15.237 1.00 86.12 358 SER A N 1
ATOM 2849 C CA . SER A 1 358 ? -15.822 15.399 15.348 1.00 86.12 358 SER A CA 1
ATOM 2850 C C . SER A 1 358 ? -14.693 14.799 16.180 1.00 86.12 358 SER A C 1
ATOM 2852 O O . SER A 1 358 ? -14.827 14.589 17.391 1.00 86.12 358 SER A O 1
ATOM 2854 N N . ILE A 1 359 ? -13.559 14.549 15.531 1.00 90.00 359 ILE A N 1
ATOM 2855 C CA . ILE A 1 359 ? -12.363 14.000 16.169 1.00 90.00 359 ILE A CA 1
ATOM 2856 C C . ILE A 1 359 ? -11.607 15.129 16.878 1.00 90.00 359 ILE A C 1
ATOM 2858 O O . ILE A 1 359 ? -11.405 16.211 16.330 1.00 90.00 359 ILE A O 1
ATOM 2862 N N . ARG A 1 360 ? -11.209 14.886 18.128 1.00 88.19 360 ARG A N 1
ATOM 2863 C CA . ARG A 1 360 ? -10.424 15.821 18.942 1.00 88.19 360 ARG A CA 1
ATOM 2864 C C . ARG A 1 360 ? -8.928 15.705 18.661 1.00 88.19 360 ARG A C 1
ATOM 2866 O O . ARG A 1 360 ? -8.237 16.716 18.653 1.00 88.19 360 ARG A O 1
ATOM 2873 N N . ASP A 1 361 ? -8.439 14.480 18.500 1.00 87.88 361 ASP A N 1
ATOM 2874 C CA . ASP A 1 361 ? -7.017 14.188 18.318 1.00 87.88 361 ASP A CA 1
ATOM 2875 C C . ASP A 1 361 ? -6.847 12.987 17.380 1.00 87.88 361 ASP A C 1
ATOM 2877 O O . ASP A 1 361 ? -7.002 11.831 17.778 1.00 87.88 361 ASP A O 1
ATOM 2881 N N . THR A 1 362 ? -6.562 13.270 16.108 1.00 89.06 362 THR A N 1
ATOM 2882 C CA . THR A 1 362 ? -6.334 12.251 15.073 1.00 89.06 362 THR A CA 1
ATOM 2883 C C . THR A 1 362 ? -5.037 11.481 15.299 1.00 89.06 362 THR A C 1
ATOM 2885 O O . THR A 1 362 ? -4.959 10.298 14.964 1.00 89.06 362 THR A O 1
ATOM 2888 N N . THR A 1 363 ? -4.030 12.126 15.893 1.00 89.00 363 THR A N 1
ATOM 2889 C CA . THR A 1 363 ? -2.717 11.525 16.124 1.00 89.00 363 THR A CA 1
ATOM 2890 C C . THR A 1 363 ? -2.829 10.423 17.165 1.00 89.00 363 THR A C 1
ATOM 2892 O O . THR A 1 363 ? -2.428 9.289 16.905 1.00 89.00 363 THR A O 1
ATOM 2895 N N . GLU A 1 364 ? -3.428 10.710 18.316 1.00 90.25 364 GLU A N 1
ATOM 2896 C CA . GLU A 1 364 ? -3.575 9.708 19.371 1.00 90.25 364 GLU A CA 1
ATOM 2897 C C . GLU A 1 364 ? -4.604 8.631 19.009 1.00 90.25 364 GLU A C 1
ATOM 2899 O O . GLU A 1 364 ? -4.363 7.452 19.273 1.00 90.25 364 GLU A O 1
ATOM 2904 N N . LEU A 1 365 ? -5.685 8.991 18.303 1.00 91.75 365 LEU A N 1
ATOM 2905 C CA . LEU A 1 365 ? -6.653 8.024 17.772 1.00 91.75 365 LEU A CA 1
ATOM 2906 C C . LEU A 1 365 ? -5.976 6.976 16.866 1.00 91.75 365 LEU A C 1
ATOM 2908 O O . LEU A 1 365 ? -6.289 5.789 16.951 1.00 91.75 365 LEU A O 1
ATOM 2912 N N . SER A 1 366 ? -5.013 7.393 16.035 1.00 89.25 366 SER A N 1
ATOM 2913 C CA . SER A 1 366 ? -4.283 6.497 15.123 1.00 89.25 366 SER A CA 1
ATOM 2914 C C . SER A 1 366 ? -3.315 5.531 15.821 1.00 89.25 366 SER A C 1
ATOM 2916 O O . SER A 1 366 ? -2.863 4.564 15.212 1.00 89.25 366 SER A O 1
ATOM 2918 N N . ARG A 1 367 ? -2.997 5.777 17.099 1.00 91.06 367 ARG A N 1
ATOM 2919 C CA . ARG A 1 367 ? -2.026 5.005 17.894 1.00 91.06 367 ARG A CA 1
ATOM 2920 C C . ARG A 1 367 ? -2.677 4.025 18.860 1.00 91.06 367 ARG A C 1
ATOM 2922 O O . ARG A 1 367 ? -1.974 3.344 19.610 1.00 91.06 367 ARG A O 1
ATOM 2929 N N . LEU A 1 368 ? -4.004 3.952 18.862 1.00 95.62 368 LEU A N 1
ATOM 2930 C CA . LEU A 1 368 ? -4.731 3.096 19.783 1.00 95.62 368 LEU A CA 1
ATOM 2931 C C . LEU A 1 368 ? -4.373 1.619 19.567 1.00 95.62 368 LEU A C 1
ATOM 2933 O O . LEU A 1 368 ? -4.367 1.174 18.415 1.00 95.62 368 LEU A O 1
ATOM 2937 N N . PRO A 1 369 ? -4.029 0.857 20.627 1.00 97.25 369 PRO A N 1
ATOM 2938 C CA . PRO A 1 369 ? -3.506 -0.497 20.474 1.00 97.25 369 PRO A CA 1
ATOM 2939 C C . PRO A 1 369 ? -4.425 -1.444 19.699 1.00 97.25 369 PRO A C 1
ATOM 2941 O O . PRO A 1 369 ? -3.953 -2.109 18.775 1.00 97.25 369 PRO A O 1
ATOM 2944 N N . LEU A 1 370 ? -5.717 -1.521 20.040 1.00 98.12 370 LEU A N 1
ATOM 2945 C CA . LEU A 1 370 ? -6.642 -2.444 19.382 1.00 98.12 370 LEU A CA 1
ATOM 2946 C C . LEU A 1 370 ? -6.916 -2.013 17.940 1.00 98.12 370 LEU A C 1
ATOM 2948 O O . LEU A 1 370 ? -6.802 -2.850 17.042 1.00 98.12 370 LEU A O 1
ATOM 2952 N N . LEU A 1 371 ? -7.180 -0.727 17.685 1.00 96.75 371 LEU A N 1
ATOM 2953 C CA . LEU A 1 371 ? -7.299 -0.212 16.312 1.00 96.75 371 LEU A CA 1
ATOM 2954 C C . LEU A 1 371 ? -6.038 -0.457 15.471 1.00 96.75 371 LEU A C 1
ATOM 2956 O O . LEU A 1 371 ? -6.136 -0.903 14.326 1.00 96.75 371 LEU A O 1
ATOM 2960 N N . SER A 1 372 ? -4.854 -0.241 16.045 1.00 96.88 372 SER A N 1
ATOM 2961 C CA . SER A 1 372 ? -3.578 -0.521 15.381 1.00 96.88 372 SER A CA 1
ATOM 2962 C C . SER A 1 372 ? -3.440 -2.008 15.067 1.00 96.88 372 SER A C 1
ATOM 2964 O O . SER A 1 372 ? -3.078 -2.367 13.952 1.00 96.88 372 SER A O 1
ATOM 2966 N N . SER A 1 373 ? -3.787 -2.893 16.004 1.00 98.00 373 SER A N 1
ATOM 2967 C CA . SER A 1 373 ? -3.740 -4.340 15.780 1.00 98.00 373 SER A CA 1
ATOM 2968 C C . SER A 1 373 ? -4.712 -4.790 14.682 1.00 98.00 373 SER A C 1
ATOM 2970 O O . SER A 1 373 ? -4.328 -5.579 13.819 1.00 98.00 373 SER A O 1
ATOM 2972 N N . ILE A 1 374 ? -5.927 -4.232 14.635 1.00 98.25 374 ILE A N 1
ATOM 2973 C CA . ILE A 1 374 ? -6.905 -4.472 13.559 1.00 98.25 374 ILE A CA 1
ATOM 2974 C C . ILE A 1 374 ? -6.345 -4.029 12.202 1.00 98.25 374 ILE A C 1
ATOM 2976 O O . ILE A 1 374 ? -6.446 -4.770 11.219 1.00 98.25 374 ILE A O 1
ATOM 2980 N N . PHE A 1 375 ? -5.743 -2.840 12.137 1.00 96.62 375 PHE A N 1
ATOM 2981 C CA . PHE A 1 375 ? -5.114 -2.325 10.922 1.00 96.62 375 PHE A CA 1
ATOM 2982 C C . PHE A 1 375 ? -3.966 -3.234 10.460 1.00 96.62 375 PHE A C 1
ATOM 2984 O O . PHE A 1 375 ? -3.925 -3.652 9.302 1.00 96.62 375 PHE A O 1
ATOM 2991 N N . MET A 1 376 ? -3.073 -3.618 11.372 1.00 96.12 376 MET A N 1
ATOM 2992 C CA . MET A 1 376 ? -1.940 -4.497 11.079 1.00 96.12 376 MET A CA 1
ATOM 2993 C C . MET A 1 376 ? -2.388 -5.897 10.632 1.00 96.12 376 MET A C 1
ATOM 2995 O O . MET A 1 376 ? -1.889 -6.413 9.629 1.00 96.12 376 MET A O 1
ATOM 2999 N N . GLU A 1 377 ? -3.375 -6.494 11.301 1.00 97.56 377 GLU A N 1
ATOM 3000 C CA . GLU A 1 377 ? -3.950 -7.786 10.911 1.00 97.56 377 GLU A CA 1
ATOM 3001 C C . GLU A 1 377 ? -4.644 -7.718 9.548 1.00 97.56 377 GLU A C 1
ATOM 3003 O O . GLU A 1 377 ? -4.502 -8.623 8.720 1.00 97.56 377 GLU A O 1
ATOM 3008 N N . THR A 1 378 ? -5.336 -6.612 9.272 1.00 97.00 378 THR A N 1
ATOM 3009 C CA . THR A 1 378 ? -5.929 -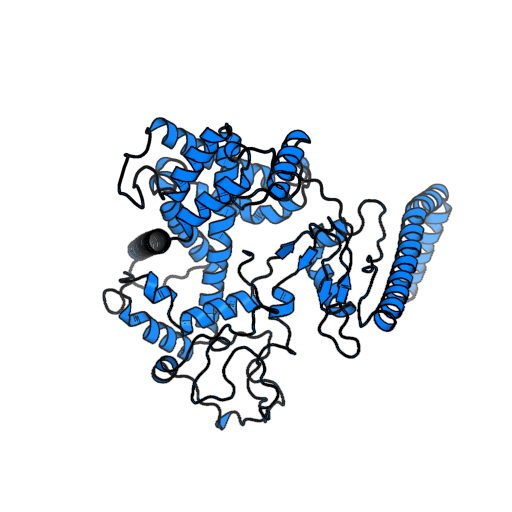6.355 7.958 1.00 97.00 378 THR A CA 1
ATOM 3010 C C . THR A 1 378 ? -4.851 -6.335 6.880 1.00 97.00 378 THR A C 1
ATOM 3012 O O . THR A 1 378 ? -4.979 -7.022 5.865 1.00 97.00 378 THR A O 1
ATOM 3015 N N . LEU A 1 379 ? -3.748 -5.616 7.099 1.00 94.94 379 LEU A N 1
ATOM 3016 C CA . LEU A 1 379 ? -2.648 -5.586 6.141 1.00 94.94 379 LEU A CA 1
ATOM 3017 C C . LEU A 1 379 ? -1.960 -6.949 5.993 1.00 94.94 379 LEU A C 1
ATOM 3019 O O . LEU A 1 379 ? -1.635 -7.329 4.872 1.00 94.94 379 LEU A O 1
ATOM 3023 N N . ARG A 1 380 ? -1.781 -7.725 7.068 1.00 94.94 380 ARG A N 1
ATOM 3024 C CA . ARG A 1 380 ? -1.235 -9.093 6.983 1.00 94.94 380 ARG A CA 1
ATOM 3025 C C . ARG A 1 380 ? -2.066 -9.988 6.057 1.00 94.94 380 ARG A C 1
ATOM 3027 O O . ARG A 1 380 ? -1.498 -10.730 5.258 1.00 94.94 380 ARG A O 1
ATOM 3034 N N . LEU A 1 381 ? -3.394 -9.904 6.144 1.00 93.69 381 LEU A N 1
ATOM 3035 C CA . LEU A 1 381 ? -4.309 -10.726 5.346 1.00 93.69 381 LEU A CA 1
ATOM 3036 C C . LEU A 1 381 ? -4.488 -10.226 3.910 1.00 93.69 381 LEU A C 1
ATOM 3038 O O . LEU A 1 381 ? -4.701 -11.023 2.993 1.00 93.69 381 LEU A O 1
ATOM 3042 N N . ARG A 1 382 ? -4.482 -8.905 3.712 1.00 91.31 382 ARG A N 1
ATOM 3043 C CA . ARG A 1 382 ? -4.964 -8.281 2.471 1.00 91.31 382 ARG A CA 1
ATOM 3044 C C . ARG A 1 382 ? -3.865 -7.656 1.621 1.00 91.31 382 ARG A C 1
ATOM 3046 O O . ARG A 1 382 ? -4.035 -7.595 0.404 1.00 91.31 382 ARG A O 1
ATOM 3053 N N . ALA A 1 383 ? -2.759 -7.205 2.213 1.00 88.75 383 ALA A N 1
ATOM 3054 C CA . ALA A 1 383 ? -1.685 -6.573 1.457 1.00 88.75 383 ALA A CA 1
ATOM 3055 C C . ALA A 1 383 ? -0.908 -7.622 0.652 1.00 88.75 383 ALA A C 1
ATOM 3057 O O . ALA A 1 383 ? -0.454 -8.636 1.182 1.00 88.75 383 ALA A O 1
ATOM 3058 N N . ALA A 1 384 ? -0.753 -7.365 -0.647 1.00 82.62 384 ALA A N 1
ATOM 3059 C CA . ALA A 1 384 ? -0.033 -8.243 -1.570 1.00 82.62 384 ALA A CA 1
ATOM 3060 C C . ALA A 1 384 ? 1.006 -7.506 -2.421 1.00 82.62 384 ALA A C 1
ATOM 3062 O O . ALA A 1 384 ? 1.413 -7.999 -3.475 1.00 82.62 384 ALA A O 1
ATOM 3063 N N . SER A 1 385 ? 1.446 -6.338 -1.953 1.00 77.81 385 SER A N 1
ATOM 3064 C CA . SER A 1 385 ? 2.435 -5.519 -2.642 1.00 77.81 385 SER A CA 1
ATOM 3065 C C . SER A 1 385 ? 3.787 -6.239 -2.709 1.00 77.81 385 SER A C 1
ATOM 3067 O O . SER A 1 385 ? 4.311 -6.660 -1.672 1.00 77.81 385 SER A O 1
ATOM 3069 N N . PRO A 1 386 ? 4.364 -6.406 -3.910 1.00 77.12 386 PRO A N 1
ATOM 3070 C CA . PRO A 1 386 ? 5.723 -6.893 -4.039 1.00 77.12 386 PRO A CA 1
ATOM 3071 C C . PRO A 1 386 ? 6.730 -5.833 -3.581 1.00 77.12 386 PRO A C 1
ATOM 3073 O O . PRO A 1 386 ? 6.567 -4.649 -3.866 1.00 77.12 386 PRO A O 1
ATOM 3076 N N . VAL A 1 387 ? 7.810 -6.270 -2.942 1.00 80.88 387 VAL A N 1
ATOM 3077 C CA . VAL A 1 387 ? 8.990 -5.453 -2.656 1.00 80.88 387 VAL A CA 1
ATOM 3078 C C . VAL A 1 387 ? 10.101 -5.833 -3.622 1.00 80.88 387 VAL A C 1
ATOM 3080 O O . VAL A 1 387 ? 10.518 -6.992 -3.676 1.00 80.88 387 VAL A O 1
ATOM 3083 N N . GLY A 1 388 ? 10.551 -4.835 -4.383 1.00 82.62 388 GLY A N 1
ATOM 3084 C CA . GLY A 1 388 ? 11.656 -4.923 -5.329 1.00 82.62 388 GLY A CA 1
ATOM 3085 C C . GLY A 1 388 ? 12.993 -4.531 -4.695 1.00 82.62 388 GLY A C 1
ATOM 3086 O O . GLY A 1 388 ? 13.051 -3.542 -3.963 1.00 82.62 388 GLY A O 1
ATOM 3087 N N . ARG A 1 389 ? 14.072 -5.269 -4.973 1.00 83.62 389 ARG A N 1
ATOM 3088 C CA . ARG A 1 389 ? 15.461 -4.886 -4.648 1.00 83.62 389 ARG A CA 1
ATOM 3089 C C . ARG A 1 389 ? 16.406 -5.318 -5.764 1.00 83.62 389 ARG A C 1
ATOM 3091 O O . ARG A 1 389 ? 16.169 -6.347 -6.384 1.00 83.62 389 ARG A O 1
ATOM 3098 N N . THR A 1 390 ? 17.498 -4.590 -5.965 1.00 84.12 390 THR A N 1
ATOM 3099 C CA . THR A 1 390 ? 18.549 -4.959 -6.923 1.00 84.12 390 THR A CA 1
ATOM 3100 C C . THR A 1 390 ? 19.893 -4.972 -6.195 1.00 84.12 390 THR A C 1
ATOM 3102 O O . THR A 1 390 ? 20.260 -3.947 -5.618 1.00 84.12 390 THR A O 1
ATOM 3105 N N . PRO A 1 391 ? 20.626 -6.101 -6.165 1.00 84.69 391 PRO A N 1
ATOM 3106 C CA . PRO A 1 391 ? 21.983 -6.132 -5.632 1.00 84.69 391 PRO A CA 1
ATOM 3107 C C . PRO A 1 391 ? 22.913 -5.227 -6.443 1.00 84.69 391 PRO A C 1
ATOM 3109 O O . PRO A 1 391 ? 22.987 -5.351 -7.664 1.00 84.69 391 PRO A O 1
ATOM 3112 N N . ILE A 1 392 ? 23.642 -4.347 -5.754 1.00 80.06 392 ILE A N 1
ATOM 3113 C CA . ILE A 1 392 ? 24.619 -3.429 -6.366 1.00 80.06 392 ILE A CA 1
ATOM 3114 C C . ILE A 1 392 ? 26.002 -4.074 -6.567 1.00 80.06 392 ILE A C 1
ATOM 3116 O O . ILE A 1 392 ? 26.837 -3.562 -7.317 1.00 80.06 392 ILE A O 1
ATOM 3120 N N . ASP A 1 393 ? 26.235 -5.219 -5.924 1.00 81.50 393 ASP A N 1
ATOM 3121 C CA . ASP A 1 393 ? 27.447 -6.025 -6.022 1.00 81.50 393 ASP A CA 1
ATOM 3122 C C . ASP A 1 393 ? 27.134 -7.532 -5.923 1.00 81.50 393 ASP A C 1
ATOM 3124 O O . ASP A 1 393 ? 26.007 -7.946 -5.645 1.00 81.50 393 ASP A O 1
ATOM 3128 N N . ASP A 1 394 ? 28.154 -8.363 -6.149 1.00 82.50 394 ASP A N 1
ATOM 3129 C CA . ASP A 1 394 ? 28.055 -9.827 -6.128 1.00 82.50 394 ASP A CA 1
ATOM 3130 C C . ASP A 1 394 ? 28.198 -10.437 -4.718 1.00 82.50 394 ASP A C 1
ATOM 3132 O O . ASP A 1 394 ? 28.529 -11.620 -4.579 1.00 82.50 394 ASP A O 1
ATOM 3136 N N . THR A 1 395 ? 28.005 -9.655 -3.654 1.00 83.44 395 THR A N 1
ATOM 3137 C CA . THR A 1 395 ? 28.121 -10.110 -2.258 1.00 83.44 395 THR A CA 1
ATOM 3138 C C . THR A 1 395 ? 26.770 -10.292 -1.571 1.00 83.44 395 THR A C 1
ATOM 3140 O O . THR A 1 395 ? 26.715 -10.635 -0.389 1.00 83.44 395 THR A O 1
ATOM 3143 N N . PHE A 1 396 ? 25.666 -10.137 -2.307 1.00 85.75 396 PHE A N 1
ATOM 3144 C CA . PHE A 1 396 ? 24.328 -10.317 -1.762 1.00 85.75 396 PHE A CA 1
ATOM 3145 C C . PHE A 1 396 ? 23.931 -11.798 -1.661 1.00 85.75 396 PHE A C 1
ATOM 3147 O O . PHE A 1 396 ? 23.897 -12.536 -2.653 1.00 85.75 396 PHE A O 1
ATOM 3154 N N . TYR A 1 397 ? 23.559 -12.221 -0.449 1.00 84.81 397 TYR A N 1
ATOM 3155 C CA . TYR A 1 397 ? 23.076 -13.572 -0.168 1.00 84.81 397 TYR A CA 1
ATOM 3156 C C . TYR A 1 397 ? 21.697 -13.545 0.491 1.00 84.81 397 TYR A C 1
ATOM 3158 O O . TYR A 1 397 ? 21.515 -12.944 1.549 1.00 84.81 397 TYR A O 1
ATOM 3166 N N . LEU A 1 398 ? 20.744 -14.282 -0.079 1.00 81.69 398 LEU A N 1
ATOM 3167 C CA . LEU A 1 398 ? 19.434 -14.503 0.522 1.00 81.69 398 LEU A CA 1
ATOM 3168 C C . LEU A 1 398 ? 19.450 -15.785 1.359 1.00 81.69 398 LEU A C 1
ATOM 3170 O O . LEU A 1 398 ? 19.661 -16.883 0.841 1.00 81.69 398 LEU A O 1
ATOM 3174 N N . SER A 1 399 ? 19.212 -15.658 2.662 1.00 74.00 399 SER A N 1
ATOM 3175 C CA . SER A 1 399 ? 19.120 -16.820 3.550 1.00 74.00 399 SER A CA 1
ATOM 3176 C C . SER A 1 399 ? 17.752 -17.487 3.406 1.00 74.00 399 SER A C 1
ATOM 3178 O O . SER A 1 399 ? 16.728 -16.830 3.564 1.00 74.00 399 SER A O 1
ATOM 3180 N N . SER A 1 400 ? 17.728 -18.793 3.143 1.00 66.38 400 SER A N 1
ATOM 3181 C CA . SER A 1 400 ? 16.513 -19.604 3.213 1.00 66.38 400 SER A CA 1
ATOM 3182 C C . SER A 1 400 ? 16.506 -20.358 4.549 1.00 66.38 400 SER A C 1
ATOM 3184 O O . SER A 1 400 ? 17.389 -21.189 4.775 1.00 66.38 400 SER A O 1
ATOM 3186 N N . PRO A 1 401 ? 15.548 -20.093 5.458 1.00 58.72 401 PRO A N 1
ATOM 3187 C CA . PRO A 1 401 ? 15.582 -20.617 6.824 1.00 58.72 401 PRO A CA 1
ATOM 3188 C C . PRO A 1 401 ? 15.213 -22.105 6.945 1.00 58.72 401 PRO A C 1
ATOM 3190 O O . PRO A 1 401 ? 14.932 -22.556 8.047 1.00 58.72 401 PRO A O 1
ATOM 3193 N N . SER A 1 402 ? 15.192 -22.884 5.857 1.00 51.09 402 SER A N 1
ATOM 3194 C CA . SER A 1 402 ? 14.777 -24.294 5.905 1.00 51.09 402 SER A CA 1
ATOM 3195 C C . SER A 1 402 ? 15.945 -25.220 6.292 1.00 51.09 402 SER A C 1
ATOM 3197 O O . SER A 1 402 ? 16.892 -25.372 5.510 1.00 51.09 402 SER A O 1
ATOM 3199 N N . PRO A 1 403 ? 15.899 -25.888 7.464 1.00 44.66 403 PRO A N 1
ATOM 3200 C CA . PRO A 1 403 ? 16.789 -27.007 7.770 1.00 44.66 403 PRO A CA 1
ATOM 3201 C C . PRO A 1 403 ? 16.580 -28.138 6.744 1.00 44.66 403 PRO A C 1
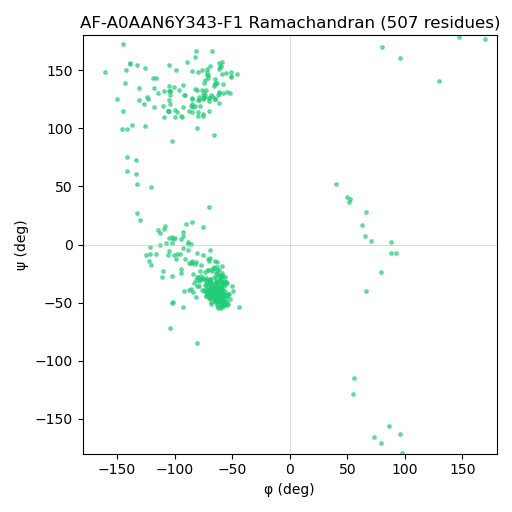ATOM 3203 O O . PRO A 1 403 ? 15.483 -28.259 6.196 1.00 44.66 403 PRO A O 1
ATOM 3206 N N . PRO A 1 404 ? 17.587 -28.990 6.467 1.00 44.38 404 PRO A N 1
ATOM 3207 C CA . PRO A 1 404 ? 18.825 -29.185 7.230 1.00 44.38 404 PRO A CA 1
ATOM 3208 C C . PRO A 1 404 ? 20.029 -28.345 6.771 1.00 44.38 404 PRO A C 1
ATOM 3210 O O . PRO A 1 404 ? 21.084 -28.435 7.388 1.00 44.38 404 PRO A O 1
ATOM 3213 N N . LEU A 1 405 ? 19.917 -27.553 5.700 1.00 52.41 405 LEU A N 1
ATOM 3214 C CA . LEU A 1 405 ? 21.103 -27.015 5.016 1.00 52.41 405 LEU A CA 1
ATOM 3215 C C . LEU A 1 405 ? 21.412 -25.532 5.276 1.00 52.41 405 LEU A C 1
ATOM 3217 O O . LEU A 1 405 ? 22.462 -25.095 4.818 1.00 52.41 405 LEU A O 1
ATOM 3221 N N . ASN A 1 406 ? 20.566 -24.769 5.993 1.00 64.69 406 ASN A N 1
ATOM 3222 C CA . ASN A 1 406 ? 20.772 -23.326 6.246 1.00 64.69 406 ASN A CA 1
ATOM 3223 C C . ASN A 1 406 ? 21.320 -22.600 4.999 1.00 64.69 406 ASN A C 1
ATOM 3225 O O . ASN A 1 406 ? 22.378 -21.968 5.033 1.00 64.69 406 ASN A O 1
ATOM 3229 N N . ILE A 1 407 ? 20.636 -22.785 3.864 1.00 76.88 407 ILE A N 1
ATOM 3230 C CA . ILE A 1 407 ? 21.169 -22.411 2.554 1.00 76.88 407 ILE A CA 1
ATOM 3231 C C . ILE A 1 407 ? 21.132 -20.895 2.388 1.00 76.88 407 ILE A C 1
ATOM 3233 O O . ILE A 1 407 ? 20.093 -20.261 2.576 1.00 76.88 407 ILE A O 1
ATOM 3237 N N . LYS A 1 408 ? 22.253 -20.325 1.954 1.00 84.12 408 LYS A N 1
ATOM 3238 C CA . LYS A 1 408 ? 22.389 -18.923 1.561 1.00 84.12 408 LYS A CA 1
ATOM 3239 C C . LYS A 1 408 ? 22.563 -18.841 0.052 1.00 84.12 408 LYS A C 1
ATOM 3241 O O . LYS A 1 408 ? 23.594 -19.244 -0.479 1.00 84.12 408 LYS A O 1
ATOM 3246 N N . TRP A 1 409 ? 21.553 -18.337 -0.638 1.00 86.25 409 TRP A N 1
ATOM 3247 C CA . TRP A 1 409 ? 21.546 -18.206 -2.090 1.00 86.25 409 TRP A CA 1
ATOM 3248 C C . TRP A 1 409 ? 22.280 -16.948 -2.518 1.00 86.25 409 TRP A C 1
ATOM 3250 O O . TRP A 1 409 ? 21.856 -15.849 -2.169 1.00 86.25 409 TRP A O 1
ATOM 3260 N N . LYS A 1 410 ? 23.352 -17.104 -3.295 1.00 87.50 410 LYS A N 1
ATOM 3261 C CA . LYS A 1 410 ? 24.007 -15.978 -3.959 1.00 87.50 410 LYS A CA 1
ATOM 3262 C C . LYS A 1 410 ? 23.094 -15.444 -5.063 1.00 87.50 410 LYS A C 1
ATOM 3264 O O . LYS A 1 410 ? 22.671 -16.216 -5.933 1.00 87.50 410 LYS A O 1
ATOM 3269 N N . LEU A 1 411 ? 22.813 -14.146 -5.032 1.00 87.44 411 LEU A N 1
ATOM 3270 C CA . LEU A 1 411 ? 22.098 -13.456 -6.103 1.00 87.44 411 LEU A CA 1
ATOM 3271 C C . LEU A 1 411 ? 23.097 -12.631 -6.912 1.00 87.44 411 LEU A C 1
ATOM 3273 O O . LEU A 1 411 ? 23.998 -12.020 -6.343 1.00 87.44 411 LEU A O 1
ATOM 3277 N N . ASP A 1 412 ? 22.965 -12.687 -8.235 1.00 84.81 412 ASP A N 1
ATOM 3278 C CA . ASP A 1 412 ? 23.875 -11.993 -9.145 1.00 84.81 412 ASP A CA 1
ATOM 3279 C C . ASP A 1 412 ? 23.617 -10.478 -9.081 1.00 84.81 412 ASP A C 1
ATOM 3281 O O . ASP A 1 412 ? 22.463 -10.054 -8.922 1.00 84.81 412 ASP A O 1
ATOM 3285 N N . LYS A 1 413 ? 24.674 -9.672 -9.236 1.00 85.81 413 LYS A N 1
ATOM 3286 C CA . LYS A 1 413 ? 24.558 -8.222 -9.414 1.00 85.81 413 LYS A CA 1
ATOM 3287 C C . LYS A 1 413 ? 23.567 -7.877 -10.541 1.00 85.81 413 LYS A C 1
ATOM 3289 O O . LYS A 1 413 ? 23.461 -8.604 -11.530 1.00 85.81 413 LYS A O 1
ATOM 3294 N N . ASP A 1 414 ? 22.837 -6.773 -10.372 1.00 81.69 414 ASP A N 1
ATOM 3295 C CA . ASP A 1 414 ? 21.880 -6.212 -11.342 1.00 81.69 414 ASP A CA 1
ATOM 3296 C C . ASP A 1 414 ? 20.640 -7.094 -11.624 1.00 81.69 414 ASP A C 1
ATOM 3298 O O . ASP A 1 414 ? 19.808 -6.768 -12.471 1.00 81.69 414 ASP A O 1
ATOM 3302 N N . VAL A 1 415 ? 20.448 -8.198 -10.889 1.00 83.81 415 VAL A N 1
ATOM 3303 C CA . VAL A 1 415 ? 19.219 -9.003 -10.971 1.00 83.81 415 VAL A CA 1
ATOM 3304 C C . VAL A 1 415 ? 18.149 -8.432 -10.045 1.00 83.81 415 VAL A C 1
ATOM 3306 O O . VAL A 1 415 ? 18.304 -8.434 -8.825 1.00 83.81 415 VAL A O 1
ATOM 3309 N N . HIS A 1 416 ? 17.015 -8.018 -10.616 1.00 84.94 416 HIS A N 1
ATOM 3310 C CA . HIS A 1 416 ? 15.851 -7.589 -9.843 1.00 84.94 416 HIS A CA 1
ATOM 3311 C C . HIS A 1 416 ? 15.257 -8.740 -9.022 1.00 84.94 416 HIS A C 1
ATOM 3313 O O . HIS A 1 416 ? 14.883 -9.795 -9.541 1.00 84.94 416 HIS A O 1
ATOM 3319 N N . ILE A 1 417 ? 15.129 -8.504 -7.724 1.00 86.56 417 ILE A N 1
ATOM 3320 C CA . ILE A 1 417 ? 14.550 -9.403 -6.733 1.00 86.56 417 ILE A CA 1
ATOM 3321 C C . ILE A 1 417 ? 13.167 -8.883 -6.402 1.00 86.56 417 ILE A C 1
ATOM 3323 O O . ILE A 1 417 ? 13.010 -7.706 -6.101 1.00 86.56 417 ILE A O 1
ATOM 3327 N N . ILE A 1 418 ? 12.180 -9.771 -6.406 1.00 83.06 418 ILE A N 1
ATOM 3328 C CA . ILE A 1 418 ? 10.813 -9.462 -6.004 1.00 83.06 418 ILE A CA 1
ATOM 3329 C C . ILE A 1 418 ? 10.429 -10.414 -4.875 1.00 83.06 418 ILE A C 1
ATOM 3331 O O . ILE A 1 418 ? 10.498 -11.632 -5.039 1.00 83.06 418 ILE A O 1
ATOM 3335 N N . SER A 1 419 ? 10.002 -9.863 -3.742 1.00 80.31 419 SER A N 1
ATOM 3336 C CA . SER A 1 419 ? 9.440 -10.617 -2.618 1.00 80.31 419 SER A CA 1
ATOM 3337 C C . SER A 1 419 ? 8.006 -10.173 -2.352 1.00 80.31 419 SER A C 1
ATOM 3339 O O . SER A 1 419 ? 7.700 -8.994 -2.473 1.00 80.31 419 SER A O 1
ATOM 3341 N N . SER A 1 420 ? 7.114 -11.092 -1.987 1.00 79.25 420 SER A N 1
ATOM 3342 C CA . SER A 1 420 ? 5.730 -10.760 -1.631 1.00 79.25 420 SER A CA 1
ATOM 3343 C C . SER A 1 420 ? 5.515 -10.959 -0.137 1.00 79.25 420 SER A C 1
ATOM 3345 O O . SER A 1 420 ? 5.620 -12.084 0.357 1.00 79.25 420 SER A O 1
ATOM 3347 N N . SER A 1 421 ? 5.157 -9.884 0.570 1.00 80.62 421 SER A N 1
ATOM 3348 C CA . SER A 1 421 ? 4.804 -9.943 1.995 1.00 80.62 421 SER A CA 1
ATOM 3349 C C . SER A 1 421 ? 3.558 -10.789 2.257 1.00 80.62 421 SER A C 1
ATOM 3351 O O . SER A 1 421 ? 3.420 -11.327 3.350 1.00 80.62 421 SER A O 1
ATOM 3353 N N . TRP A 1 422 ? 2.690 -10.988 1.258 1.00 84.69 422 TRP A N 1
ATOM 3354 C CA . TRP A 1 422 ? 1.494 -11.825 1.386 1.00 84.69 422 TRP A CA 1
ATOM 3355 C C . TRP A 1 422 ? 1.829 -13.276 1.741 1.00 84.69 422 TRP A C 1
ATOM 3357 O O . TRP A 1 422 ? 1.165 -13.865 2.590 1.00 84.69 422 TRP A O 1
ATOM 3367 N N . LEU A 1 423 ? 2.874 -13.846 1.126 1.00 81.50 423 LEU A N 1
ATOM 3368 C CA . LEU A 1 423 ? 3.294 -15.225 1.398 1.00 81.50 423 LEU A CA 1
ATOM 3369 C C . LEU A 1 423 ? 3.784 -15.377 2.840 1.00 81.50 423 LEU A C 1
ATOM 3371 O O . LEU A 1 423 ? 3.327 -16.273 3.544 1.00 81.50 423 LEU A O 1
ATOM 3375 N N . GLY A 1 424 ? 4.654 -14.468 3.291 1.00 83.69 424 GLY A N 1
ATOM 3376 C CA . GLY A 1 424 ? 5.122 -14.442 4.678 1.00 83.69 424 GLY A CA 1
ATOM 3377 C C . GLY A 1 424 ? 3.985 -14.173 5.663 1.00 83.69 424 GLY A C 1
ATOM 3378 O O . GLY A 1 424 ? 3.903 -14.822 6.701 1.00 83.69 424 GLY A O 1
ATOM 3379 N N . GLY A 1 425 ? 3.040 -13.304 5.297 1.00 89.00 425 GLY A N 1
ATOM 3380 C CA . GLY A 1 425 ? 1.820 -13.023 6.045 1.00 89.00 425 GLY A CA 1
ATOM 3381 C C . GLY A 1 425 ? 0.928 -14.247 6.261 1.00 89.00 425 GLY A C 1
ATOM 3382 O O . GLY A 1 425 ? 0.226 -14.277 7.261 1.00 89.00 425 GLY A O 1
ATOM 3383 N N . HIS A 1 426 ? 0.983 -15.266 5.398 1.00 88.69 426 HIS A N 1
ATOM 3384 C CA . HIS A 1 426 ? 0.151 -16.477 5.478 1.00 88.69 426 HIS A CA 1
ATOM 3385 C C . HIS A 1 426 ? 0.930 -17.737 5.910 1.00 88.69 426 HIS A C 1
ATOM 3387 O O . HIS A 1 426 ? 0.445 -18.856 5.742 1.00 88.69 426 HIS A O 1
ATOM 3393 N N . ASP A 1 427 ? 2.130 -17.585 6.477 1.00 87.06 427 ASP A N 1
ATOM 3394 C CA . ASP A 1 427 ? 2.947 -18.710 6.941 1.00 87.06 427 ASP A CA 1
ATOM 3395 C C . ASP A 1 427 ? 2.504 -19.223 8.330 1.00 87.06 427 ASP A C 1
ATOM 3397 O O . ASP A 1 427 ? 2.870 -18.669 9.371 1.00 87.06 427 ASP A O 1
ATOM 3401 N N . ALA A 1 428 ? 1.745 -20.324 8.359 1.00 89.00 428 ALA A N 1
ATOM 3402 C CA . ALA A 1 428 ? 1.287 -20.982 9.594 1.00 89.00 428 ALA A CA 1
ATOM 3403 C C . ALA A 1 428 ? 2.426 -21.544 10.478 1.00 89.00 428 ALA A C 1
ATOM 3405 O O . ALA A 1 428 ? 2.216 -21.888 11.648 1.00 89.00 428 ALA A O 1
ATOM 3406 N N . SER A 1 429 ? 3.646 -21.670 9.944 1.00 86.12 429 SER A N 1
ATOM 3407 C CA . SER A 1 429 ? 4.814 -22.064 10.739 1.00 86.12 429 SER A CA 1
ATOM 3408 C C . SER A 1 429 ? 5.371 -20.905 11.572 1.00 86.12 429 SER A C 1
ATOM 3410 O O . SER A 1 429 ? 6.006 -21.145 12.602 1.00 86.12 429 SER A O 1
ATOM 3412 N N . PHE A 1 430 ? 5.088 -19.663 11.165 1.00 90.31 430 PHE A N 1
ATOM 3413 C CA . PHE A 1 430 ? 5.590 -18.444 11.791 1.00 90.31 430 PHE A CA 1
ATOM 3414 C C . PHE A 1 430 ? 4.546 -17.751 12.677 1.00 90.31 430 PHE A C 1
ATOM 3416 O O . PHE A 1 430 ? 4.836 -17.414 13.830 1.00 90.31 430 PHE A O 1
ATOM 3423 N N . TRP A 1 431 ? 3.341 -17.525 12.149 1.00 93.94 431 TRP A N 1
ATOM 3424 C CA . TRP A 1 431 ? 2.315 -16.755 12.849 1.00 93.94 431 TRP A CA 1
ATOM 3425 C C . TRP A 1 431 ? 1.696 -17.543 13.994 1.00 93.94 431 TRP A C 1
ATOM 3427 O O . TRP A 1 431 ? 1.457 -18.747 13.904 1.00 93.94 431 TRP A O 1
ATOM 3437 N N . ASN A 1 432 ? 1.424 -16.842 15.088 1.00 93.69 432 ASN A N 1
ATOM 3438 C CA . ASN A 1 432 ? 0.679 -17.392 16.200 1.00 93.69 432 ASN A CA 1
ATOM 3439 C C . ASN A 1 432 ? -0.787 -17.583 15.801 1.00 93.69 432 ASN A C 1
ATOM 3441 O O . ASN A 1 432 ? -1.440 -16.635 15.368 1.00 93.69 432 ASN A O 1
ATOM 3445 N N . GLU A 1 433 ? -1.292 -18.799 15.982 1.00 92.88 433 GLU A N 1
ATOM 3446 C CA . GLU A 1 433 ? -2.673 -19.184 15.671 1.00 92.88 433 GLU A CA 1
ATOM 3447 C C . GLU A 1 433 ? -3.507 -19.428 16.944 1.00 92.88 433 GLU A C 1
ATOM 3449 O O . GLU A 1 433 ? -4.594 -20.010 16.899 1.00 92.88 433 GLU A O 1
ATOM 3454 N N . GLY A 1 434 ? -2.984 -18.995 18.096 1.00 89.62 434 GLY A N 1
ATOM 3455 C CA . GLY A 1 434 ? -3.574 -19.223 19.407 1.00 89.62 434 GLY A CA 1
ATOM 3456 C C . GLY A 1 434 ? -3.432 -20.677 19.884 1.00 89.62 434 GLY A C 1
ATOM 3457 O O . GLY A 1 434 ? -2.631 -21.454 19.347 1.00 89.62 434 GLY A O 1
ATOM 3458 N N . PRO A 1 435 ? -4.182 -21.067 20.928 1.00 88.50 435 PRO A N 1
ATOM 3459 C CA . PRO A 1 435 ? -4.227 -22.453 21.372 1.00 88.50 435 PRO A CA 1
ATOM 3460 C C . PRO A 1 435 ? -4.957 -23.342 20.353 1.00 88.50 435 PRO A C 1
ATOM 3462 O O . PRO A 1 435 ? -5.845 -22.903 19.624 1.00 88.50 435 PRO A O 1
ATOM 3465 N N . ILE A 1 436 ? -4.614 -24.626 20.344 1.00 87.25 436 ILE A N 1
ATOM 3466 C CA . ILE A 1 436 ? -5.383 -25.689 19.701 1.00 87.25 436 ILE A CA 1
ATOM 3467 C C . ILE A 1 436 ? -6.613 -25.983 20.561 1.00 87.25 436 ILE A C 1
ATOM 3469 O O . ILE A 1 436 ? -6.525 -26.242 21.767 1.00 87.25 436 ILE A O 1
ATOM 3473 N N . LEU A 1 437 ? -7.775 -25.935 19.920 1.00 84.94 437 LEU A N 1
ATOM 3474 C CA . LEU A 1 437 ? -9.064 -26.168 20.547 1.00 84.94 437 LEU A CA 1
ATOM 3475 C C . LEU A 1 437 ? -9.287 -27.668 20.738 1.00 84.94 437 LEU A C 1
ATOM 3477 O O . LEU A 1 437 ? -9.389 -28.413 19.762 1.00 84.94 437 LEU A O 1
ATOM 3481 N N . ALA A 1 438 ? -9.451 -28.102 21.990 1.00 82.12 438 ALA A N 1
ATOM 3482 C CA . ALA A 1 438 ? -9.634 -29.518 22.332 1.00 82.12 438 ALA A CA 1
ATOM 3483 C C . ALA A 1 438 ? -10.824 -30.193 21.614 1.00 82.12 438 ALA A C 1
ATOM 3485 O O . ALA A 1 438 ? -10.805 -31.397 21.387 1.00 82.12 438 ALA A O 1
ATOM 3486 N N . ALA A 1 439 ? -11.858 -29.425 21.252 1.00 81.25 439 ALA A N 1
ATOM 3487 C CA . ALA A 1 439 ? -13.059 -29.944 20.598 1.00 81.25 439 ALA A CA 1
ATOM 3488 C C . ALA A 1 439 ? -12.868 -30.261 19.104 1.00 81.25 439 ALA A C 1
ATOM 3490 O O . ALA A 1 439 ? -13.590 -31.095 18.565 1.00 81.25 439 ALA A O 1
ATOM 3491 N N . SER A 1 440 ? -11.940 -29.580 18.426 1.00 83.06 440 SER A N 1
ATOM 3492 C CA . SER A 1 440 ? -11.782 -29.671 16.968 1.00 83.06 440 SER A CA 1
ATOM 3493 C C . SER A 1 440 ? -10.380 -30.053 16.510 1.00 83.06 440 SER A C 1
ATOM 3495 O O . SER A 1 440 ? -10.204 -30.269 15.316 1.00 83.06 440 SER A O 1
ATOM 3497 N N . ASP A 1 441 ? -9.401 -30.084 17.420 1.00 85.06 441 ASP A N 1
ATOM 3498 C CA . ASP A 1 441 ? -7.974 -30.273 17.121 1.00 85.06 441 ASP A CA 1
ATOM 3499 C C . ASP A 1 441 ? -7.460 -29.296 16.045 1.00 85.06 441 ASP A C 1
ATOM 3501 O O . ASP A 1 441 ? -6.672 -29.619 15.160 1.00 85.06 441 ASP A O 1
ATOM 3505 N N . LYS A 1 442 ? -7.980 -28.064 16.090 1.00 88.31 442 LYS A N 1
ATOM 3506 C CA . LYS A 1 442 ? -7.633 -26.968 15.176 1.00 88.31 442 LYS A CA 1
ATOM 3507 C C . LYS A 1 442 ? -7.203 -25.745 15.976 1.00 88.31 442 LYS A C 1
ATOM 3509 O O . LYS A 1 442 ? -7.683 -25.585 17.101 1.00 88.31 442 LYS A O 1
ATOM 3514 N N . PRO A 1 443 ? -6.343 -24.879 15.418 1.00 90.19 443 PRO A N 1
ATOM 3515 C CA . PRO A 1 443 ? -6.032 -23.606 16.051 1.00 90.19 443 PRO A CA 1
ATOM 3516 C C . PRO A 1 443 ? -7.288 -22.753 16.242 1.00 90.19 443 PRO A C 1
ATOM 3518 O O . PRO A 1 443 ? -8.198 -22.786 15.412 1.00 90.19 443 PRO A O 1
ATOM 3521 N N . ALA A 1 444 ? -7.313 -21.978 17.326 1.00 89.88 444 ALA A N 1
ATOM 3522 C CA . ALA A 1 444 ? -8.375 -21.019 17.616 1.00 89.88 444 ALA A CA 1
ATOM 3523 C C . ALA A 1 444 ? -8.453 -19.907 16.559 1.00 89.88 444 ALA A C 1
ATOM 3525 O O . ALA A 1 444 ? -9.546 -19.467 16.209 1.00 89.88 444 ALA A O 1
ATOM 3526 N N . HIS A 1 445 ? -7.299 -19.495 16.027 1.00 92.94 445 HIS A N 1
ATOM 3527 C CA . HIS A 1 445 ? -7.169 -18.399 15.069 1.00 92.94 445 HIS A CA 1
ATOM 3528 C C . HIS A 1 445 ? -6.261 -18.797 13.894 1.00 92.94 445 HIS A C 1
ATOM 3530 O O . HIS A 1 445 ? -5.123 -18.314 13.819 1.00 92.94 445 HIS A O 1
ATOM 3536 N N . PRO A 1 446 ? -6.732 -19.672 12.978 1.00 94.56 446 PRO A N 1
ATOM 3537 C CA . PRO A 1 446 ? -5.973 -20.079 11.797 1.00 94.56 446 PRO A CA 1
ATOM 3538 C C . PRO A 1 446 ? -5.330 -18.891 11.070 1.00 94.56 446 PRO A C 1
ATOM 3540 O O . PRO A 1 446 ? -5.897 -17.792 11.033 1.00 94.56 446 PRO A O 1
ATOM 3543 N N . VAL A 1 447 ? -4.154 -19.095 10.476 1.00 93.88 447 VAL A N 1
ATOM 3544 C CA . VAL A 1 447 ? -3.390 -17.999 9.849 1.00 93.88 447 VAL A CA 1
ATOM 3545 C C . VAL A 1 447 ? -4.157 -17.263 8.737 1.00 93.88 447 VAL A C 1
ATOM 3547 O O . VAL A 1 447 ? -3.922 -16.082 8.500 1.00 93.88 447 VAL A O 1
ATOM 3550 N N . ASP A 1 448 ? -5.101 -17.909 8.061 1.00 94.00 448 ASP A N 1
ATOM 3551 C CA . ASP A 1 448 ? -5.923 -17.329 6.991 1.00 94.00 448 ASP A CA 1
ATOM 3552 C C . ASP A 1 448 ? -7.213 -16.653 7.494 1.00 94.00 448 ASP A C 1
ATOM 3554 O O . ASP A 1 448 ? -8.001 -16.131 6.701 1.00 94.00 448 ASP A O 1
ATOM 3558 N N . THR A 1 449 ? -7.419 -16.617 8.812 1.00 95.38 449 THR A N 1
ATOM 3559 C CA . THR A 1 449 ? -8.551 -15.945 9.462 1.00 95.38 449 THR A CA 1
ATOM 3560 C C . THR A 1 449 ? -8.129 -14.635 10.118 1.00 95.38 449 THR A C 1
ATOM 3562 O O . THR A 1 449 ? -6.966 -14.437 10.472 1.00 95.38 449 THR A O 1
ATOM 3565 N N . PHE A 1 450 ? -9.090 -13.725 10.264 1.00 97.69 450 PHE A N 1
ATOM 3566 C CA . PHE A 1 450 ? -8.889 -12.467 10.970 1.00 97.69 450 PHE A CA 1
ATOM 3567 C C . PHE A 1 450 ? -8.888 -12.690 12.480 1.00 97.69 450 PHE A C 1
ATOM 3569 O O . PHE A 1 450 ? -9.754 -13.377 13.010 1.00 97.69 450 PHE A O 1
ATOM 3576 N N . TRP A 1 451 ? -7.900 -12.103 13.153 1.00 97.06 451 TRP A N 1
ATOM 3577 C CA . TRP A 1 451 ? -7.795 -12.084 14.605 1.00 97.06 451 TRP A CA 1
ATOM 3578 C C . TRP A 1 451 ? -7.386 -10.683 15.063 1.00 97.06 451 TRP A C 1
ATOM 3580 O O . TRP A 1 451 ? -6.223 -10.296 14.933 1.00 97.06 451 TRP A O 1
ATOM 3590 N N . ALA A 1 452 ? -8.353 -9.915 15.577 1.00 97.62 452 ALA A N 1
ATOM 3591 C CA . ALA A 1 452 ? -8.178 -8.503 15.925 1.00 97.62 452 ALA A CA 1
ATOM 3592 C C . ALA A 1 452 ? -7.009 -8.267 16.889 1.00 97.62 452 ALA A C 1
ATOM 3594 O O . ALA A 1 452 ? -6.334 -7.247 16.800 1.00 97.62 452 ALA A O 1
ATOM 3595 N N . GLU A 1 453 ? -6.741 -9.220 17.779 1.00 97.06 453 GLU A N 1
ATOM 3596 C CA . GLU A 1 453 ? -5.701 -9.150 18.799 1.00 97.06 453 GLU A CA 1
ATOM 3597 C C . GLU A 1 453 ? -4.361 -9.762 18.373 1.00 97.06 453 GLU A C 1
ATOM 3599 O O . GLU A 1 453 ? -3.472 -9.879 19.214 1.00 97.06 453 GLU A O 1
ATOM 3604 N N . ARG A 1 454 ? -4.168 -10.170 17.109 1.00 96.75 454 ARG A N 1
ATOM 3605 C CA . ARG A 1 454 ? -2.941 -10.887 16.707 1.00 96.75 454 ARG A CA 1
ATOM 3606 C C . ARG A 1 454 ? -1.666 -10.101 17.016 1.00 96.75 454 ARG A C 1
ATOM 3608 O O . ARG A 1 454 ? -0.663 -10.695 17.401 1.00 96.75 454 ARG A O 1
ATOM 3615 N N . PHE A 1 455 ? -1.702 -8.777 16.885 1.00 97.56 455 PHE A N 1
ATOM 3616 C CA . PHE A 1 455 ? -0.574 -7.896 17.199 1.00 97.56 455 PHE A CA 1
ATOM 3617 C C . PHE A 1 455 ? -0.614 -7.364 18.637 1.00 97.56 455 PHE A C 1
ATOM 3619 O O . PHE A 1 455 ? 0.171 -6.485 18.981 1.00 97.56 455 PHE A O 1
ATOM 3626 N N . LEU A 1 456 ? -1.490 -7.890 19.493 1.00 97.62 456 LEU A N 1
ATOM 3627 C CA . LEU A 1 456 ? -1.571 -7.537 20.904 1.00 97.62 456 LEU A CA 1
ATOM 3628 C C . LEU A 1 456 ? -0.975 -8.634 21.781 1.00 97.62 456 LEU A C 1
ATOM 3630 O O . LEU A 1 456 ? -1.323 -9.810 21.672 1.00 97.62 456 LEU A O 1
ATOM 3634 N N . GLU A 1 457 ? -0.121 -8.232 22.714 1.00 95.81 457 GLU A N 1
ATOM 3635 C CA . GLU A 1 457 ? 0.321 -9.071 23.822 1.00 95.81 457 GLU A CA 1
ATOM 3636 C C . GLU A 1 457 ? -0.368 -8.625 25.116 1.00 95.81 457 GLU A C 1
ATOM 3638 O O . GLU A 1 457 ? -0.297 -7.459 25.516 1.00 95.81 457 GLU A O 1
ATOM 3643 N N . TYR A 1 458 ? -1.050 -9.565 25.768 1.00 94.50 458 TYR A N 1
ATOM 3644 C CA . TYR A 1 458 ? -1.724 -9.361 27.045 1.00 94.50 458 TYR A CA 1
ATOM 3645 C C . TYR A 1 458 ? -0.888 -9.998 28.162 1.00 94.50 458 TYR A C 1
ATOM 3647 O O . TYR A 1 458 ? -0.518 -11.169 28.050 1.00 94.50 458 TYR A O 1
ATOM 3655 N N 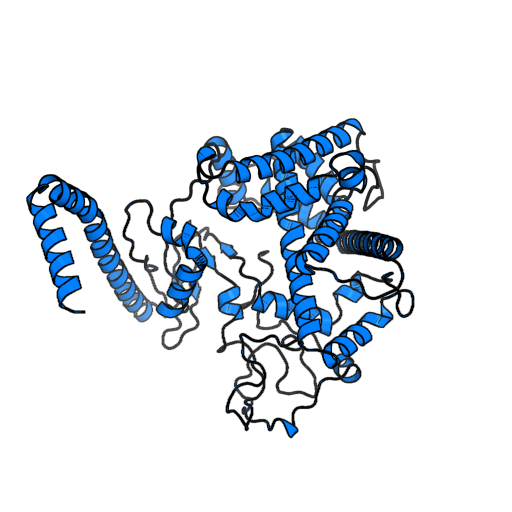. PRO A 1 459 ? -0.631 -9.287 29.274 1.00 91.81 459 PRO A N 1
ATOM 3656 C CA . PRO A 1 459 ? 0.160 -9.818 30.387 1.00 91.81 459 PRO A CA 1
ATOM 3657 C C . PRO A 1 459 ? -0.406 -11.100 31.016 1.00 91.81 459 PRO A C 1
ATOM 3659 O O . PRO A 1 459 ? 0.338 -11.892 31.586 1.00 91.81 459 PRO A O 1
ATOM 3662 N N . ASP A 1 460 ? -1.722 -11.284 30.941 1.00 88.62 460 ASP A N 1
ATOM 3663 C CA . ASP A 1 460 ? -2.473 -12.392 31.527 1.00 88.62 460 ASP A CA 1
ATOM 3664 C C . ASP A 1 460 ? -2.883 -13.469 30.507 1.00 88.62 460 ASP A C 1
ATOM 3666 O O . ASP A 1 460 ? -3.597 -14.405 30.868 1.00 88.62 460 ASP A O 1
ATOM 3670 N N . ASP A 1 461 ? -2.417 -13.373 29.257 1.00 88.75 461 ASP A N 1
ATOM 3671 C CA . ASP A 1 461 ? -2.686 -14.358 28.209 1.00 88.75 461 ASP A CA 1
ATOM 3672 C C . ASP A 1 461 ? -1.382 -14.878 27.577 1.00 88.75 461 ASP A C 1
ATOM 3674 O O . ASP A 1 461 ? -0.795 -14.216 26.710 1.00 88.75 461 ASP A O 1
ATOM 3678 N N . PRO A 1 462 ? -0.920 -16.085 27.949 1.00 86.81 462 PRO A N 1
ATOM 3679 C CA . PRO A 1 462 ? 0.312 -16.644 27.403 1.00 86.81 462 PRO A CA 1
ATOM 3680 C C . PRO A 1 462 ? 0.223 -16.946 25.899 1.00 86.81 462 PRO A C 1
ATOM 3682 O O . PRO A 1 462 ? 1.267 -17.024 25.243 1.00 86.81 462 PRO A O 1
ATOM 3685 N N . PHE A 1 463 ? -0.990 -17.078 25.346 1.00 88.12 463 PHE A N 1
ATOM 3686 C CA . PHE A 1 463 ? -1.236 -17.364 23.932 1.00 88.12 463 PHE A CA 1
ATOM 3687 C C . PHE A 1 463 ? -1.323 -16.106 23.065 1.00 88.12 463 PHE A C 1
ATOM 3689 O O . PHE A 1 463 ? -1.538 -16.227 21.864 1.00 88.12 463 PHE A O 1
ATOM 3696 N N . SER A 1 464 ? -1.162 -14.915 23.641 1.00 92.50 464 SER A N 1
ATOM 3697 C CA . SER A 1 464 ? -1.195 -13.651 22.902 1.00 92.50 464 SER A CA 1
ATOM 3698 C C . SER A 1 464 ? 0.140 -13.313 22.217 1.00 92.50 464 SER A C 1
ATOM 3700 O O . SER A 1 464 ? 1.185 -13.912 22.507 1.00 92.50 464 SER A O 1
ATOM 3702 N N . GLY A 1 465 ? 0.092 -12.338 21.306 1.00 94.44 465 GLY A N 1
ATOM 3703 C CA . GLY A 1 465 ? 1.215 -11.865 20.498 1.00 94.44 465 GLY A CA 1
ATOM 3704 C C . GLY A 1 465 ? 1.299 -12.515 19.107 1.00 94.44 465 GLY A C 1
ATOM 3705 O O . GLY A 1 465 ? 0.752 -13.598 18.890 1.00 94.44 465 GLY A O 1
ATOM 3706 N N . PRO A 1 466 ? 2.011 -11.890 18.152 1.00 95.62 466 PRO A N 1
ATOM 3707 C CA . PRO A 1 466 ? 1.925 -12.267 16.737 1.00 95.62 466 PRO A CA 1
ATOM 3708 C C . PRO A 1 466 ? 2.763 -13.488 16.349 1.00 95.62 466 PRO A C 1
ATOM 3710 O O . PRO A 1 466 ? 2.421 -14.192 15.400 1.00 95.62 466 PRO A O 1
ATOM 3713 N N . VAL A 1 467 ? 3.869 -13.746 17.054 1.00 94.12 467 VAL A N 1
ATOM 3714 C CA . VAL A 1 467 ? 4.838 -14.796 16.699 1.00 94.12 467 VAL A CA 1
ATOM 3715 C C . VAL A 1 467 ? 4.555 -16.079 17.472 1.00 94.12 467 VAL A C 1
ATOM 3717 O O . VAL A 1 467 ? 4.382 -16.062 18.692 1.00 94.12 467 VAL A O 1
ATOM 3720 N N . LYS A 1 468 ? 4.550 -17.215 16.769 1.00 89.50 468 LYS A N 1
ATOM 3721 C CA . LYS A 1 468 ? 4.322 -18.539 17.358 1.00 89.50 468 LYS A CA 1
ATOM 3722 C C . LYS A 1 468 ? 5.408 -18.879 18.386 1.00 89.50 468 LYS A C 1
ATOM 3724 O O . LYS A 1 468 ? 6.600 -18.926 18.076 1.00 89.50 468 LYS A O 1
ATOM 3729 N N . LYS A 1 469 ? 5.001 -19.140 19.632 1.00 84.88 469 LYS A N 1
ATOM 3730 C CA . LYS A 1 469 ? 5.910 -19.465 20.746 1.00 84.88 469 LYS A CA 1
ATOM 3731 C C . LYS A 1 469 ? 6.232 -20.967 20.740 1.00 84.88 469 LYS A C 1
ATOM 3733 O O . LYS A 1 469 ? 5.336 -21.788 20.880 1.00 84.88 469 LYS A O 1
ATOM 3738 N N . LYS A 1 470 ? 7.515 -21.343 20.630 1.00 72.88 470 LYS A N 1
ATOM 3739 C CA . LYS A 1 470 ? 7.958 -22.755 20.500 1.00 72.88 470 LYS A CA 1
ATOM 3740 C C . LYS A 1 470 ? 7.729 -23.639 21.739 1.00 72.88 470 LYS A C 1
ATOM 3742 O O . LYS A 1 470 ? 7.701 -24.855 21.604 1.00 72.88 470 LYS A O 1
ATOM 3747 N N . ASN A 1 471 ? 7.582 -23.043 22.926 1.00 63.84 471 ASN A N 1
ATOM 3748 C CA . ASN A 1 471 ? 7.580 -23.759 24.213 1.00 63.84 471 ASN A CA 1
ATOM 3749 C C . ASN A 1 471 ? 6.222 -23.737 24.943 1.00 63.84 471 ASN A C 1
ATOM 3751 O O . ASN A 1 471 ? 6.157 -24.100 26.115 1.00 63.84 471 ASN A O 1
ATOM 3755 N N . VAL A 1 472 ? 5.145 -23.283 24.295 1.00 61.81 472 VAL A N 1
ATOM 3756 C CA . VAL A 1 472 ? 3.812 -23.216 24.914 1.00 61.81 472 VAL A CA 1
ATOM 3757 C C . VAL A 1 472 ? 3.000 -24.423 24.441 1.00 61.81 472 VAL A C 1
ATOM 3759 O O . VAL A 1 472 ? 2.655 -24.516 23.268 1.00 61.81 472 VAL A O 1
ATOM 3762 N N . VAL A 1 473 ? 2.734 -25.379 25.341 1.00 57.03 473 VAL A N 1
ATOM 3763 C CA . VAL A 1 473 ? 1.926 -26.572 25.029 1.00 57.03 473 VAL A CA 1
ATOM 3764 C C . VAL A 1 473 ? 0.482 -26.161 24.736 1.00 57.03 473 VAL A C 1
ATOM 3766 O O . VAL A 1 473 ? -0.108 -25.322 25.412 1.00 57.03 473 VAL A O 1
ATOM 3769 N N . HIS A 1 474 ? -0.053 -26.767 23.682 1.00 62.50 474 HIS A N 1
ATOM 3770 C CA . HIS A 1 474 ? -1.001 -26.156 22.764 1.00 62.50 474 HIS A CA 1
ATOM 3771 C C . HIS A 1 474 ? -2.483 -26.405 23.049 1.00 62.50 474 HIS A C 1
ATOM 3773 O O . HIS A 1 474 ? -3.290 -25.990 22.240 1.00 62.50 474 HIS A O 1
ATOM 3779 N N . THR A 1 475 ? -2.899 -27.057 24.129 1.00 61.28 475 THR A N 1
ATOM 3780 C CA . THR A 1 475 ? -4.316 -27.445 24.271 1.00 61.28 475 THR A CA 1
ATOM 3781 C C . THR A 1 475 ? -5.052 -26.578 25.282 1.00 61.28 475 THR A C 1
ATOM 3783 O O . THR A 1 475 ? -4.780 -26.657 26.480 1.00 61.28 475 THR A O 1
ATOM 3786 N N . ALA A 1 476 ? -6.028 -25.801 24.810 1.00 62.22 476 ALA A N 1
ATOM 3787 C CA . ALA A 1 476 ? -7.000 -25.122 25.660 1.00 62.22 476 ALA A CA 1
ATOM 3788 C C . ALA A 1 476 ? -8.412 -25.660 25.385 1.00 62.22 476 ALA A C 1
ATOM 3790 O O . ALA A 1 476 ? -8.786 -25.964 24.249 1.00 62.22 476 ALA A O 1
ATOM 3791 N N . SER A 1 477 ? -9.219 -25.773 26.439 1.00 59.59 477 SER A N 1
ATOM 3792 C CA . SER A 1 477 ? -10.665 -25.925 26.277 1.00 59.59 477 SER A CA 1
ATOM 3793 C C . SER A 1 477 ? -11.259 -24.578 25.864 1.00 59.59 477 SER A C 1
ATOM 3795 O O . SER A 1 477 ? -10.891 -23.556 26.445 1.00 59.59 477 SER A O 1
ATOM 3797 N N . LEU A 1 478 ? -12.214 -24.576 24.927 1.00 59.03 478 LEU A N 1
ATOM 3798 C CA . LEU A 1 478 ? -13.011 -23.390 24.567 1.00 59.03 478 LEU A CA 1
ATOM 3799 C C . LEU A 1 478 ? -13.616 -22.713 25.808 1.00 59.03 478 LEU A C 1
ATOM 3801 O O . LEU A 1 478 ? -13.647 -21.492 25.880 1.00 59.03 478 LEU A O 1
ATOM 3805 N N . ALA A 1 479 ? -14.008 -23.498 26.819 1.00 53.31 479 ALA A N 1
ATOM 3806 C CA . ALA A 1 479 ? -14.563 -22.995 28.079 1.00 53.31 479 ALA A CA 1
ATOM 3807 C C . ALA A 1 479 ? -13.563 -22.179 28.926 1.00 53.31 479 ALA A C 1
ATOM 3809 O O . ALA A 1 479 ? -13.975 -21.426 29.804 1.00 53.31 479 ALA A O 1
ATOM 3810 N N . ASN A 1 480 ? -12.260 -22.325 28.669 1.00 59.31 480 ASN A N 1
ATOM 3811 C CA . ASN A 1 480 ? -11.197 -21.617 29.385 1.00 59.31 480 ASN A CA 1
ATOM 3812 C C . ASN A 1 480 ? -10.704 -20.373 28.629 1.00 59.31 480 ASN A C 1
ATOM 3814 O O . ASN A 1 480 ? -9.915 -19.608 29.186 1.00 59.31 480 ASN A O 1
ATOM 3818 N N . MET A 1 481 ? -11.140 -20.160 27.381 1.00 71.12 481 MET A N 1
ATOM 3819 C CA . MET A 1 481 ? -10.804 -18.948 26.637 1.00 71.12 481 MET A CA 1
ATOM 3820 C C . MET A 1 481 ? -11.717 -17.817 27.095 1.00 71.12 481 MET A C 1
ATOM 3822 O O . MET A 1 481 ? -12.921 -17.827 26.849 1.00 71.12 481 MET A O 1
ATOM 3826 N N . LYS A 1 482 ? -11.140 -16.839 27.793 1.00 75.00 482 LYS A N 1
ATOM 3827 C CA . LYS A 1 482 ? -11.875 -15.638 28.182 1.00 75.00 482 LYS A CA 1
ATOM 3828 C C . LYS A 1 482 ? -12.064 -14.752 26.962 1.00 75.00 482 LYS A C 1
ATOM 3830 O O . LYS A 1 482 ? -11.086 -14.372 26.317 1.00 75.00 482 LYS A O 1
ATOM 3835 N N . GLU A 1 483 ? -13.312 -14.393 26.697 1.00 85.69 483 GLU A N 1
ATOM 3836 C CA . GLU A 1 483 ? -13.627 -13.344 25.738 1.00 85.69 483 GLU A CA 1
ATOM 3837 C C . GLU A 1 483 ? -12.930 -12.044 26.160 1.00 85.69 483 GLU A C 1
ATOM 3839 O O . GLU A 1 483 ? -12.852 -11.704 27.349 1.00 85.69 483 GLU A O 1
ATOM 3844 N N . LYS A 1 484 ? -12.362 -11.335 25.186 1.00 93.06 484 LYS A N 1
ATOM 3845 C CA . LYS A 1 484 ? -11.666 -10.079 25.449 1.00 93.06 484 LYS A CA 1
ATOM 3846 C C . LYS A 1 484 ? -12.683 -8.991 25.790 1.00 93.06 484 LYS A C 1
ATOM 3848 O O . LYS A 1 484 ? -13.827 -9.000 25.337 1.00 93.06 484 LYS A O 1
ATOM 3853 N N . THR A 1 485 ? -12.260 -8.057 26.633 1.00 94.88 485 THR A N 1
ATOM 3854 C CA . THR A 1 485 ? -13.107 -6.972 27.139 1.00 94.88 485 THR A CA 1
ATOM 3855 C C . THR A 1 485 ? -12.372 -5.650 27.012 1.00 94.88 485 THR A C 1
ATOM 3857 O O . THR A 1 485 ? -11.144 -5.614 27.095 1.00 94.88 485 THR A O 1
ATOM 3860 N N . SER A 1 486 ? -13.119 -4.550 26.925 1.00 94.44 486 SER A N 1
ATOM 3861 C CA . SER A 1 486 ? -12.548 -3.200 26.847 1.00 94.44 486 SER A CA 1
ATOM 3862 C C . SER A 1 486 ? -11.656 -2.861 28.050 1.00 94.44 486 SER A C 1
ATOM 3864 O O . SER A 1 486 ? -10.658 -2.160 27.916 1.00 94.44 486 SER A O 1
ATOM 3866 N N . SER A 1 487 ? -11.957 -3.394 29.243 1.00 93.56 487 SER A N 1
ATOM 3867 C CA . SER A 1 487 ? -11.083 -3.241 30.414 1.00 93.56 487 SER A CA 1
ATOM 3868 C C . SER A 1 487 ? -9.800 -4.070 30.316 1.00 93.56 487 SER A C 1
ATOM 3870 O O . SER A 1 487 ? -8.794 -3.685 30.914 1.00 93.56 487 SER A O 1
ATOM 3872 N N . GLY A 1 488 ? -9.839 -5.217 29.635 1.00 92.88 488 GLY A N 1
ATOM 3873 C CA . GLY A 1 488 ? -8.663 -6.046 29.385 1.00 92.88 488 GLY A CA 1
ATOM 3874 C C . GLY A 1 488 ? -7.729 -5.407 28.360 1.00 92.88 488 GLY A C 1
ATOM 3875 O O . GLY A 1 488 ? -6.520 -5.397 28.571 1.00 92.88 488 GLY A O 1
ATOM 3876 N N . ASP A 1 489 ? -8.287 -4.797 27.313 1.00 95.44 489 ASP A N 1
ATOM 3877 C CA . ASP A 1 489 ? -7.522 -4.145 26.239 1.00 95.44 489 ASP A CA 1
ATOM 3878 C C . ASP A 1 489 ? -6.642 -2.997 26.744 1.00 95.44 489 ASP A C 1
ATOM 3880 O O . ASP A 1 489 ? -5.538 -2.808 26.249 1.00 95.44 489 ASP A O 1
ATOM 3884 N N . LYS A 1 490 ? -7.037 -2.317 27.829 1.00 93.62 490 LYS A N 1
ATOM 3885 C CA . LYS A 1 490 ? -6.201 -1.296 28.497 1.00 93.62 490 LYS A CA 1
ATOM 3886 C C . LYS A 1 490 ? -4.849 -1.822 28.996 1.00 93.62 490 LYS A C 1
ATOM 3888 O O . LYS A 1 490 ? -3.966 -1.030 29.311 1.00 93.62 490 LYS A O 1
ATOM 3893 N N . LYS A 1 491 ? -4.701 -3.142 29.142 1.00 94.88 491 LYS A N 1
ATOM 3894 C CA . LYS A 1 491 ? -3.455 -3.803 29.558 1.00 94.88 491 LYS A CA 1
ATOM 3895 C C . LYS A 1 491 ? -2.667 -4.366 28.376 1.00 94.88 491 LYS A C 1
ATOM 3897 O O . LYS A 1 491 ? -1.528 -4.787 28.575 1.00 94.88 491 LYS A O 1
ATOM 3902 N N . ALA A 1 492 ? -3.277 -4.426 27.195 1.00 96.00 492 ALA A N 1
ATOM 3903 C CA . ALA A 1 492 ? -2.656 -4.968 26.003 1.00 96.00 492 ALA A CA 1
ATOM 3904 C C . ALA A 1 492 ? -1.560 -4.031 25.497 1.00 96.00 492 ALA A C 1
ATOM 3906 O O . ALA A 1 492 ? -1.659 -2.807 25.599 1.00 96.00 492 ALA A O 1
ATOM 3907 N N . LYS A 1 493 ? -0.507 -4.614 24.931 1.00 96.69 493 LYS A N 1
ATOM 3908 C CA . LYS A 1 493 ? 0.555 -3.873 24.254 1.00 96.69 493 LYS A CA 1
ATOM 3909 C C . LYS A 1 493 ? 0.592 -4.277 22.796 1.00 96.69 493 LYS A C 1
ATOM 3911 O O . LYS A 1 493 ? 0.567 -5.466 22.493 1.00 96.69 493 LYS A O 1
ATOM 3916 N N . LEU A 1 494 ? 0.693 -3.292 21.914 1.00 96.69 494 LEU A N 1
ATOM 3917 C CA . LEU A 1 494 ? 0.964 -3.537 20.505 1.00 96.69 494 LEU A CA 1
ATOM 3918 C C . LEU A 1 494 ? 2.395 -4.077 20.350 1.00 96.69 494 LEU A C 1
ATOM 3920 O O . LEU A 1 494 ? 3.342 -3.486 20.871 1.00 96.69 494 LEU A O 1
ATOM 3924 N N . VAL A 1 495 ? 2.556 -5.195 19.644 1.00 95.75 495 VAL A N 1
ATOM 3925 C CA . VAL A 1 495 ? 3.836 -5.880 19.441 1.00 95.75 495 VAL A CA 1
ATOM 3926 C C . VAL A 1 495 ? 4.029 -6.192 17.962 1.00 95.75 495 VAL A C 1
ATOM 3928 O O . VAL A 1 495 ? 3.234 -6.893 17.346 1.00 95.75 495 VAL A O 1
ATOM 3931 N N . THR A 1 496 ? 5.144 -5.720 17.405 1.00 92.81 496 THR A N 1
ATOM 3932 C CA . THR A 1 496 ? 5.620 -6.055 16.048 1.00 92.81 496 THR A CA 1
ATOM 3933 C C . THR A 1 496 ? 7.012 -6.692 16.063 1.00 92.81 496 THR A C 1
ATOM 3935 O O . THR A 1 496 ? 7.550 -7.079 15.026 1.00 92.81 496 THR A O 1
ATOM 3938 N N . GLN A 1 497 ? 7.626 -6.827 17.240 1.00 90.31 497 GLN A N 1
ATOM 3939 C CA . GLN A 1 497 ? 8.963 -7.390 17.360 1.00 90.31 497 GLN A CA 1
ATOM 3940 C C . GLN A 1 497 ? 8.988 -8.837 16.843 1.00 90.31 497 GLN A C 1
ATOM 3942 O O . GLN A 1 497 ? 8.159 -9.665 17.211 1.00 90.31 497 GLN A O 1
ATOM 3947 N N . GLY A 1 498 ? 9.963 -9.137 15.983 1.00 86.62 498 GLY A N 1
ATOM 3948 C CA . GLY A 1 498 ? 10.142 -10.463 15.389 1.00 86.62 498 GLY A CA 1
ATOM 3949 C C . GLY A 1 498 ? 9.354 -10.712 14.099 1.00 86.62 498 GLY A C 1
ATOM 3950 O O . GLY A 1 498 ? 9.615 -11.724 13.455 1.00 86.62 498 GLY A O 1
ATOM 3951 N N . THR A 1 499 ? 8.461 -9.807 13.674 1.00 89.75 499 THR A N 1
ATOM 3952 C CA . THR A 1 499 ? 7.676 -9.973 12.432 1.00 89.75 499 THR A CA 1
ATOM 3953 C C . THR A 1 499 ? 8.385 -9.480 11.173 1.00 89.75 499 THR A C 1
ATOM 3955 O O . THR A 1 499 ? 8.009 -9.886 10.078 1.00 89.75 499 THR A O 1
ATOM 3958 N N . SER A 1 500 ? 9.449 -8.682 11.298 1.00 81.12 500 SER A N 1
ATOM 3959 C CA . SER A 1 500 ? 10.108 -7.989 10.176 1.00 81.12 500 SER A CA 1
ATOM 3960 C C . SER A 1 500 ? 10.642 -8.896 9.061 1.00 81.12 500 SER A C 1
ATOM 3962 O O . SER A 1 500 ? 10.773 -8.456 7.923 1.00 81.12 500 SER A O 1
ATOM 3964 N N . SER A 1 501 ? 10.934 -10.166 9.351 1.00 75.44 501 SER A N 1
ATOM 3965 C CA . SER A 1 501 ? 11.370 -11.147 8.347 1.00 75.44 501 SER A CA 1
ATOM 3966 C C . SER A 1 501 ? 10.221 -11.781 7.553 1.00 75.44 501 SER A C 1
ATOM 3968 O O . SER A 1 501 ? 10.472 -12.366 6.503 1.00 75.44 501 SER A O 1
ATOM 3970 N N . HIS A 1 502 ? 8.981 -11.669 8.035 1.00 81.56 502 HIS A N 1
ATOM 3971 C CA . HIS A 1 502 ? 7.790 -12.303 7.451 1.00 81.56 502 HIS A CA 1
ATOM 3972 C C . HIS A 1 502 ? 6.703 -11.289 7.070 1.00 81.56 502 HIS A C 1
ATOM 3974 O O . HIS A 1 502 ? 5.780 -11.626 6.330 1.00 81.56 502 HIS A O 1
ATOM 3980 N N . TRP A 1 503 ? 6.802 -10.050 7.556 1.00 86.62 503 TRP A N 1
ATOM 3981 C CA . TRP A 1 503 ? 5.776 -9.032 7.399 1.00 86.62 503 TRP A CA 1
ATOM 3982 C C . TRP A 1 503 ? 6.375 -7.636 7.245 1.00 86.62 503 TRP A C 1
ATOM 3984 O O . TRP A 1 503 ? 6.990 -7.087 8.155 1.00 86.62 503 TRP A O 1
ATOM 3994 N N . PHE A 1 504 ? 6.159 -7.070 6.063 1.00 83.88 504 PHE A N 1
ATOM 3995 C CA . PHE A 1 504 ? 6.529 -5.714 5.662 1.00 83.88 504 PHE A CA 1
ATOM 3996 C C . PHE A 1 504 ? 5.375 -5.186 4.790 1.00 83.88 504 PHE A C 1
ATOM 3998 O O . PHE A 1 504 ? 5.415 -5.249 3.562 1.00 83.88 504 PHE A O 1
ATOM 4005 N N . PRO A 1 505 ? 4.246 -4.813 5.414 1.00 74.25 505 PRO A N 1
ATOM 4006 C CA . PRO A 1 505 ? 2.985 -4.580 4.704 1.00 74.25 505 PRO A CA 1
ATOM 4007 C C . PRO A 1 505 ? 2.983 -3.283 3.890 1.00 74.25 505 PRO A C 1
ATOM 4009 O O . PRO A 1 505 ? 2.296 -3.178 2.876 1.00 74.25 505 PRO A O 1
ATOM 4012 N N . LEU A 1 506 ? 3.751 -2.299 4.349 1.00 72.12 506 LEU A N 1
ATOM 4013 C CA . LEU A 1 506 ? 3.978 -1.034 3.680 1.00 72.12 506 LEU A CA 1
ATOM 4014 C C . LEU A 1 506 ? 5.267 -1.234 2.892 1.00 72.12 506 LEU A C 1
ATOM 4016 O O . LEU A 1 506 ? 6.325 -1.418 3.486 1.00 72.12 506 LEU A O 1
ATOM 4020 N N . ALA A 1 507 ? 5.181 -1.281 1.565 1.00 53.41 507 ALA A N 1
ATOM 4021 C CA . ALA A 1 507 ? 6.306 -1.566 0.670 1.00 53.41 507 ALA A CA 1
ATOM 4022 C C . ALA A 1 507 ? 7.353 -0.426 0.604 1.00 53.41 507 ALA A C 1
ATOM 4024 O O . ALA A 1 507 ? 7.963 -0.207 -0.439 1.00 53.41 507 ALA A O 1
ATOM 4025 N N . GLY A 1 508 ? 7.552 0.304 1.703 1.00 43.62 508 GLY A N 1
ATOM 4026 C CA . GLY A 1 508 ? 8.567 1.330 1.875 1.00 43.62 508 GLY A CA 1
ATOM 4027 C C . GLY A 1 508 ? 9.680 0.795 2.765 1.00 43.62 508 GLY A C 1
ATOM 4028 O O . GLY A 1 508 ? 9.465 0.491 3.935 1.00 43.62 508 GLY A O 1
ATOM 4029 N N . GLY A 1 509 ? 10.865 0.662 2.192 1.00 29.78 509 GLY A N 1
ATOM 4030 C CA . GLY A 1 509 ? 12.106 0.443 2.915 1.00 29.78 509 GLY A CA 1
ATOM 4031 C C . GLY A 1 509 ? 13.235 1.032 2.115 1.00 29.78 509 GLY A C 1
ATOM 4032 O O . GLY A 1 509 ? 13.136 0.911 0.868 1.00 29.78 509 GLY A O 1
#

Radius of gyration: 27.63 Å; Cα contacts (8 Å, |Δi|>4): 623; chains: 1; bounding box: 65×77×78 Å

Sequence (509 aa):
MFTSLASQYIFLSAQVHKHPYLVITLLLLALPLLLTYALSTYLFHRAISTAKTNAAANNGLASPTPALPYWIPFLGHTISLVFETSRFMRRLASTYGNMPVKLYFMADTGLSREDQLRGEIDELSGVLPQPNPGWEHLPDHKRWNLREHAVYGAHLSSSAQESILGARLAEGFTRDLLSWAAEHGEGWIDVPDLTKFLRENLFIAATSALYEDELLGSIAPDLPKDYWDWLDQMPRLFRRLPRWMIPGAYAARERTLDSLMKWDEAKRRGGAPSKGQLEWDPLHGSTLTQARTVMFDEFGIGREGSALFHSAMLFALTPNATYATIWALLHILREGPNLISRVLAESAPYFQEPNSLSIRDTTELSRLPLLSSIFMETLRLRAASPVGRTPIDDTFYLSSPSPPLNIKWKLDKDVHIISSSWLGGHDASFWNEGPILAASDKPAHPVDTFWAERFLEYPDDPFSGPVKKKNVVHTASLANMKEKTSSGDKKAKLVTQGTSSHWFPLAGG

Nearest PDB structures (foldseek):
  1og2-assembly1_A  TM=5.902E-01  e=6.147E-05  Homo sapiens
  4du2-assembly1_B  TM=6.294E-01  e=1.007E-03  Priestia megaterium
  5dyz-assembly1_A  TM=5.908E-01  e=8.650E-04  Priestia megaterium
  7x2q-assembly2_B  TM=5.452E-01  e=5.202E-04  Salvia miltiorrhiza
  8d9p-assembly1_A  TM=2.148E-01  e=1.776E+00  synthetic construct

Secondary structure (DSSP, 8-state):
-HHHHHHHHHHHHHHHTT-HHHHHHHHHHHHHHHHHHHHHHHHHHHHHHHHHHHHHHTTTEE-SPPBPP-SBTTTBTHHHHHHSHHHHHHHHHHHHTT---B--B-------HHHHHHHHHHHHH-SSSSPPTT-TTS-GGG-HHHHHHHHHHHHHSSHHHHHHHHHHHHHHHHHHHHHHHHHH-SS----S-HHHHHHHHHHHHHHHHHS-HHIIIII-TTHHHHHHHHHHHHHHHHTT--TTTSHHHHHHHHHHHHHHHHHHHHHHHH-PPPSS--SEETTTEEHHHHHHHHHHHHTT--HHHHHHHHHHHHHHHSHHHHHHHHHHHHHHHHH-HHHHHHHHHHHGGGBSSTT---BS-HHHHTT-HHHHHHHHHHHHHH--PEEEE--SSTT-EEE---TTT--EEE--TTPPEEEEHHHHHT-TTTB---PEETTTTEESS-TTS--TTTTEE-TT-TT-SSBPPTTS--EE-GGG-PPP-HHHHTT-EE--TT-TTT---S---

InterPro domains:
  IPR002403 Cytochrome P450, E-class, group IV [PR00465] (65-82)
  IPR002403 Cytochrome P450, E-class, group IV [PR00465] (307-333)
  IPR002403 Cytochrome P450, E-class, group IV [PR00465] (368-384)
  IPR036396 Cytochrome P450 superfamily [G3DSA:1.10.630.10] (57-485)
  IPR036396 Cytochrome P450 superfamily [SSF48264] (65-461)
  IPR050529 Lanosterol 14-alpha demethylase-like [PTHR24304] (166-464)

Solvent-accessible surface area (backbone atoms only — not comparable to full-atom values): 28184 Å² total; per-residue (Å²): 118,73,70,60,57,51,52,52,52,51,52,52,52,59,52,48,71,76,37,54,66,57,53,51,49,52,47,63,64,42,46,62,28,52,51,38,26,52,51,31,41,52,52,25,55,50,23,51,53,45,13,52,54,35,16,74,74,49,89,13,40,22,42,58,64,29,42,65,58,34,45,45,83,86,39,37,44,33,67,48,58,69,76,36,38,72,63,48,52,52,51,47,42,75,73,49,56,78,57,77,67,43,79,52,57,66,84,79,87,83,60,54,74,67,55,46,49,52,50,50,52,26,65,60,25,36,58,51,96,67,46,32,93,93,28,76,86,62,56,70,90,74,29,56,43,28,52,52,48,51,49,48,49,62,43,58,68,31,72,67,41,42,44,49,46,47,42,39,25,51,52,40,38,39,52,53,52,52,52,53,45,65,77,73,51,92,73,92,73,92,68,96,47,66,65,62,53,50,46,53,48,50,46,52,15,46,47,31,32,41,45,21,58,54,47,56,57,81,70,24,60,61,39,69,60,30,42,53,56,20,56,76,28,38,74,54,58,77,62,65,62,55,59,90,80,42,49,68,40,53,53,23,45,49,53,35,37,53,38,41,37,53,39,54,52,52,44,67,71,74,50,78,78,76,94,71,90,61,76,58,35,83,84,57,10,17,54,45,50,46,53,48,54,52,49,34,58,74,68,66,50,50,65,70,54,47,17,49,53,52,52,48,48,53,61,68,65,42,56,62,56,44,53,49,52,52,50,34,51,53,50,41,62,68,73,27,71,68,54,45,54,31,53,51,62,70,49,52,84,34,28,72,46,92,94,49,79,51,70,65,40,60,64,64,58,66,64,36,51,63,64,41,14,30,49,51,44,38,34,37,76,65,33,64,61,63,40,77,50,59,39,92,43,77,82,41,62,51,74,31,90,56,77,93,54,58,34,25,36,44,44,59,50,74,45,80,41,78,45,51,30,31,62,43,37,54,34,67,88,51,44,39,25,52,40,26,26,69,91,70,78,39,52,71,39,46,58,94,51,91,47,55,55,40,26,27,34,38,93,90,38,90,64,46,27,42,64,50,66,94,85,63,84,52,75,37,53,71,91,72,60,76,79,87,46,57,79,56,54,78,60,40,38,67,48,68,86,89,40,71,91,35,46,54,70,62,76,75,129

Organism: NCBI:txid261697

pLDDT: mean 84.82, std 11.81, range [29.78, 98.25]